Protein AF-0000000077178551 (afdb_homodimer)

Secondary structure (DSSP, 8-state):
-HIIIIIHHHHHHHHHHTT-----B--EEEEEGGGTEEEE--TTTTTEE---TTT-B-HHHHHHHHHHHHHHHHHHHHHHHHTTTGGGG---SSS-SS--TTHHHHHHHHHHHHHHHTTSTT-HHHHHHHHHHGGGHHHHHHHHHSPPTTS--EEE-S--SGGGEEEEE-TTT--EEEEEE---TT-EEE-THHHHHHHHTTSB-HHHHHS-HHHHHHHHHHHHHHHHHHTT--SPPPPHHHHHHHHHTTTHHHHHIIIIIHHHHT----TT--HHHHH--SHHHHHHHHHHTTSHHHHHHHHHHHHHHHHTTTT-TT-/-HIIIIIHHHHHHHHHHTT-----B------BGGGTB-----TTTTTEE---TTT-B-HHHHHHHHHHHHHHHHHHHHHHHHTTTGGGG---SSS-SS--TTHHHHHHHHHHHHHHHTTSTT-HHHHHHHHHHGGGHHHHHHHHHSPPTTS--EEE-S--SGGGEEEEE-TTT--EEEEEE---TT-EEE-THHHHHHHHTTSB-HHHHHS-HHHHHHHHHHHHHHHHHHTT--SPPPPHHHHHHHHHTTTHHHHHIIIIIHHHHT----TT--HHHHH--SHHHHHHHHHHTTSHHHHHHHHHHHHHHHHTTTT-TT-

Solvent-accessible surface area (backbone atoms only — not comparable to full-atom values): 33559 Å² total; per-residue (Å²): 114,66,55,69,69,64,43,52,56,54,37,52,49,53,36,47,74,70,72,42,81,78,66,47,55,66,65,75,37,70,62,43,68,89,68,74,44,75,44,62,53,63,44,56,77,73,50,31,40,70,61,62,56,82,62,29,39,50,69,72,56,47,50,54,52,34,42,44,47,18,44,50,28,26,34,36,34,42,48,22,66,74,49,79,50,60,53,64,72,34,56,69,26,88,40,31,94,85,58,68,81,47,43,44,31,48,52,45,24,42,50,30,46,23,59,54,38,53,70,38,88,91,32,52,67,58,20,51,31,47,56,60,26,59,88,50,44,66,57,56,46,28,57,50,46,45,80,58,87,93,56,69,54,20,52,26,47,56,60,52,35,44,92,30,35,30,34,27,53,38,87,86,78,63,43,75,75,45,58,33,43,52,75,66,83,35,37,20,35,20,39,61,47,58,32,51,28,35,26,46,34,52,21,35,22,68,65,54,47,77,36,66,52,52,51,52,49,35,55,22,46,53,42,20,52,49,46,26,56,72,67,60,49,83,69,83,76,70,35,60,28,50,46,49,55,58,39,57,77,37,43,52,47,31,54,47,22,47,60,41,44,25,22,60,72,55,46,78,73,61,89,67,60,45,74,64,28,45,55,37,84,48,70,68,23,49,51,42,42,43,52,25,58,67,36,66,70,40,40,50,52,49,69,64,42,48,62,54,37,48,30,49,18,59,46,44,76,71,78,114,64,55,68,70,63,43,51,56,52,36,50,49,52,36,46,74,69,72,42,82,78,64,48,54,68,69,79,39,76,63,45,70,88,68,73,48,73,49,64,53,63,41,57,77,72,52,32,41,70,62,63,56,81,63,30,40,51,72,70,54,47,49,54,52,33,42,44,48,17,45,50,29,25,34,37,34,41,47,21,66,75,50,79,48,60,53,63,72,34,55,69,26,88,42,32,95,84,59,68,81,46,45,45,30,50,54,45,23,42,50,30,46,23,59,55,37,53,70,39,90,91,32,51,69,58,18,53,31,46,55,61,26,59,90,49,44,66,57,57,45,28,58,48,46,45,80,58,87,92,55,71,54,20,52,26,47,55,61,50,35,44,92,30,35,30,34,28,54,37,86,86,78,64,42,76,75,47,59,33,44,52,74,67,84,34,36,20,34,20,40,60,47,58,31,52,28,37,25,45,32,53,21,36,22,67,66,53,47,77,36,66,52,51,50,52,48,35,53,22,46,54,42,20,54,49,47,26,55,72,67,60,49,82,70,84,76,71,34,61,29,50,46,49,56,57,39,58,78,38,43,52,46,31,54,46,21,46,60,40,44,25,21,61,70,55,46,77,74,62,89,69,60,43,73,65,29,44,55,37,84,48,70,66,22,48,51,41,42,43,50,26,58,67,36,64,68,40,39,50,52,48,68,65,42,48,63,54,38,48,30,50,18,59,46,45,74,71,80

Structure (mmCIF, N/CA/C/O backbone):
data_AF-0000000077178551-model_v1
#
loop_
_entity.id
_entity.type
_entity.pdbx_description
1 polymer GD21203
#
loop_
_atom_site.group_PDB
_atom_site.id
_atom_site.type_symbol
_atom_site.label_atom_id
_atom_site.label_alt_id
_atom_site.label_comp_id
_atom_site.label_asym_id
_atom_site.label_entity_id
_atom_site.label_seq_id
_atom_site.pdbx_PDB_ins_code
_atom_site.Cartn_x
_atom_site.Cartn_y
_atom_site.Cartn_z
_atom_site.occupancy
_atom_site.B_iso_or_equiv
_atom_site.auth_seq_id
_atom_site.auth_comp_id
_atom_site.auth_asym_id
_atom_site.auth_atom_id
_atom_site.pdbx_PDB_model_num
ATOM 1 N N . MET A 1 1 ? -1.88 -27.641 -23.516 1 59.62 1 MET A N 1
ATOM 2 C CA . MET A 1 1 ? -0.884 -28.562 -24.031 1 59.62 1 MET A CA 1
ATOM 3 C C . MET A 1 1 ? 0.315 -27.812 -24.609 1 59.62 1 MET A C 1
ATOM 5 O O . MET A 1 1 ? 1.463 -28.172 -24.344 1 59.62 1 MET A O 1
ATOM 9 N N . ILE A 1 2 ? 0.08 -26.641 -25.188 1 70.31 2 ILE A N 1
ATOM 10 C CA . ILE A 1 2 ? 1.103 -25.906 -25.922 1 70.31 2 ILE A CA 1
ATOM 11 C C . ILE A 1 2 ? 2.104 -25.297 -24.938 1 70.31 2 ILE A C 1
ATOM 13 O O . ILE A 1 2 ? 3.312 -25.328 -25.172 1 70.31 2 ILE A O 1
ATOM 17 N N . ILE A 1 3 ? 1.682 -25.078 -23.734 1 81.19 3 ILE A N 1
ATOM 18 C CA . ILE A 1 3 ? 2.57 -24.422 -22.781 1 81.19 3 ILE A CA 1
ATOM 19 C C . ILE A 1 3 ? 3.607 -25.422 -22.266 1 81.19 3 ILE A C 1
ATOM 21 O O . ILE A 1 3 ? 4.777 -25.078 -22.094 1 81.19 3 ILE A O 1
ATOM 25 N N . TYR A 1 4 ? 3.322 -26.688 -22.078 1 79.44 4 TYR A N 1
ATOM 26 C CA . TYR A 1 4 ? 4.188 -27.719 -21.516 1 79.44 4 TYR A CA 1
ATOM 27 C C . TYR A 1 4 ? 5.289 -28.094 -22.5 1 79.44 4 TYR A C 1
ATOM 29 O O . TYR A 1 4 ? 6.418 -28.391 -22.094 1 79.44 4 TYR A O 1
ATOM 37 N N . GLU A 1 5 ? 4.91 -27.953 -23.719 1 81.56 5 GLU A N 1
ATOM 38 C CA . GLU A 1 5 ? 5.852 -28.422 -24.734 1 81.56 5 GLU A CA 1
ATOM 39 C C . GLU A 1 5 ? 6.684 -27.266 -25.281 1 81.56 5 GLU A C 1
ATOM 41 O O . GLU A 1 5 ? 7.852 -27.438 -25.625 1 81.56 5 GLU A O 1
ATOM 46 N N . GLN A 1 6 ? 6.121 -26.141 -25.25 1 86.44 6 GLN A N 1
ATOM 47 C CA . GLN A 1 6 ? 6.762 -25.078 -26.031 1 86.44 6 GLN A CA 1
ATOM 48 C C . GLN A 1 6 ? 7.32 -24 -25.109 1 86.44 6 GLN A C 1
ATOM 50 O O . GLN A 1 6 ? 8.227 -23.25 -25.5 1 86.44 6 GLN A O 1
ATOM 55 N N . VAL A 1 7 ? 6.824 -23.891 -23.969 1 92.12 7 VAL A N 1
ATOM 56 C CA . VAL A 1 7 ? 7.207 -22.719 -23.172 1 92.12 7 VAL A CA 1
ATOM 57 C C . VAL A 1 7 ? 8.055 -23.172 -21.984 1 92.12 7 VAL A C 1
ATOM 59 O O . VAL A 1 7 ? 9.172 -22.688 -21.797 1 92.12 7 VAL A O 1
ATOM 62 N N . LEU A 1 8 ? 7.633 -24.172 -21.219 1 91 8 LEU A N 1
ATOM 63 C CA . LEU A 1 8 ? 8.266 -24.578 -19.969 1 91 8 LEU A CA 1
ATOM 64 C C . LEU A 1 8 ? 9.688 -25.078 -20.203 1 91 8 LEU A C 1
ATOM 66 O O . LEU A 1 8 ? 10.617 -24.688 -19.484 1 91 8 LEU A O 1
ATOM 70 N N . PRO A 1 9 ? 9.898 -25.875 -21.328 1 90.69 9 PRO A N 1
ATOM 71 C CA . PRO A 1 9 ? 11.273 -26.312 -21.594 1 90.69 9 PRO A CA 1
ATOM 72 C C . PRO A 1 9 ? 12.203 -25.141 -21.906 1 90.69 9 PRO A C 1
ATOM 74 O O . PRO A 1 9 ? 13.383 -25.172 -21.547 1 90.69 9 PRO A O 1
ATOM 77 N N . LYS A 1 10 ? 11.672 -24.172 -22.562 1 94.88 10 LYS A N 1
ATOM 78 C CA . LYS A 1 10 ? 12.484 -23 -22.906 1 94.88 10 LYS A CA 1
ATOM 79 C C . LYS A 1 10 ? 12.836 -22.203 -21.656 1 94.88 10 LYS A C 1
ATOM 81 O O . LYS A 1 10 ? 13.938 -21.656 -21.547 1 94.88 10 LYS A O 1
ATOM 86 N N . GLN A 1 11 ? 11.93 -22.125 -20.703 1 95.81 11 GLN A N 1
ATOM 87 C CA . GLN A 1 11 ? 12.211 -21.453 -19.453 1 95.81 11 GLN A CA 1
ATOM 88 C C . GLN A 1 11 ? 13.289 -22.188 -18.656 1 95.81 11 GLN A C 1
ATOM 90 O O . GLN A 1 11 ? 14.172 -21.578 -18.062 1 95.81 11 GLN A O 1
ATOM 95 N N . LYS A 1 12 ? 13.188 -23.484 -18.719 1 93.94 12 LYS A N 1
ATOM 96 C CA . LYS A 1 12 ? 14.211 -24.297 -18.062 1 93.94 12 LYS A CA 1
ATOM 97 C C . LYS A 1 12 ? 15.586 -24.047 -18.688 1 93.94 12 LYS A C 1
ATOM 99 O O . LYS A 1 12 ? 16.594 -23.953 -17.984 1 93.94 12 LYS A O 1
ATOM 104 N N . ALA A 1 13 ? 15.594 -23.984 -19.938 1 95.5 13 ALA A N 1
ATOM 105 C CA . ALA A 1 13 ? 16.844 -23.734 -20.656 1 95.5 13 ALA A CA 1
ATOM 106 C C . ALA A 1 13 ? 17.422 -22.375 -20.281 1 95.5 13 ALA A C 1
ATOM 108 O O . ALA A 1 13 ? 18.641 -22.234 -20.172 1 95.5 13 ALA A O 1
ATOM 109 N N . LEU A 1 14 ? 16.578 -21.391 -20.172 1 97.25 14 LEU A N 1
ATOM 110 C CA . LEU A 1 14 ? 17.047 -20.062 -19.781 1 97.25 14 LEU A CA 1
ATOM 111 C C . LEU A 1 14 ? 17.688 -20.094 -18.406 1 97.25 14 LEU A C 1
ATOM 113 O O . LEU A 1 14 ? 18.703 -19.438 -18.172 1 97.25 14 LEU A O 1
ATOM 117 N N . LEU A 1 15 ? 17.094 -20.828 -17.484 1 97.5 15 LEU A N 1
ATOM 118 C CA . LEU A 1 15 ? 17.672 -20.938 -16.141 1 97.5 15 LEU A CA 1
ATOM 119 C C . LEU A 1 15 ? 19.047 -21.609 -16.203 1 97.5 15 LEU A C 1
ATOM 121 O O . LEU A 1 15 ? 19.984 -21.172 -15.531 1 97.5 15 LEU A O 1
ATOM 125 N N . ARG A 1 16 ? 19.172 -22.547 -17.016 1 96.12 16 ARG A N 1
ATOM 126 C CA . ARG A 1 16 ? 20.453 -23.266 -17.156 1 96.12 16 ARG A CA 1
ATOM 127 C C . ARG A 1 16 ? 21.531 -22.344 -17.719 1 96.12 16 ARG A C 1
ATOM 129 O O . ARG A 1 16 ? 22.703 -22.469 -17.359 1 96.12 16 ARG A O 1
ATOM 136 N N . GLU A 1 17 ? 21.094 -21.453 -18.609 1 97.19 17 GLU A N 1
ATOM 137 C CA . GLU A 1 17 ? 22.031 -20.484 -19.172 1 97.19 17 GLU A CA 1
ATOM 138 C C . GLU A 1 17 ? 22.766 -19.719 -18.078 1 97.19 17 GLU A C 1
ATOM 140 O O . GLU A 1 17 ? 23.906 -19.281 -18.281 1 97.19 17 GLU A O 1
ATOM 145 N N . ILE A 1 18 ? 22.141 -19.547 -16.984 1 97.75 18 ILE A N 1
ATOM 146 C CA . ILE A 1 18 ? 22.766 -18.734 -15.945 1 97.75 18 ILE A CA 1
ATOM 147 C C . ILE A 1 18 ? 23.188 -19.641 -14.781 1 97.75 18 ILE A C 1
ATOM 149 O O . ILE A 1 18 ? 23.328 -19.172 -13.648 1 97.75 18 ILE A O 1
ATOM 153 N N . GLY A 1 19 ? 23.203 -20.906 -14.984 1 96.88 19 GLY A N 1
ATOM 154 C CA . GLY A 1 19 ? 23.734 -21.859 -14.023 1 96.88 19 GLY A CA 1
ATOM 155 C C . GLY A 1 19 ? 22.734 -22.234 -12.945 1 96.88 19 GLY A C 1
ATOM 156 O O . GLY A 1 19 ? 23.109 -22.734 -11.883 1 96.88 19 GLY A O 1
ATOM 157 N N . ASP A 1 20 ? 21.5 -21.859 -13.148 1 96.75 20 ASP A N 1
ATOM 158 C CA . ASP A 1 20 ? 20.453 -22.203 -12.203 1 96.75 20 ASP A CA 1
ATOM 159 C C . ASP A 1 20 ? 19.797 -23.531 -12.57 1 96.75 20 ASP A C 1
ATOM 161 O O . ASP A 1 20 ? 19.094 -23.609 -13.578 1 96.75 20 ASP A O 1
ATOM 165 N N . ALA A 1 21 ? 19.906 -24.578 -11.711 1 91.5 21 ALA A N 1
ATOM 166 C CA . ALA A 1 21 ? 19.422 -25.938 -12.008 1 91.5 21 ALA A CA 1
ATOM 167 C C . ALA A 1 21 ? 18.141 -26.25 -11.25 1 91.5 21 ALA A C 1
ATOM 169 O O . ALA A 1 21 ? 17.688 -27.391 -11.227 1 91.5 21 ALA A O 1
ATOM 170 N N . GLU A 1 22 ? 17.594 -25.25 -10.68 1 91.12 22 GLU A N 1
ATOM 171 C CA . GLU A 1 22 ? 16.406 -25.5 -9.883 1 91.12 22 GLU A CA 1
ATOM 172 C C . GLU A 1 22 ? 15.242 -25.953 -10.758 1 91.12 22 GLU A C 1
ATOM 174 O O . GLU A 1 22 ? 15.016 -25.406 -11.836 1 91.12 22 GLU A O 1
ATOM 179 N N . GLN A 1 23 ? 14.547 -27.016 -10.328 1 87.19 23 GLN A N 1
ATOM 180 C CA . GLN A 1 23 ? 13.359 -27.5 -11.023 1 87.19 23 GLN A CA 1
ATOM 181 C C . GLN A 1 23 ? 12.102 -26.766 -10.539 1 87.19 23 GLN A C 1
ATOM 183 O O . GLN A 1 23 ? 11.734 -26.875 -9.375 1 87.19 23 GLN A O 1
ATOM 188 N N . ILE A 1 24 ? 11.453 -26.109 -11.414 1 89.69 24 ILE A N 1
ATOM 189 C CA . ILE A 1 24 ? 10.273 -25.328 -11.055 1 89.69 24 ILE A CA 1
ATOM 190 C C . ILE A 1 24 ? 9.008 -26.094 -11.406 1 89.69 24 ILE A C 1
ATOM 192 O O . ILE A 1 24 ? 8.031 -26.094 -10.656 1 89.69 24 ILE A O 1
ATOM 196 N N . PHE A 1 25 ? 9.062 -26.781 -12.492 1 84.19 25 PHE A N 1
ATOM 197 C CA . PHE A 1 25 ? 7.891 -27.469 -13.023 1 84.19 25 PHE A CA 1
ATOM 198 C C . PHE A 1 25 ? 8.133 -28.969 -13.102 1 84.19 25 PHE A C 1
ATOM 200 O O . PHE A 1 25 ? 9.281 -29.422 -13.148 1 84.19 25 PHE A O 1
ATOM 207 N N . ALA A 1 26 ? 7.023 -29.688 -13.078 1 74.69 26 ALA A N 1
ATOM 208 C CA . ALA A 1 26 ? 7.137 -31.125 -13.297 1 74.69 26 ALA A CA 1
ATOM 209 C C . ALA A 1 26 ? 7.504 -31.438 -14.742 1 74.69 26 ALA A C 1
ATOM 211 O O . ALA A 1 26 ? 7.074 -30.734 -15.664 1 74.69 26 ALA A O 1
ATOM 212 N N . GLU A 1 27 ? 8.5 -32.25 -14.883 1 60.62 27 GLU A N 1
ATOM 213 C CA . GLU A 1 27 ? 8.852 -32.656 -16.234 1 60.62 27 GLU A CA 1
ATOM 214 C C . GLU A 1 27 ? 7.723 -33.469 -16.875 1 60.62 27 GLU A C 1
ATOM 216 O O . GLU A 1 27 ? 7.059 -34.25 -16.203 1 60.62 27 GLU A O 1
ATOM 221 N N . THR A 1 28 ? 6.906 -32.781 -17.688 1 52.81 28 THR A N 1
ATOM 222 C CA . THR A 1 28 ? 5.777 -33.375 -18.391 1 52.81 28 THR A CA 1
ATOM 223 C C . THR A 1 28 ? 6.105 -34.812 -18.781 1 52.81 28 THR A C 1
ATOM 225 O O . THR A 1 28 ? 7.113 -35.094 -19.438 1 52.81 28 THR A O 1
ATOM 228 N N . MET A 1 29 ? 5.801 -35.812 -17.906 1 49.41 29 MET A N 1
ATOM 229 C CA . MET A 1 29 ? 5.781 -37.125 -18.594 1 49.41 29 MET A CA 1
ATOM 230 C C . MET A 1 29 ? 4.902 -37.062 -19.828 1 49.41 29 MET A C 1
ATOM 232 O O . MET A 1 29 ? 4.121 -36.094 -20 1 49.41 29 MET A O 1
ATOM 236 N N . ALA A 1 30 ? 4.676 -38.219 -20.531 1 45.97 30 ALA A N 1
ATOM 237 C CA . ALA A 1 30 ? 3.934 -38.469 -21.766 1 45.97 30 ALA A CA 1
ATOM 238 C C . ALA A 1 30 ? 2.51 -37.938 -21.672 1 45.97 30 ALA A C 1
ATOM 240 O O . ALA A 1 30 ? 1.779 -38.25 -20.734 1 45.97 30 ALA A O 1
ATOM 241 N N . VAL A 1 31 ? 2.309 -36.656 -21.969 1 45.03 31 VAL A N 1
ATOM 242 C CA . VAL A 1 31 ? 0.953 -36.188 -22.219 1 45.03 31 VAL A CA 1
ATOM 243 C C . VAL A 1 31 ? 0.139 -37.25 -22.922 1 45.03 31 VAL A C 1
ATOM 245 O O . VAL A 1 31 ? 0.493 -37.719 -24.016 1 45.03 31 VAL A O 1
ATOM 248 N N . ASP A 1 32 ? -0.435 -38.156 -22.203 1 42 32 ASP A N 1
ATOM 249 C CA . ASP A 1 32 ? -1.428 -38.938 -22.969 1 42 32 ASP A CA 1
ATOM 250 C C . ASP A 1 32 ? -2.533 -38 -23.484 1 42 32 ASP A C 1
ATOM 252 O O . ASP A 1 32 ? -3.465 -37.656 -22.75 1 42 32 ASP A O 1
ATOM 256 N N . ILE A 1 33 ? -2.287 -37.312 -24.562 1 43.41 33 ILE A N 1
ATOM 257 C CA . ILE A 1 33 ? -3.174 -36.406 -25.281 1 43.41 33 ILE A CA 1
ATOM 258 C C . ILE A 1 33 ? -4.574 -37 -25.359 1 43.41 33 ILE A C 1
ATOM 260 O O . ILE A 1 33 ? -5.57 -36.312 -25.188 1 43.41 33 ILE A O 1
ATOM 264 N N . ASP A 1 34 ? -4.547 -38.188 -25.609 1 45.72 34 ASP A N 1
ATOM 265 C CA . ASP A 1 34 ? -5.832 -38.812 -25.938 1 45.72 34 ASP A CA 1
ATOM 266 C C . ASP A 1 34 ? -6.766 -38.812 -24.719 1 45.72 34 ASP A C 1
ATOM 268 O O . ASP A 1 34 ? -7.988 -38.781 -24.875 1 45.72 34 ASP A O 1
ATOM 272 N N . ASN A 1 35 ? -6.176 -38.875 -23.547 1 46.28 35 ASN A N 1
ATOM 273 C CA . ASN A 1 35 ? -7.062 -38.969 -22.391 1 46.28 35 ASN A CA 1
ATOM 274 C C . ASN A 1 35 ? -6.969 -37.719 -21.516 1 46.28 35 ASN A C 1
ATOM 276 O O . ASN A 1 35 ? -7.453 -37.719 -20.391 1 46.28 35 ASN A O 1
ATOM 280 N N . SER A 1 36 ? -6.566 -36.625 -22 1 43.12 36 SER A N 1
ATOM 281 C CA . SER A 1 36 ? -6.508 -35.312 -21.359 1 43.12 36 SER A CA 1
ATOM 282 C C . SER A 1 36 ? -5.883 -35.406 -19.969 1 43.12 36 SER A C 1
ATOM 284 O O . SER A 1 36 ? -6.238 -34.625 -19.078 1 43.12 36 SER A O 1
ATOM 286 N N . ALA A 1 37 ? -5.438 -36.5 -19.531 1 42.56 37 ALA A N 1
ATOM 287 C CA . ALA A 1 37 ? -4.867 -36.625 -18.188 1 42.56 37 ALA A CA 1
ATOM 288 C C . ALA A 1 37 ? -3.363 -36.375 -18.203 1 42.56 37 ALA A C 1
ATOM 290 O O . ALA A 1 37 ? -2.645 -36.938 -19.031 1 42.56 37 ALA A O 1
ATOM 291 N N . LEU A 1 38 ? -2.912 -35.125 -17.906 1 48.28 38 LEU A N 1
ATOM 292 C CA . LEU A 1 38 ? -1.501 -34.844 -17.672 1 48.28 38 LEU A CA 1
ATOM 293 C C . LEU A 1 38 ? -0.923 -35.812 -16.625 1 48.28 38 LEU A C 1
ATOM 295 O O . LEU A 1 38 ? -1.453 -35.938 -15.523 1 48.28 38 LEU A O 1
ATOM 299 N N . ILE A 1 39 ? -0.481 -36.969 -17.078 1 46 39 ILE A N 1
ATOM 300 C CA . ILE A 1 39 ? 0.182 -37.875 -16.172 1 46 39 ILE A CA 1
ATOM 301 C C . ILE A 1 39 ? 1.475 -37.25 -15.648 1 46 39 ILE A C 1
ATOM 303 O O . ILE A 1 39 ? 2.389 -36.969 -16.422 1 46 39 ILE A O 1
ATOM 307 N N . PHE A 1 40 ? 1.385 -36.406 -14.594 1 52.22 40 PHE A N 1
ATOM 308 C CA . PHE A 1 40 ? 2.576 -35.875 -13.953 1 52.22 40 PHE A CA 1
ATOM 309 C C . PHE A 1 40 ? 3.49 -37 -13.477 1 52.22 40 PHE A C 1
ATOM 311 O O . PHE A 1 40 ? 3.025 -38.094 -13.172 1 52.22 40 PHE A O 1
ATOM 318 N N . GLU A 1 41 ? 4.793 -37 -13.773 1 55.5 41 GLU A N 1
ATOM 319 C CA . GLU A 1 41 ? 5.762 -37.875 -13.148 1 55.5 41 GLU A CA 1
ATOM 320 C C . GLU A 1 41 ? 5.324 -38.281 -11.734 1 55.5 41 GLU A C 1
ATOM 322 O O . GLU A 1 41 ? 4.652 -37.5 -11.055 1 55.5 41 GLU A O 1
ATOM 327 N N . ASP A 1 42 ? 5.184 -39.5 -11.508 1 59.19 42 ASP A N 1
ATOM 328 C CA . ASP A 1 42 ? 4.836 -39.969 -10.164 1 59.19 42 ASP A CA 1
ATOM 329 C C . ASP A 1 42 ? 5.598 -39.156 -9.109 1 59.19 42 ASP A C 1
ATOM 331 O O . ASP A 1 42 ? 6.625 -39.594 -8.594 1 59.19 42 ASP A O 1
ATOM 335 N N . LEU A 1 43 ? 5.301 -37.812 -9.133 1 66.19 43 LEU A N 1
ATOM 336 C CA . LEU A 1 43 ? 5.902 -36.938 -8.125 1 66.19 43 LEU A CA 1
ATOM 337 C C . LEU A 1 43 ? 5.762 -37.562 -6.73 1 66.19 43 LEU A C 1
ATOM 339 O O . LEU A 1 43 ? 6.609 -37.344 -5.863 1 66.19 43 LEU A O 1
ATOM 343 N N . ASN A 1 44 ? 4.812 -38.406 -6.691 1 63.47 44 ASN A N 1
ATOM 344 C CA . ASN A 1 44 ? 4.66 -39.094 -5.418 1 63.47 44 ASN A CA 1
ATOM 345 C C . ASN A 1 44 ? 5.809 -40.062 -5.168 1 63.47 44 ASN A C 1
ATOM 347 O O . ASN A 1 44 ? 6.281 -40.188 -4.039 1 63.47 44 ASN A O 1
ATOM 351 N N . ALA A 1 45 ? 6.125 -40.562 -6.289 1 65.62 45 ALA A N 1
ATOM 352 C CA . ALA A 1 45 ? 7.234 -41.5 -6.18 1 65.62 45 ALA A CA 1
ATOM 353 C C . ALA A 1 45 ? 8.523 -40.812 -5.797 1 65.62 45 ALA A C 1
ATOM 355 O O . ALA A 1 45 ? 9.414 -41.406 -5.18 1 65.62 45 ALA A O 1
ATOM 356 N N . ARG A 1 46 ? 8.516 -39.625 -6.094 1 70.5 46 ARG A N 1
ATOM 357 C CA . ARG A 1 46 ? 9.703 -38.844 -5.785 1 70.5 46 ARG A CA 1
ATOM 358 C C . ARG A 1 46 ? 9.555 -38.125 -4.441 1 70.5 46 ARG A C 1
ATOM 360 O O . ARG A 1 46 ? 10.391 -37.312 -4.066 1 70.5 46 ARG A O 1
ATOM 367 N N . GLY A 1 47 ? 8.453 -38.375 -3.732 1 74.06 47 GLY A N 1
ATOM 368 C CA . GLY A 1 47 ? 8.289 -37.906 -2.365 1 74.06 47 GLY A CA 1
ATOM 369 C C . GLY A 1 47 ? 7.566 -36.594 -2.275 1 74.06 47 GLY A C 1
ATOM 370 O O . GLY A 1 47 ? 7.551 -35.969 -1.218 1 74.06 47 GLY A O 1
ATOM 371 N N . PHE A 1 48 ? 7.102 -36.156 -3.346 1 79.88 48 PHE A N 1
ATOM 372 C CA . PHE A 1 48 ? 6.328 -34.906 -3.297 1 79.88 48 PHE A CA 1
ATOM 373 C C . PHE A 1 48 ? 4.883 -35.188 -2.91 1 79.88 48 PHE A C 1
ATOM 375 O O . PHE A 1 48 ? 4.285 -36.156 -3.379 1 79.88 48 PHE A O 1
ATOM 382 N N . VAL A 1 49 ? 4.426 -34.406 -2.006 1 79.12 49 VAL A N 1
ATOM 383 C CA . VAL A 1 49 ? 3.051 -34.562 -1.547 1 79.12 49 VAL A CA 1
ATOM 384 C C . VAL A 1 49 ? 2.348 -33.219 -1.526 1 79.12 49 VAL A C 1
ATOM 386 O O . VAL A 1 49 ? 2.998 -32.188 -1.439 1 79.12 49 VAL A O 1
ATOM 389 N N . MET A 1 50 ? 1.06 -33.312 -1.658 1 80.94 50 MET A N 1
ATOM 390 C CA . MET A 1 50 ? 0.252 -32.094 -1.555 1 80.94 50 MET A CA 1
ATOM 391 C C . MET A 1 50 ? 0.103 -31.672 -0.1 1 80.94 50 MET A C 1
ATOM 393 O O . MET A 1 50 ? -0.254 -32.469 0.759 1 80.94 50 MET A O 1
ATOM 397 N N . PRO A 1 51 ? 0.402 -30.438 0.155 1 79.19 51 PRO A N 1
ATOM 398 C CA . PRO A 1 51 ? 0.193 -29.969 1.527 1 79.19 51 PRO A CA 1
ATOM 399 C C . PRO A 1 51 ? -1.284 -29.797 1.873 1 79.19 51 PRO A C 1
ATOM 401 O O . PRO A 1 51 ? -2.139 -29.828 0.984 1 79.19 51 PRO A O 1
ATOM 404 N N . ASP A 1 52 ? -1.504 -29.688 3.158 1 79.94 52 ASP A N 1
ATOM 405 C CA . ASP A 1 52 ? -2.871 -29.531 3.643 1 79.94 52 ASP A CA 1
ATOM 406 C C . ASP A 1 52 ? -3.406 -28.141 3.307 1 79.94 52 ASP A C 1
ATOM 408 O O . ASP A 1 52 ? -3.045 -27.156 3.953 1 79.94 52 ASP A O 1
ATOM 412 N N . ARG A 1 53 ? -4.309 -28.094 2.426 1 78.56 53 ARG A N 1
ATOM 413 C CA . ARG A 1 53 ? -4.848 -26.812 1.957 1 78.56 53 ARG A CA 1
ATOM 414 C C . ARG A 1 53 ? -5.684 -26.141 3.039 1 78.56 53 ARG A C 1
ATOM 416 O O . ARG A 1 53 ? -5.914 -24.938 2.988 1 78.56 53 ARG A O 1
ATOM 423 N N . LEU A 1 54 ? -6.168 -26.859 4 1 78.88 54 LEU A N 1
ATOM 424 C CA . LEU A 1 54 ? -7.023 -26.297 5.039 1 78.88 54 LEU A CA 1
ATOM 425 C C . LEU A 1 54 ? -6.207 -25.469 6.031 1 78.88 54 LEU A C 1
ATOM 427 O O . LEU A 1 54 ? -6.727 -24.531 6.645 1 78.88 54 LEU A O 1
ATOM 431 N N . VAL A 1 55 ? -4.988 -25.781 6.113 1 83.12 55 VAL A N 1
ATOM 432 C CA . VAL A 1 55 ? -4.121 -25.078 7.055 1 83.12 55 VAL A CA 1
ATOM 433 C C . VAL A 1 55 ? -3.428 -23.922 6.348 1 83.12 55 VAL A C 1
ATOM 435 O O . VAL A 1 55 ? -3.25 -22.844 6.93 1 83.12 55 VAL A O 1
ATOM 438 N N . GLY A 1 56 ? -3.088 -24.047 5.133 1 89.31 56 GLY A N 1
ATOM 439 C CA . GLY A 1 56 ? -2.334 -23.047 4.391 1 89.31 56 GLY A CA 1
ATOM 440 C C . GLY A 1 56 ? -0.832 -23.219 4.523 1 89.31 56 GLY A C 1
ATOM 441 O O . GLY A 1 56 ? -0.354 -23.891 5.438 1 89.31 56 GLY A O 1
ATOM 442 N N . LEU A 1 57 ? -0.113 -22.609 3.66 1 94.12 57 LEU A N 1
ATOM 443 C CA . LEU A 1 57 ? 1.343 -22.688 3.639 1 94.12 57 LEU A CA 1
ATOM 444 C C . LEU A 1 57 ? 1.962 -21.734 4.648 1 94.12 57 LEU A C 1
ATOM 446 O O . LEU A 1 57 ? 1.5 -20.594 4.797 1 94.12 57 LEU A O 1
ATOM 450 N N . ASP A 1 58 ? 2.957 -22.219 5.32 1 94.19 58 ASP A N 1
ATOM 451 C CA . ASP A 1 58 ? 3.684 -21.359 6.246 1 94.19 58 ASP A CA 1
ATOM 452 C C . ASP A 1 58 ? 4.723 -20.516 5.508 1 94.19 58 ASP A C 1
ATOM 454 O O . ASP A 1 58 ? 4.809 -20.562 4.281 1 94.19 58 ASP A O 1
ATOM 458 N N . GLN A 1 59 ? 5.461 -19.75 6.266 1 95.75 59 GLN A N 1
ATOM 459 C CA . GLN A 1 59 ? 6.391 -18.797 5.691 1 95.75 59 GLN A CA 1
ATOM 460 C C . GLN A 1 59 ? 7.484 -19.484 4.891 1 95.75 59 GLN A C 1
ATOM 462 O O . GLN A 1 59 ? 7.859 -19.031 3.811 1 95.75 59 GLN A O 1
ATOM 467 N N . LYS A 1 60 ? 8.055 -20.531 5.41 1 95.69 60 LYS A N 1
ATOM 468 C CA . LYS A 1 60 ? 9.133 -21.25 4.734 1 95.69 60 LYS A CA 1
ATOM 469 C C . LYS A 1 60 ? 8.688 -21.766 3.369 1 95.69 60 LYS A C 1
ATOM 471 O O . LYS A 1 60 ? 9.367 -21.547 2.365 1 95.69 60 LYS A O 1
ATOM 476 N N . LEU A 1 61 ? 7.559 -22.438 3.355 1 95.38 61 LEU A N 1
ATOM 477 C CA . LEU A 1 61 ? 7.012 -22.969 2.111 1 95.38 61 LEU A CA 1
ATOM 478 C C . LEU A 1 61 ? 6.648 -21.844 1.148 1 95.38 61 LEU A C 1
ATOM 480 O O . LEU A 1 61 ? 6.926 -21.938 -0.05 1 95.38 61 LEU A O 1
ATOM 484 N N . ALA A 1 62 ? 6.004 -20.797 1.682 1 97.06 62 ALA A N 1
ATOM 485 C CA . ALA A 1 62 ? 5.641 -19.656 0.854 1 97.06 62 ALA A CA 1
ATOM 486 C C . ALA A 1 62 ? 6.871 -19.078 0.154 1 97.06 62 ALA A C 1
ATOM 488 O O . ALA A 1 62 ? 6.812 -18.734 -1.029 1 97.06 62 ALA A O 1
ATOM 489 N N . ARG A 1 63 ? 7.996 -19 0.852 1 97.62 63 ARG A N 1
ATOM 490 C CA . ARG A 1 63 ? 9.219 -18.422 0.298 1 97.62 63 ARG A CA 1
ATOM 491 C C . ARG A 1 63 ? 9.773 -19.297 -0.82 1 97.62 63 ARG A C 1
ATOM 493 O O . ARG A 1 63 ? 10.258 -18.781 -1.833 1 97.62 63 ARG A O 1
ATOM 500 N N . ILE A 1 64 ? 9.695 -20.609 -0.681 1 97.69 64 ILE A N 1
ATOM 501 C CA . ILE A 1 64 ? 10.164 -21.5 -1.731 1 97.69 64 ILE A CA 1
ATOM 502 C C . ILE A 1 64 ? 9.305 -21.328 -2.98 1 97.69 64 ILE A C 1
ATOM 504 O O . ILE A 1 64 ? 9.828 -21.203 -4.09 1 97.69 64 ILE A O 1
ATOM 508 N N . VAL A 1 65 ? 8 -21.266 -2.771 1 97.69 65 VAL A N 1
ATOM 509 C CA . VAL A 1 65 ? 7.078 -21.125 -3.891 1 97.69 65 VAL A CA 1
ATOM 510 C C . VAL A 1 65 ? 7.328 -19.781 -4.586 1 97.69 65 VAL A C 1
ATOM 512 O O . VAL A 1 65 ? 7.422 -19.734 -5.816 1 97.69 65 VAL A O 1
ATOM 515 N N . LEU A 1 66 ? 7.512 -18.734 -3.805 1 98.62 66 LEU A N 1
ATOM 516 C CA . LEU A 1 66 ? 7.672 -17.406 -4.367 1 98.62 66 LEU A CA 1
ATOM 517 C C . LEU A 1 66 ? 9 -17.281 -5.098 1 98.62 66 LEU A C 1
ATOM 519 O O . LEU A 1 66 ? 9.094 -16.578 -6.109 1 98.62 66 LEU A O 1
ATOM 523 N N . ARG A 1 67 ? 10.016 -17.891 -4.578 1 98.56 67 ARG A N 1
ATOM 524 C CA . ARG A 1 67 ? 11.297 -17.906 -5.277 1 98.56 67 ARG A CA 1
ATOM 525 C C . ARG A 1 67 ? 11.164 -18.578 -6.645 1 98.56 67 ARG A C 1
ATOM 527 O O . ARG A 1 67 ? 11.633 -18.047 -7.648 1 98.56 67 ARG A O 1
ATOM 534 N N . LYS A 1 68 ? 10.531 -19.672 -6.68 1 98.06 68 LYS A N 1
ATOM 535 C CA . LYS A 1 68 ? 10.352 -20.406 -7.93 1 98.06 68 LYS A CA 1
ATOM 536 C C . LYS A 1 68 ? 9.43 -19.656 -8.883 1 98.06 68 LYS A C 1
ATOM 538 O O . LYS A 1 68 ? 9.68 -19.609 -10.086 1 98.06 68 LYS A O 1
ATOM 543 N N . LEU A 1 69 ? 8.414 -19.094 -8.305 1 98.62 69 LEU A N 1
ATOM 544 C CA . LEU A 1 69 ? 7.52 -18.266 -9.109 1 98.62 69 LEU A CA 1
ATOM 545 C C . LEU A 1 69 ? 8.273 -17.094 -9.734 1 98.62 69 LEU A C 1
ATOM 547 O O . LEU A 1 69 ? 8.062 -16.781 -10.906 1 98.62 69 LEU A O 1
ATOM 551 N N . ALA A 1 70 ? 9.133 -16.422 -8.938 1 98.88 70 ALA A N 1
ATOM 552 C CA . ALA A 1 70 ? 9.945 -15.305 -9.422 1 98.88 70 ALA A CA 1
ATOM 553 C C . ALA A 1 70 ? 10.789 -15.719 -10.625 1 98.88 70 ALA A C 1
ATOM 555 O O . ALA A 1 70 ? 10.852 -14.992 -11.617 1 98.88 70 ALA A O 1
ATOM 556 N N . LYS A 1 71 ? 11.391 -16.859 -10.531 1 98.62 71 LYS A N 1
ATOM 557 C CA . LYS A 1 71 ? 12.234 -17.359 -11.617 1 98.62 71 LYS A CA 1
ATOM 558 C C . LYS A 1 71 ? 11.398 -17.688 -12.852 1 98.62 71 LYS A C 1
ATOM 560 O O . LYS A 1 71 ? 11.797 -17.391 -13.977 1 98.62 71 LYS A O 1
ATOM 565 N N . MET A 1 72 ? 10.266 -18.297 -12.586 1 97.94 72 MET A N 1
ATOM 566 C CA . MET A 1 72 ? 9.359 -18.594 -13.688 1 97.94 72 MET A CA 1
ATOM 567 C C . MET A 1 72 ? 8.93 -17.328 -14.406 1 97.94 72 MET A C 1
ATOM 569 O O . MET A 1 72 ? 8.984 -17.25 -15.633 1 97.94 72 MET A O 1
ATOM 573 N N . HIS A 1 73 ? 8.555 -16.344 -13.656 1 98.81 73 HIS A N 1
ATOM 574 C CA . HIS A 1 73 ? 8.125 -15.055 -14.203 1 98.81 73 HIS A CA 1
ATOM 575 C C . HIS A 1 73 ? 9.258 -14.375 -14.961 1 98.81 73 HIS A C 1
ATOM 577 O O . HIS A 1 73 ? 9.07 -13.914 -16.094 1 98.81 73 HIS A O 1
ATOM 583 N N . ALA A 1 74 ? 10.43 -14.344 -14.352 1 98.88 74 ALA A N 1
ATOM 584 C CA . ALA A 1 74 ? 11.57 -13.672 -14.969 1 98.88 74 ALA A CA 1
ATOM 585 C C . ALA A 1 74 ? 11.945 -14.32 -16.297 1 98.88 74 ALA A C 1
ATOM 587 O O . ALA A 1 74 ? 12.133 -13.633 -17.297 1 98.88 74 ALA A O 1
ATOM 588 N N . THR A 1 75 ? 11.992 -15.656 -16.344 1 98.5 75 THR A N 1
ATOM 589 C CA . THR A 1 75 ? 12.352 -16.359 -17.578 1 98.5 75 THR A CA 1
ATOM 590 C C . THR A 1 75 ? 11.281 -16.141 -18.641 1 98.5 75 THR A C 1
ATOM 592 O O . THR A 1 75 ? 11.594 -16.062 -19.828 1 98.5 75 THR A O 1
ATOM 595 N N . SER A 1 76 ? 10.031 -16.031 -18.219 1 98.5 76 SER A N 1
ATOM 596 C CA . SER A 1 76 ? 8.984 -15.789 -19.188 1 98.5 76 SER A CA 1
ATOM 597 C C . SER A 1 76 ? 9.109 -14.398 -19.797 1 98.5 76 SER A C 1
ATOM 599 O O . SER A 1 76 ? 8.883 -14.211 -21 1 98.5 76 SER A O 1
ATOM 601 N N . ALA A 1 77 ? 9.453 -13.406 -19.016 1 98.69 77 ALA A N 1
ATOM 602 C CA . ALA A 1 77 ? 9.664 -12.055 -19.531 1 98.69 77 ALA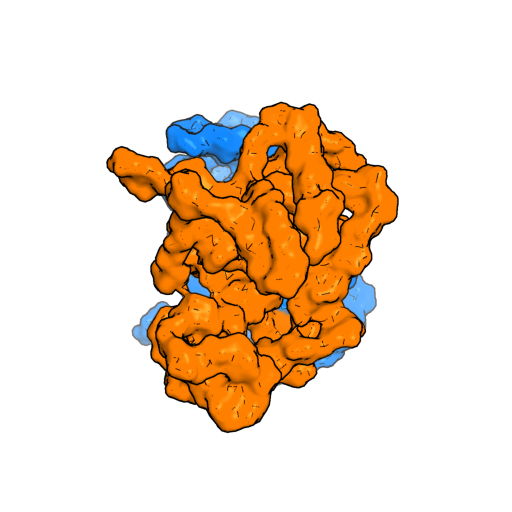 A CA 1
ATOM 603 C C . ALA A 1 77 ? 10.805 -12.023 -20.531 1 98.69 77 ALA A C 1
ATOM 605 O O . ALA A 1 77 ? 10.68 -11.43 -21.609 1 98.69 77 ALA A O 1
ATOM 606 N N . VAL A 1 78 ? 11.875 -12.672 -20.203 1 98.69 78 VAL A N 1
ATOM 607 C CA . VAL A 1 78 ? 13.047 -12.711 -21.078 1 98.69 78 VAL A CA 1
ATOM 608 C C . VAL A 1 78 ? 12.703 -13.461 -22.359 1 98.69 78 VAL A C 1
ATOM 610 O O . VAL A 1 78 ? 13.039 -13.008 -23.453 1 98.69 78 VAL A O 1
ATOM 613 N N . LEU A 1 79 ? 12.039 -14.617 -22.188 1 98.19 79 LEU A N 1
ATOM 614 C CA . LEU A 1 79 ? 11.633 -15.406 -23.359 1 98.19 79 LEU A CA 1
ATOM 615 C C . LEU A 1 79 ? 10.766 -14.578 -24.297 1 98.19 79 LEU A C 1
ATOM 617 O O . LEU A 1 79 ? 10.945 -14.625 -25.516 1 98.19 79 LEU A O 1
ATOM 621 N N . ASN A 1 80 ? 9.828 -13.82 -23.719 1 98.12 80 ASN A N 1
ATOM 622 C CA . ASN A 1 80 ? 8.945 -12.992 -24.531 1 98.12 80 ASN A CA 1
ATOM 623 C C . ASN A 1 80 ? 9.727 -11.938 -25.312 1 98.12 80 ASN A C 1
ATOM 625 O O . ASN A 1 80 ? 9.43 -11.672 -26.469 1 98.12 80 ASN A O 1
ATOM 629 N N . GLU A 1 81 ? 10.656 -11.383 -24.625 1 97.19 81 GLU A N 1
ATOM 630 C CA . GLU A 1 81 ? 11.508 -10.398 -25.281 1 97.19 81 GLU A CA 1
ATOM 631 C C . GLU A 1 81 ? 12.328 -11.023 -26.406 1 97.19 81 GLU A C 1
ATOM 633 O O . GLU A 1 81 ? 12.445 -10.445 -27.484 1 97.19 81 GLU A O 1
ATOM 638 N N . ARG A 1 82 ? 12.844 -12.195 -26.219 1 97.12 82 ARG A N 1
ATOM 639 C CA . ARG A 1 82 ? 13.766 -12.828 -27.156 1 97.12 82 ARG A CA 1
ATOM 640 C C . ARG A 1 82 ? 13.008 -13.492 -28.297 1 97.12 82 ARG A C 1
ATOM 642 O O . ARG A 1 82 ? 13.578 -13.75 -29.359 1 97.12 82 ARG A O 1
ATOM 649 N N . GLU A 1 83 ? 11.773 -13.828 -28.094 1 96.62 83 GLU A N 1
ATOM 650 C CA . GLU A 1 83 ? 11.016 -14.555 -29.094 1 96.62 83 GLU A CA 1
ATOM 651 C C . GLU A 1 83 ? 9.844 -13.734 -29.625 1 96.62 83 GLU A C 1
ATOM 653 O O . GLU A 1 83 ? 8.711 -14.219 -29.688 1 96.62 83 GLU A O 1
ATOM 658 N N . ASN A 1 84 ? 10.055 -12.523 -29.922 1 95.94 84 ASN A N 1
ATOM 659 C CA . ASN A 1 84 ? 9.164 -11.617 -30.641 1 95.94 84 ASN A CA 1
ATOM 660 C C . ASN A 1 84 ? 7.793 -11.531 -29.969 1 95.94 84 ASN A C 1
ATOM 662 O O . ASN A 1 84 ? 6.766 -11.609 -30.656 1 95.94 84 ASN A O 1
ATOM 666 N N . HIS A 1 85 ? 7.754 -11.562 -28.625 1 96.69 85 HIS A N 1
ATOM 667 C CA . HIS A 1 85 ? 6.562 -11.305 -27.828 1 96.69 85 HIS A CA 1
ATOM 668 C C . HIS A 1 85 ? 5.512 -12.391 -28.031 1 96.69 85 HIS A C 1
ATOM 670 O O . HIS A 1 85 ? 4.312 -12.109 -28.047 1 96.69 85 HIS A O 1
ATOM 676 N N . ILE A 1 86 ? 5.941 -13.656 -28.219 1 94.88 86 ILE A N 1
ATOM 677 C CA . ILE A 1 86 ? 5.098 -14.789 -28.562 1 94.88 86 ILE A CA 1
ATOM 678 C C . ILE A 1 86 ? 4.172 -15.133 -27.406 1 94.88 86 ILE A C 1
ATOM 680 O O . ILE A 1 86 ? 3.068 -15.641 -27.609 1 94.88 86 ILE A O 1
ATOM 684 N N . LEU A 1 87 ? 4.57 -14.797 -26.203 1 96.88 87 LEU A N 1
ATOM 685 C CA . LEU A 1 87 ? 3.803 -15.211 -25.031 1 96.88 87 LEU A CA 1
ATOM 686 C C . LEU A 1 87 ? 2.588 -14.305 -24.828 1 96.88 87 LEU A C 1
ATOM 688 O O . LEU A 1 87 ? 1.683 -14.641 -24.062 1 96.88 87 LEU A O 1
ATOM 692 N N . GLU A 1 88 ? 2.504 -13.18 -25.562 1 96.69 88 GLU A N 1
ATOM 693 C CA . GLU A 1 88 ? 1.421 -12.219 -25.406 1 96.69 88 GLU A CA 1
ATOM 694 C C . GLU A 1 88 ? 0.115 -12.75 -25.984 1 96.69 88 GLU A C 1
ATOM 696 O O . GLU A 1 88 ? -0.956 -12.195 -25.734 1 96.69 88 GLU A O 1
ATOM 701 N N . SER A 1 89 ? 0.241 -13.922 -26.672 1 94.88 89 SER A N 1
ATOM 702 C CA . SER A 1 89 ? -0.959 -14.547 -27.203 1 94.88 89 SER A CA 1
ATOM 703 C C . SER A 1 89 ? -1.735 -15.281 -26.125 1 94.88 89 SER A C 1
ATOM 705 O O . SER A 1 89 ? -2.896 -15.648 -26.312 1 94.88 89 SER A O 1
ATOM 707 N N . TYR A 1 90 ? -1.066 -15.586 -24.984 1 94.5 90 TYR A N 1
ATOM 708 C CA . TYR A 1 90 ? -1.765 -16.156 -23.844 1 94.5 90 TYR A CA 1
ATOM 709 C C . TYR A 1 90 ? -2.604 -15.094 -23.141 1 94.5 90 TYR A C 1
ATOM 711 O O . TYR A 1 90 ? -2.211 -14.586 -22.078 1 94.5 90 TYR A O 1
ATOM 719 N N . ASP A 1 91 ? -3.787 -14.789 -23.641 1 93.06 91 ASP A N 1
ATOM 720 C CA . ASP A 1 91 ? -4.562 -13.641 -23.172 1 93.06 91 ASP A CA 1
ATOM 721 C C . ASP A 1 91 ? -5.961 -14.07 -22.734 1 93.06 91 ASP A C 1
ATOM 723 O O . ASP A 1 91 ? -6.883 -13.25 -22.703 1 93.06 91 ASP A O 1
ATOM 727 N N . ARG A 1 92 ? -6.109 -15.367 -22.375 1 91.44 92 ARG A N 1
ATOM 728 C CA . ARG A 1 92 ? -7.422 -15.875 -22 1 91.44 92 ARG A CA 1
ATOM 729 C C . ARG A 1 92 ? -7.418 -16.438 -20.594 1 91.44 92 ARG A C 1
ATOM 731 O O . ARG A 1 92 ? -7.91 -17.531 -20.344 1 91.44 92 ARG A O 1
ATOM 738 N N . GLY A 1 93 ? -6.906 -15.695 -19.656 1 92.31 93 GLY A N 1
ATOM 739 C CA . GLY A 1 93 ? -6.938 -16.078 -18.25 1 92.31 93 GLY A CA 1
ATOM 740 C C . GLY A 1 93 ? -8.336 -16.094 -17.672 1 92.31 93 GLY A C 1
ATOM 741 O O . GLY A 1 93 ? -9.32 -16.047 -18.406 1 92.31 93 GLY A O 1
ATOM 742 N N . PHE A 1 94 ? -8.453 -16.219 -16.406 1 93.19 94 PHE A N 1
ATOM 743 C CA . PHE A 1 94 ? -9.742 -16.297 -15.734 1 93.19 94 PHE A CA 1
ATOM 744 C C . PHE A 1 94 ? -10.648 -15.148 -16.172 1 93.19 94 PHE A C 1
ATOM 746 O O . PHE A 1 94 ? -11.852 -15.344 -16.375 1 93.19 94 PHE A O 1
ATOM 753 N N . PHE A 1 95 ? -10.07 -13.961 -16.188 1 96.25 95 PHE A N 1
ATOM 754 C CA . PHE A 1 95 ? -10.742 -12.797 -16.766 1 96.25 95 PHE A CA 1
ATOM 755 C C . PHE A 1 95 ? -10.125 -12.422 -18.094 1 96.25 95 PHE A C 1
ATOM 757 O O . PHE A 1 95 ? -8.898 -12.43 -18.25 1 96.25 95 PHE A O 1
ATOM 764 N N . ASN A 1 96 ? -10.953 -12.203 -19.094 1 95.31 96 ASN A N 1
ATOM 765 C CA . ASN A 1 96 ? -10.477 -11.781 -20.406 1 95.31 96 ASN A CA 1
ATOM 766 C C . ASN A 1 96 ? -11.562 -11.055 -21.188 1 95.31 96 ASN A C 1
ATOM 768 O O . ASN A 1 96 ? -12.719 -11.023 -20.781 1 95.31 96 ASN A O 1
ATOM 772 N N . ARG A 1 97 ? -11.172 -10.508 -22.234 1 95.56 97 ARG A N 1
ATOM 773 C CA . ARG A 1 97 ? -12.078 -9.656 -23 1 95.56 97 ARG A CA 1
ATOM 774 C C . ARG A 1 97 ? -12.82 -10.461 -24.062 1 95.56 97 ARG A C 1
ATOM 776 O O . ARG A 1 97 ? -13.57 -9.898 -24.859 1 95.56 97 ARG A O 1
ATOM 783 N N . TYR A 1 98 ? -12.695 -11.797 -24.047 1 94.69 98 TYR A N 1
ATOM 784 C CA . TYR A 1 98 ? -13.242 -12.602 -25.125 1 94.69 98 TYR A CA 1
ATOM 785 C C . TYR A 1 98 ? -14.445 -13.414 -24.656 1 94.69 98 TYR A C 1
ATOM 787 O O . TYR A 1 98 ? -15.352 -13.711 -25.438 1 94.69 98 TYR A O 1
ATOM 795 N N . THR A 1 99 ? -14.367 -13.836 -23.328 1 91.12 99 THR A N 1
ATOM 796 C CA . THR A 1 99 ? -15.438 -14.68 -22.812 1 91.12 99 THR A CA 1
ATOM 797 C C . THR A 1 99 ? -15.797 -14.273 -21.375 1 91.12 99 THR A C 1
ATOM 799 O O . THR A 1 99 ? -15.031 -13.562 -20.719 1 91.12 99 THR A O 1
ATOM 802 N N . ASP A 1 100 ? -16.969 -14.711 -20.969 1 91 100 ASP A N 1
ATOM 803 C CA . ASP A 1 100 ? -17.422 -14.539 -19.594 1 91 100 ASP A CA 1
ATOM 804 C C . ASP A 1 100 ? -17.719 -15.883 -18.938 1 91 100 ASP A C 1
ATOM 806 O O . ASP A 1 100 ? -18.656 -16 -18.156 1 91 100 ASP A O 1
ATOM 810 N N . ASN A 1 101 ? -16.922 -16.859 -19.25 1 88.25 101 ASN A N 1
ATOM 811 C CA . ASN A 1 101 ? -17.188 -18.25 -18.891 1 88.25 101 ASN A CA 1
ATOM 812 C C . ASN A 1 101 ? -17.203 -18.422 -17.375 1 88.25 101 ASN A C 1
ATOM 814 O O . ASN A 1 101 ? -17.906 -19.297 -16.859 1 88.25 101 ASN A O 1
ATOM 818 N N . TYR A 1 102 ? -16.5 -17.578 -16.672 1 92 102 TYR A N 1
ATOM 819 C CA . TYR A 1 102 ? -16.359 -17.781 -15.234 1 92 102 TYR A CA 1
ATOM 820 C C . TYR A 1 102 ? -17.266 -16.812 -14.469 1 92 102 TYR A C 1
ATOM 822 O O . TYR A 1 102 ? -17.25 -16.781 -13.234 1 92 102 TYR A O 1
ATOM 830 N N . GLU A 1 103 ? -18.047 -16.062 -15.141 1 94.06 103 GLU A N 1
ATOM 831 C CA . GLU A 1 103 ? -18.922 -15.07 -14.523 1 94.06 103 GLU A CA 1
ATOM 832 C C . GLU A 1 103 ? -19.875 -15.719 -13.539 1 94.06 103 GLU A C 1
ATOM 834 O O . GLU A 1 103 ? -20.016 -15.258 -12.406 1 94.06 103 GLU A O 1
ATOM 839 N N . PRO A 1 104 ? -20.562 -16.844 -13.93 1 93.75 104 PRO A N 1
ATOM 840 C CA . PRO A 1 104 ? -21.484 -17.438 -12.969 1 93.75 104 PRO A CA 1
ATOM 841 C C . PRO A 1 104 ? -20.812 -17.844 -11.656 1 93.75 104 PRO A C 1
ATOM 843 O O . PRO A 1 104 ? -21.422 -17.734 -10.586 1 93.75 104 PRO A O 1
ATOM 846 N N . ALA A 1 105 ? -19.594 -18.25 -11.781 1 94.31 105 ALA A N 1
ATOM 847 C CA . ALA A 1 105 ? -18.875 -18.672 -10.586 1 94.31 105 ALA A CA 1
ATOM 848 C C . ALA A 1 105 ? -18.469 -17.453 -9.742 1 94.31 105 ALA A C 1
ATOM 850 O O . ALA A 1 105 ? -18.797 -17.375 -8.555 1 94.31 105 ALA A O 1
ATOM 851 N N . PHE A 1 106 ? -17.781 -16.5 -10.367 1 96.44 106 PHE A N 1
ATOM 852 C CA . PHE A 1 106 ? -17.203 -15.383 -9.625 1 96.44 106 PHE A CA 1
ATOM 853 C C . PHE A 1 106 ? -18.312 -14.461 -9.094 1 96.44 106 PHE A C 1
ATOM 855 O O . PHE A 1 106 ? -18.312 -14.109 -7.918 1 96.44 106 PHE A O 1
ATOM 862 N N . VAL A 1 107 ? -19.234 -14.094 -9.898 1 97.25 107 VAL A N 1
ATOM 863 C CA . VAL A 1 107 ? -20.344 -13.234 -9.484 1 97.25 107 VAL A CA 1
ATOM 864 C C . VAL A 1 107 ? -21.234 -13.984 -8.492 1 97.25 107 VAL A C 1
ATOM 866 O O . VAL A 1 107 ? -21.688 -13.414 -7.496 1 97.25 107 VAL A O 1
ATOM 869 N N . GLY A 1 108 ? -21.469 -15.273 -8.828 1 96.5 108 GLY A N 1
ATOM 870 C CA . GLY A 1 108 ? -22.234 -16.094 -7.906 1 96.5 108 GLY A CA 1
ATOM 871 C C . GLY A 1 108 ? -21.625 -16.156 -6.52 1 96.5 108 GLY A C 1
ATOM 872 O O . GLY A 1 108 ? -22.328 -16.062 -5.516 1 96.5 108 GLY A O 1
ATOM 873 N N . MET A 1 109 ? -20.359 -16.344 -6.473 1 97.44 109 MET A N 1
ATOM 874 C CA . MET A 1 109 ? -19.672 -16.391 -5.188 1 97.44 109 MET A CA 1
ATOM 875 C C . MET A 1 109 ? -19.734 -15.055 -4.469 1 97.44 109 MET A C 1
ATOM 877 O O . MET A 1 109 ? -19.938 -15.008 -3.254 1 97.44 109 MET A O 1
ATOM 881 N N . LEU A 1 110 ? -19.578 -13.945 -5.203 1 98.44 110 LEU A N 1
ATOM 882 C CA . LEU A 1 110 ? -19.719 -12.625 -4.605 1 98.44 110 LEU A CA 1
ATOM 883 C C . LEU A 1 110 ? -21.109 -12.438 -4.008 1 98.44 110 LEU A C 1
ATOM 885 O O . LEU A 1 110 ? -21.25 -11.898 -2.908 1 98.44 110 LEU A O 1
ATOM 889 N N . GLN A 1 111 ? -22.078 -12.883 -4.695 1 98.12 111 GLN A N 1
ATOM 890 C CA . GLN A 1 111 ? -23.453 -12.773 -4.211 1 98.12 111 GLN A CA 1
ATOM 891 C C . GLN A 1 111 ? -23.656 -13.617 -2.949 1 98.12 111 GLN A C 1
ATOM 893 O O . GLN A 1 111 ? -24.312 -13.18 -2.008 1 98.12 111 GLN A O 1
ATOM 898 N N . ALA A 1 112 ? -23.109 -14.781 -2.986 1 97.31 112 ALA A N 1
ATOM 899 C CA . ALA A 1 112 ? -23.188 -15.625 -1.799 1 97.31 112 ALA A CA 1
ATOM 900 C C . ALA A 1 112 ? -22.5 -14.969 -0.61 1 97.31 112 ALA A C 1
ATOM 902 O O . ALA A 1 112 ? -23.016 -14.984 0.508 1 97.31 112 ALA A O 1
ATOM 903 N N . ALA A 1 113 ? -21.344 -14.422 -0.865 1 98.56 113 ALA A N 1
ATOM 904 C CA . ALA A 1 113 ? -20.641 -13.68 0.178 1 98.56 113 ALA A CA 1
ATOM 905 C C . ALA A 1 113 ? -21.5 -12.547 0.715 1 98.56 113 ALA A C 1
ATOM 907 O O . ALA A 1 113 ? -21.562 -12.328 1.928 1 98.56 113 ALA A O 1
ATOM 908 N N . THR A 1 114 ? -22.141 -11.82 -0.17 1 98.5 114 THR A N 1
ATOM 909 C CA . THR A 1 114 ? -23 -10.703 0.188 1 98.5 114 THR A CA 1
ATOM 910 C C . THR A 1 114 ? -24.125 -11.164 1.118 1 98.5 114 THR A C 1
ATOM 912 O O . THR A 1 114 ? -24.375 -10.531 2.148 1 98.5 114 THR A O 1
ATOM 915 N N . ARG A 1 115 ? -24.75 -12.25 0.767 1 97.88 115 ARG A N 1
ATOM 916 C CA . ARG A 1 115 ? -25.828 -12.789 1.582 1 97.88 115 ARG A CA 1
ATOM 917 C C . ARG A 1 115 ? -25.328 -13.164 2.973 1 97.88 115 ARG A C 1
ATOM 919 O O . ARG A 1 115 ? -26 -12.883 3.973 1 97.88 115 ARG A O 1
ATOM 926 N N . ARG A 1 116 ? -24.188 -13.758 3.021 1 98.06 116 ARG A N 1
ATOM 927 C CA . ARG A 1 116 ? -23.641 -14.18 4.305 1 98.06 116 ARG A CA 1
ATOM 928 C C . ARG A 1 116 ? -23.297 -12.977 5.176 1 98.06 116 ARG A C 1
ATOM 930 O O . ARG A 1 116 ? -23.688 -12.914 6.344 1 98.06 116 ARG A O 1
ATOM 937 N N . VAL A 1 117 ? -22.594 -12.023 4.617 1 98.56 117 VAL A N 1
ATOM 938 C CA . VAL A 1 117 ? -22.125 -10.844 5.34 1 98.56 117 VAL A CA 1
ATOM 939 C C . VAL A 1 117 ? -23.312 -10.031 5.832 1 98.56 117 VAL A C 1
ATOM 941 O O . VAL A 1 117 ? -23.281 -9.445 6.918 1 98.56 117 VAL A O 1
ATOM 944 N N . ALA A 1 118 ? -24.375 -10.023 5.07 1 98.12 118 ALA A N 1
ATOM 945 C CA . ALA A 1 118 ? -25.578 -9.281 5.438 1 98.12 118 ALA A CA 1
ATOM 946 C C . ALA A 1 118 ? -26.188 -9.82 6.73 1 98.12 118 ALA A C 1
ATOM 948 O O . ALA A 1 118 ? -26.953 -9.125 7.395 1 98.12 118 ALA A O 1
ATOM 949 N N . GLN A 1 119 ? -25.812 -11.008 7.121 1 97.5 119 GLN A N 1
ATOM 950 C CA . GLN A 1 119 ? -26.359 -11.641 8.312 1 97.5 119 GLN A CA 1
ATOM 951 C C . GLN A 1 119 ? -25.547 -11.289 9.555 1 97.5 119 GLN A C 1
ATOM 953 O O . GLN A 1 119 ? -25.922 -11.633 10.672 1 97.5 119 GLN A O 1
ATOM 958 N N . TRP A 1 120 ? -24.391 -10.68 9.391 1 97.75 120 TRP A N 1
ATOM 959 C CA . TRP A 1 120 ? -23.5 -10.367 10.5 1 97.75 120 TRP A CA 1
ATOM 960 C C . TRP A 1 120 ? -23.812 -8.984 11.078 1 97.75 120 TRP A C 1
ATOM 962 O O . TRP A 1 120 ? -23.625 -7.969 10.398 1 97.75 120 TRP A O 1
ATOM 972 N N . PRO A 1 121 ? -24.203 -8.945 12.336 1 97.38 121 PRO A N 1
ATOM 973 C CA . PRO A 1 121 ? -24.422 -7.633 12.938 1 97.38 121 PRO A CA 1
ATOM 974 C C . PRO A 1 121 ? -23.203 -6.719 12.836 1 97.38 121 PRO A C 1
ATOM 976 O O . PRO A 1 121 ? -22.094 -7.145 13.133 1 97.38 121 PRO A O 1
ATOM 979 N N . GLY A 1 122 ? -23.422 -5.527 12.359 1 96.94 122 GLY A N 1
ATOM 980 C CA . GLY A 1 122 ? -22.328 -4.555 12.273 1 96.94 122 GLY A CA 1
ATOM 981 C C . GLY A 1 122 ? -21.625 -4.566 10.938 1 96.94 122 GLY A C 1
ATOM 982 O O . GLY A 1 122 ? -20.734 -3.746 10.695 1 96.94 122 GLY A O 1
ATOM 983 N N . TYR A 1 123 ? -22 -5.453 10.039 1 97.88 123 TYR A N 1
ATOM 984 C CA . TYR A 1 123 ? -21.312 -5.578 8.758 1 97.88 123 TYR A CA 1
ATOM 985 C C . TYR A 1 123 ? -22.219 -5.156 7.609 1 97.88 123 TYR A C 1
ATOM 987 O O . TYR A 1 123 ? -21.969 -5.484 6.453 1 97.88 123 TYR A O 1
ATOM 995 N N . GLU A 1 124 ? -23.266 -4.422 7.93 1 97.44 124 GLU A N 1
ATOM 996 C CA . GLU A 1 124 ? -24.266 -4.023 6.945 1 97.44 124 GLU A CA 1
ATOM 997 C C . GLU A 1 124 ? -23.641 -3.195 5.828 1 97.44 124 GLU A C 1
ATOM 999 O O . GLU A 1 124 ? -23.953 -3.393 4.652 1 97.44 124 GLU A O 1
ATOM 1004 N N . LYS A 1 125 ? -22.734 -2.352 6.242 1 97.19 125 LYS A N 1
ATOM 1005 C CA . LYS A 1 125 ? -22.109 -1.487 5.25 1 97.19 125 LYS A CA 1
ATOM 1006 C C . LYS A 1 125 ? -21.297 -2.303 4.25 1 97.19 125 LYS A C 1
ATOM 1008 O O . LYS A 1 125 ? -21.266 -1.989 3.057 1 97.19 125 LYS A O 1
ATOM 1013 N N . TYR A 1 126 ? -20.641 -3.307 4.723 1 98.12 126 TYR A N 1
ATOM 1014 C CA . TYR A 1 126 ? -19.844 -4.152 3.842 1 98.12 126 TYR A CA 1
ATOM 1015 C C . TYR A 1 126 ? -20.734 -4.941 2.889 1 98.12 126 TYR A C 1
ATOM 1017 O O . TYR A 1 126 ? -20.422 -5.07 1.703 1 98.12 126 TYR A O 1
ATOM 1025 N N . ALA A 1 127 ? -21.859 -5.441 3.375 1 98.38 127 ALA A N 1
ATOM 1026 C CA . ALA A 1 127 ? -22.812 -6.16 2.529 1 98.38 127 ALA A CA 1
ATOM 1027 C C . ALA A 1 127 ? -23.344 -5.266 1.419 1 98.38 127 ALA A C 1
ATOM 1029 O O . ALA A 1 127 ? -23.469 -5.695 0.271 1 98.38 127 ALA A O 1
ATOM 1030 N N . GLU A 1 128 ? -23.609 -4.062 1.81 1 98.31 128 GLU A N 1
ATOM 1031 C CA . GLU A 1 128 ? -24.109 -3.107 0.827 1 98.31 128 GLU A CA 1
ATOM 1032 C C . GLU A 1 128 ? -23.078 -2.828 -0.255 1 98.31 128 GLU A C 1
ATOM 1034 O O . GLU A 1 128 ? -23.406 -2.746 -1.438 1 98.31 128 GLU A O 1
ATOM 1039 N N . LYS A 1 129 ? -21.875 -2.682 0.152 1 98.38 129 LYS A N 1
ATOM 1040 C CA . LYS A 1 129 ? -20.797 -2.424 -0.803 1 98.38 129 LYS A CA 1
ATOM 1041 C C . LYS A 1 129 ? -20.562 -3.627 -1.713 1 98.38 129 LYS A C 1
ATOM 1043 O O . LYS A 1 129 ? -20.344 -3.469 -2.914 1 98.38 129 LYS A O 1
ATOM 1048 N N . LEU A 1 130 ? -20.609 -4.84 -1.149 1 98.69 130 LEU A N 1
ATOM 1049 C CA . LEU A 1 130 ? -20.469 -6.047 -1.96 1 98.69 130 LEU A CA 1
ATOM 1050 C C . LEU A 1 130 ? -21.594 -6.133 -2.994 1 98.69 130 LEU A C 1
ATOM 1052 O O . LEU A 1 130 ? -21.344 -6.473 -4.152 1 98.69 130 LEU A O 1
ATOM 1056 N N . LYS A 1 131 ? -22.766 -5.82 -2.574 1 98.5 131 LYS A N 1
ATOM 1057 C CA . LYS A 1 131 ? -23.906 -5.828 -3.479 1 98.5 131 LYS A CA 1
ATOM 1058 C C . LYS A 1 131 ? -23.719 -4.844 -4.629 1 98.5 131 LYS A C 1
ATOM 1060 O O . LYS A 1 131 ? -24.016 -5.16 -5.781 1 98.5 131 LYS A O 1
ATOM 1065 N N . ALA A 1 132 ? -23.156 -3.723 -4.316 1 98.25 132 ALA A N 1
ATOM 1066 C CA . ALA A 1 132 ? -22.969 -2.662 -5.301 1 98.25 132 ALA A CA 1
ATOM 1067 C C . ALA A 1 132 ? -21.891 -3.037 -6.305 1 98.25 132 ALA A C 1
ATOM 1069 O O . ALA A 1 132 ? -21.812 -2.459 -7.391 1 98.25 132 ALA A O 1
ATOM 1070 N N . LEU A 1 133 ? -21.047 -3.986 -5.984 1 98.25 133 LEU A N 1
ATOM 1071 C CA . LEU A 1 133 ? -19.953 -4.41 -6.855 1 98.25 133 LEU A CA 1
ATOM 1072 C C . LEU A 1 133 ? -20.469 -5.348 -7.949 1 98.25 133 LEU A C 1
ATOM 1074 O O . LEU A 1 133 ? -19.797 -5.531 -8.969 1 98.25 133 LEU A O 1
ATOM 1078 N N . VAL A 1 134 ? -21.594 -5.984 -7.762 1 97.88 134 VAL A N 1
ATOM 1079 C CA . VAL A 1 134 ? -22.062 -7.102 -8.57 1 97.88 134 VAL A CA 1
ATOM 1080 C C . VAL A 1 134 ? -22.125 -6.688 -10.039 1 97.88 134 VAL A C 1
ATOM 1082 O O . VAL A 1 134 ? -21.547 -7.355 -10.906 1 97.88 134 VAL A O 1
ATOM 1085 N N . PRO A 1 135 ? -22.656 -5.492 -10.391 1 97.69 135 PRO A N 1
ATOM 1086 C CA . PRO A 1 135 ? -22.812 -5.164 -11.805 1 97.69 135 PRO A CA 1
ATOM 1087 C C . PRO A 1 135 ? -21.484 -4.898 -12.508 1 97.69 135 PRO A C 1
ATOM 1089 O O . PRO A 1 135 ? -21.391 -5.035 -13.727 1 97.69 135 PRO A O 1
ATOM 1092 N N . ILE A 1 136 ? -20.453 -4.52 -11.75 1 98.19 136 ILE A N 1
ATOM 1093 C CA . ILE A 1 136 ? -19.203 -4.098 -12.383 1 98.19 136 ILE A CA 1
ATOM 1094 C C . ILE A 1 136 ? -18.109 -5.121 -12.102 1 98.19 136 ILE A C 1
ATOM 1096 O O . ILE A 1 136 ? -16.969 -4.957 -12.531 1 98.19 136 ILE A O 1
ATOM 1100 N N . TYR A 1 137 ? -18.406 -6.207 -11.445 1 98.12 137 TYR A N 1
ATOM 1101 C CA . TYR A 1 137 ? -17.453 -7.176 -10.906 1 98.12 137 TYR A CA 1
ATOM 1102 C C . TYR A 1 137 ? -16.578 -7.754 -12.016 1 98.12 137 TYR A C 1
ATOM 1104 O O . TYR A 1 137 ? -15.352 -7.773 -11.898 1 98.12 137 TYR A O 1
ATOM 1112 N N . MET A 1 138 ? -17.156 -8.18 -13.109 1 97.75 138 MET A N 1
ATOM 1113 C CA . MET A 1 138 ? -16.406 -8.797 -14.203 1 97.75 138 MET A CA 1
ATOM 1114 C C . MET A 1 138 ? -15.508 -7.785 -14.891 1 97.75 138 MET A C 1
ATOM 1116 O O . MET A 1 138 ? -14.375 -8.102 -15.266 1 97.75 138 MET A O 1
ATOM 1120 N N . GLU A 1 139 ? -15.992 -6.598 -14.977 1 98 139 GLU A N 1
ATOM 1121 C CA . GLU A 1 139 ? -15.172 -5.555 -15.578 1 98 139 GLU A CA 1
ATOM 1122 C C . GLU A 1 139 ? -13.945 -5.25 -14.727 1 98 139 GLU A C 1
ATOM 1124 O O . GLU A 1 139 ? -12.844 -5.066 -15.25 1 98 139 GLU A O 1
ATOM 1129 N N . LEU A 1 140 ? -14.148 -5.188 -13.445 1 98.06 140 LEU A N 1
ATOM 1130 C CA . LEU A 1 140 ? -13.023 -4.977 -12.547 1 98.06 140 LEU A CA 1
ATOM 1131 C C . LEU A 1 140 ? -11.992 -6.094 -12.695 1 98.06 140 LEU A C 1
ATOM 1133 O O . LEU A 1 140 ? -10.789 -5.84 -12.719 1 98.06 140 LEU A O 1
ATOM 1137 N N . GLY A 1 141 ? -12.469 -7.328 -12.797 1 97.88 141 GLY A N 1
ATOM 1138 C CA . GLY A 1 141 ? -11.57 -8.453 -13.039 1 97.88 141 GLY A CA 1
ATOM 1139 C C . GLY A 1 141 ? -10.812 -8.336 -14.344 1 97.88 141 GLY A C 1
ATOM 1140 O O . GLY A 1 141 ? -9.609 -8.594 -14.391 1 97.88 141 GLY A O 1
ATOM 1141 N N . LYS A 1 142 ? -11.508 -7.945 -15.391 1 98 142 LYS A N 1
ATOM 1142 C CA . LYS A 1 142 ? -10.898 -7.82 -16.703 1 98 142 LYS A CA 1
ATOM 1143 C C . LYS A 1 142 ? -9.812 -6.742 -16.703 1 98 142 LYS A C 1
ATOM 1145 O O . LYS A 1 142 ? -8.766 -6.906 -17.344 1 98 142 LYS A O 1
ATOM 1150 N N . ARG A 1 143 ? -10.016 -5.676 -15.953 1 97.5 143 ARG A N 1
ATOM 1151 C CA . ARG A 1 143 ? -9.039 -4.594 -15.875 1 97.5 143 ARG A CA 1
ATOM 1152 C C . ARG A 1 143 ? -7.73 -5.086 -15.258 1 97.5 143 ARG A C 1
ATOM 1154 O O . ARG A 1 143 ? -6.652 -4.621 -15.625 1 97.5 143 ARG A O 1
ATOM 1161 N N . ILE A 1 144 ? -7.863 -6.023 -14.367 1 97.56 144 ILE A N 1
ATOM 1162 C CA . ILE A 1 144 ? -6.68 -6.582 -13.719 1 97.56 144 ILE A CA 1
ATOM 1163 C C . ILE A 1 144 ? -5.84 -7.344 -14.734 1 97.56 144 ILE A C 1
ATOM 1165 O O . ILE A 1 144 ? -4.609 -7.316 -14.68 1 97.56 144 ILE A O 1
ATOM 1169 N N . PHE A 1 145 ? -6.469 -7.969 -15.672 1 97.75 145 PHE A N 1
ATOM 1170 C CA . PHE A 1 145 ? -5.781 -8.805 -16.641 1 97.75 145 PHE A CA 1
ATOM 1171 C C . PHE A 1 145 ? -5.332 -7.98 -17.844 1 97.75 145 PHE A C 1
ATOM 1173 O O . PHE A 1 145 ? -4.504 -8.438 -18.641 1 97.75 145 PHE A O 1
ATOM 1180 N N . ASP A 1 146 ? -5.863 -6.73 -18 1 97.69 146 ASP A N 1
ATOM 1181 C CA . ASP A 1 146 ? -5.406 -5.832 -19.047 1 97.69 146 ASP A CA 1
ATOM 1182 C C . ASP A 1 146 ? -3.938 -5.457 -18.859 1 97.69 146 ASP A C 1
ATOM 1184 O O . ASP A 1 146 ? -3.477 -5.305 -17.719 1 97.69 146 ASP A O 1
ATOM 1188 N N . ILE A 1 147 ? -3.309 -5.297 -19.969 1 97.44 147 ILE A N 1
ATOM 1189 C CA . ILE A 1 147 ? -1.914 -4.867 -19.938 1 97.44 147 ILE A CA 1
ATOM 1190 C C . ILE A 1 147 ? -1.843 -3.367 -19.672 1 97.44 147 ILE A C 1
ATOM 1192 O O . ILE A 1 147 ? -2.502 -2.574 -20.344 1 97.44 147 ILE A O 1
ATOM 1196 N N . SER A 1 148 ? -1.104 -3.016 -18.625 1 96.06 148 SER A N 1
ATOM 1197 C CA . SER A 1 148 ? -0.842 -1.606 -18.344 1 96.06 148 SER A CA 1
ATOM 1198 C C . SER A 1 148 ? 0.437 -1.138 -19.031 1 96.06 148 SER A C 1
ATOM 1200 O O . SER A 1 148 ? 1.508 -1.712 -18.812 1 96.06 148 SER A O 1
ATOM 1202 N N . PRO A 1 149 ? 0.34 -0.111 -19.781 1 93.62 149 PRO A N 1
ATOM 1203 C CA . PRO A 1 149 ? 1.533 0.37 -20.484 1 93.62 149 PRO A CA 1
ATOM 1204 C C . PRO A 1 149 ? 2.674 0.726 -19.531 1 93.62 149 PRO A C 1
ATOM 1206 O O . PRO A 1 149 ? 2.445 1.361 -18.5 1 93.62 149 PRO A O 1
ATOM 1209 N N . GLY A 1 150 ? 3.814 0.251 -19.938 1 94.06 150 GLY A N 1
ATOM 1210 C CA . GLY A 1 150 ? 5.008 0.604 -19.172 1 94.06 150 GLY A CA 1
ATOM 1211 C C . GLY A 1 150 ? 5.238 -0.295 -17.984 1 94.06 150 GLY A C 1
ATOM 1212 O O . GLY A 1 150 ? 6.273 -0.196 -17.312 1 94.06 150 GLY A O 1
ATOM 1213 N N . HIS A 1 151 ? 4.305 -1.171 -17.703 1 97.44 151 HIS A N 1
ATOM 1214 C CA . HIS A 1 151 ? 4.461 -2.076 -16.578 1 97.44 151 HIS A CA 1
ATOM 1215 C C . HIS A 1 151 ? 5.184 -3.354 -16.984 1 97.44 151 HIS A C 1
ATOM 1217 O O . HIS A 1 151 ? 5.184 -3.721 -18.172 1 97.44 151 HIS A O 1
ATOM 1223 N N . ILE A 1 152 ? 5.801 -3.945 -16.047 1 97.75 152 ILE A N 1
ATOM 1224 C CA . ILE A 1 152 ? 6.426 -5.238 -16.312 1 97.75 152 ILE A CA 1
ATOM 1225 C C . ILE A 1 152 ? 5.355 -6.324 -16.391 1 97.75 152 ILE A C 1
ATOM 1227 O O . ILE A 1 152 ? 4.402 -6.316 -15.609 1 97.75 152 ILE A O 1
ATOM 1231 N N . ASN A 1 153 ? 5.477 -7.168 -17.391 1 98.44 153 ASN A N 1
ATOM 1232 C CA . ASN A 1 153 ? 4.559 -8.289 -17.578 1 98.44 153 ASN A CA 1
ATOM 1233 C C . ASN A 1 153 ? 5.301 -9.617 -17.656 1 98.44 153 ASN A C 1
ATOM 1235 O O . ASN A 1 153 ? 6.5 -9.648 -17.953 1 98.44 153 ASN A O 1
ATOM 1239 N N . VAL A 1 154 ? 4.605 -10.648 -17.344 1 98.75 154 VAL A N 1
ATOM 1240 C CA . VAL A 1 154 ? 5.133 -12.008 -17.328 1 98.75 154 VAL A CA 1
ATOM 1241 C C . VAL A 1 154 ? 4.062 -12.984 -17.797 1 98.75 154 VAL A C 1
ATOM 1243 O O . VAL A 1 154 ? 2.908 -12.609 -18 1 98.75 154 VAL A O 1
ATOM 1246 N N . LEU A 1 155 ? 4.508 -14.211 -18.016 1 98.12 155 LEU A N 1
ATOM 1247 C CA . LEU A 1 155 ? 3.535 -15.289 -18.141 1 98.12 155 LEU A CA 1
ATOM 1248 C C . LEU A 1 155 ? 3.139 -15.82 -16.766 1 98.12 155 LEU A C 1
ATOM 1250 O O . LEU A 1 155 ? 3.887 -16.578 -16.141 1 98.12 155 LEU A O 1
ATOM 1254 N N . ALA A 1 156 ? 1.978 -15.422 -16.312 1 98.44 156 ALA A N 1
ATOM 1255 C CA . ALA A 1 156 ? 1.479 -15.844 -15 1 98.44 156 ALA A CA 1
ATOM 1256 C C . ALA A 1 156 ? 0.984 -17.281 -15.047 1 98.44 156 ALA A C 1
ATOM 1258 O O . ALA A 1 156 ? 0.487 -17.75 -16.078 1 98.44 156 ALA A O 1
ATOM 1259 N N . HIS A 1 157 ? 1.108 -17.984 -13.922 1 97 157 HIS A N 1
ATOM 1260 C CA . HIS A 1 157 ? 0.543 -19.328 -13.773 1 97 157 HIS A CA 1
ATOM 1261 C C . HIS A 1 157 ? -0.976 -19.297 -13.898 1 97 157 HIS A C 1
ATOM 1263 O O . HIS A 1 157 ? -1.564 -20.172 -14.539 1 97 157 HIS A O 1
ATOM 1269 N N . GLY A 1 158 ? -1.537 -18.297 -13.234 1 96.62 158 GLY A N 1
ATOM 1270 C CA . GLY A 1 158 ? -2.957 -18.031 -13.398 1 96.62 158 GLY A CA 1
ATOM 1271 C C . GLY A 1 158 ? -3.818 -18.75 -12.375 1 96.62 158 GLY A C 1
ATOM 1272 O O . GLY A 1 158 ? -4.949 -18.328 -12.109 1 96.62 158 GLY A O 1
ATOM 1273 N N . ASP A 1 159 ? -3.324 -19.812 -11.805 1 95.31 159 ASP A N 1
ATOM 1274 C CA . ASP A 1 159 ? -4.086 -20.547 -10.812 1 95.31 159 ASP A CA 1
ATOM 1275 C C . ASP A 1 159 ? -3.162 -21.172 -9.758 1 95.31 159 ASP A C 1
ATOM 1277 O O . ASP A 1 159 ? -3.299 -22.344 -9.414 1 95.31 159 ASP A O 1
ATOM 1281 N N . LEU A 1 160 ? -2.217 -20.359 -9.281 1 96.12 160 LEU A N 1
ATOM 1282 C CA . LEU A 1 160 ? -1.241 -20.844 -8.312 1 96.12 160 LEU A CA 1
ATOM 1283 C C . LEU A 1 160 ? -1.824 -20.828 -6.902 1 96.12 160 LEU A C 1
ATOM 1285 O O . LEU A 1 160 ? -1.926 -19.766 -6.281 1 96.12 160 LEU A O 1
ATOM 1289 N N . TRP A 1 161 ? -2.207 -22 -6.414 1 94.81 161 TRP A N 1
ATOM 1290 C CA . TRP A 1 161 ? -2.662 -22.172 -5.039 1 94.81 161 TRP A CA 1
ATOM 1291 C C . TRP A 1 161 ? -2.207 -23.516 -4.48 1 94.81 161 TRP A C 1
ATOM 1293 O O . TRP A 1 161 ? -1.535 -24.281 -5.172 1 94.81 161 TRP A O 1
ATOM 1303 N N . THR A 1 162 ? -2.455 -23.812 -3.311 1 92.56 162 THR A N 1
ATOM 1304 C CA . THR A 1 162 ? -1.902 -24.922 -2.535 1 92.56 162 THR A CA 1
ATOM 1305 C C . THR A 1 162 ? -2.014 -26.234 -3.307 1 92.56 162 THR A C 1
ATOM 1307 O O . THR A 1 162 ? -1.073 -27.031 -3.324 1 92.56 162 THR A O 1
ATOM 1310 N N . ASN A 1 163 ? -3.125 -26.484 -4.035 1 88.12 163 ASN A N 1
ATOM 1311 C CA . ASN A 1 163 ? -3.361 -27.75 -4.719 1 88.12 163 ASN A CA 1
ATOM 1312 C C . ASN A 1 163 ? -2.488 -27.891 -5.961 1 88.12 163 ASN A C 1
ATOM 1314 O O . ASN A 1 163 ? -2.381 -28.969 -6.531 1 88.12 163 ASN A O 1
ATOM 1318 N N . ASN A 1 164 ? -1.854 -26.828 -6.355 1 90.44 164 ASN A N 1
ATOM 1319 C CA . ASN A 1 164 ? -0.986 -26.875 -7.527 1 90.44 164 ASN A CA 1
ATOM 1320 C C . ASN A 1 164 ? 0.485 -26.75 -7.141 1 90.44 164 ASN A C 1
ATOM 1322 O O . ASN A 1 164 ? 1.318 -26.375 -7.965 1 90.44 164 ASN A O 1
ATOM 1326 N N . VAL A 1 165 ? 0.75 -26.984 -5.844 1 91.44 165 VAL A N 1
ATOM 1327 C CA . VAL A 1 165 ? 2.102 -26.984 -5.293 1 91.44 165 VAL A CA 1
ATOM 1328 C C . VAL A 1 165 ? 2.395 -28.328 -4.637 1 91.44 165 VAL A C 1
ATOM 1330 O O . VAL A 1 165 ? 1.744 -28.703 -3.658 1 91.44 165 VAL A O 1
ATOM 1333 N N . LEU A 1 166 ? 3.316 -29.062 -5.129 1 90.31 166 LEU A N 1
ATOM 1334 C CA . LEU A 1 166 ? 3.781 -30.297 -4.504 1 90.31 166 LEU A CA 1
ATOM 1335 C C . LEU A 1 166 ? 5.055 -30.047 -3.705 1 90.31 166 LEU A C 1
ATOM 1337 O O . LEU A 1 166 ? 5.953 -29.344 -4.164 1 90.31 166 LEU A O 1
ATOM 1341 N N . VAL A 1 167 ? 5.109 -30.656 -2.537 1 91.12 167 VAL A N 1
ATOM 1342 C CA . VAL A 1 167 ? 6.188 -30.328 -1.613 1 91.12 167 VAL A CA 1
ATOM 1343 C C . VAL A 1 167 ? 6.996 -31.578 -1.283 1 91.12 167 VAL A C 1
ATOM 1345 O O . VAL A 1 167 ? 6.426 -32.656 -1.07 1 91.12 167 VAL A O 1
ATOM 1348 N N . LYS A 1 168 ? 8.211 -31.453 -1.333 1 90.88 168 LYS A N 1
ATOM 1349 C CA . LYS A 1 168 ? 9.117 -32.469 -0.796 1 90.88 168 LYS A CA 1
ATOM 1350 C C . LYS A 1 168 ? 9.617 -32.062 0.592 1 90.88 168 LYS A C 1
ATOM 1352 O O . LYS A 1 168 ? 10.133 -30.969 0.785 1 90.88 168 LYS A O 1
ATOM 1357 N N . TYR A 1 169 ? 9.461 -33 1.485 1 90.5 169 TYR A N 1
ATOM 1358 C CA . TYR A 1 169 ? 9.875 -32.75 2.861 1 90.5 169 TYR A CA 1
ATOM 1359 C C . TYR A 1 169 ? 11.117 -33.531 3.215 1 90.5 169 TYR A C 1
ATOM 1361 O O . TYR A 1 169 ? 11.305 -34.656 2.721 1 90.5 169 TYR A O 1
ATOM 1369 N N . ASP A 1 170 ? 11.906 -32.906 4.012 1 91.75 170 ASP A N 1
ATOM 1370 C CA . ASP A 1 170 ? 13.016 -33.656 4.586 1 91.75 170 ASP A CA 1
ATOM 1371 C C . ASP A 1 170 ? 12.508 -34.781 5.488 1 91.75 170 ASP A C 1
ATOM 1373 O O . ASP A 1 170 ? 11.672 -34.562 6.363 1 91.75 170 ASP A O 1
ATOM 1377 N N . LYS A 1 171 ? 13.07 -35.906 5.316 1 89 171 LYS A N 1
ATOM 1378 C CA . LYS A 1 171 ? 12.586 -37.094 6.039 1 89 171 LYS A CA 1
ATOM 1379 C C . LYS A 1 171 ? 12.93 -37 7.523 1 89 171 LYS A C 1
ATOM 1381 O O . LYS A 1 171 ? 12.188 -37.5 8.367 1 89 171 LYS A O 1
ATOM 1386 N N . GLN A 1 172 ? 13.977 -36.344 7.812 1 91.75 172 GLN A N 1
ATOM 1387 C CA . GLN A 1 172 ? 14.445 -36.312 9.195 1 91.75 172 GLN A CA 1
ATOM 1388 C C . GLN A 1 172 ? 13.828 -35.125 9.938 1 91.75 172 GLN A C 1
ATOM 1390 O O . GLN A 1 172 ? 13.312 -35.281 11.047 1 91.75 172 GLN A O 1
ATOM 1395 N N . THR A 1 173 ? 13.734 -33.938 9.352 1 91.38 173 THR A N 1
ATOM 1396 C CA . THR A 1 173 ? 13.336 -32.719 10.047 1 91.38 173 THR A CA 1
ATOM 1397 C C . THR A 1 173 ? 11.859 -32.406 9.789 1 91.38 173 THR A C 1
ATOM 1399 O O . THR A 1 173 ? 11.25 -31.641 10.523 1 91.38 173 THR A O 1
ATOM 1402 N N . GLY A 1 174 ? 11.336 -33 8.719 1 89.56 174 GLY A N 1
ATOM 1403 C CA . GLY A 1 174 ? 9.969 -32.688 8.352 1 89.56 174 GLY A CA 1
ATOM 1404 C C . GLY A 1 174 ? 9.82 -31.328 7.699 1 89.56 174 GLY A C 1
ATOM 1405 O O . GLY A 1 174 ? 8.703 -30.875 7.453 1 89.56 174 GLY A O 1
ATOM 1406 N N . GLU A 1 175 ? 10.906 -30.688 7.453 1 91.62 175 GLU A N 1
ATOM 1407 C CA . GLU A 1 175 ? 10.898 -29.359 6.852 1 91.62 175 GLU A CA 1
ATOM 1408 C C . GLU A 1 175 ? 10.789 -29.438 5.332 1 91.62 175 GLU A C 1
ATOM 1410 O O . GLU A 1 175 ? 11.336 -30.359 4.715 1 91.62 175 GLU A O 1
ATOM 1415 N N . PRO A 1 176 ? 10 -28.531 4.789 1 92.88 176 PRO A N 1
ATOM 1416 C CA . PRO A 1 176 ? 9.961 -28.516 3.324 1 92.88 176 PRO A CA 1
ATOM 1417 C C . PRO A 1 176 ? 11.312 -28.188 2.701 1 92.88 176 PRO A C 1
ATOM 1419 O O . PRO A 1 176 ? 11.984 -27.25 3.145 1 92.88 176 PRO A O 1
ATOM 1422 N N . ILE A 1 177 ? 11.711 -28.891 1.677 1 91.94 177 ILE A N 1
ATOM 1423 C CA . ILE A 1 177 ? 13.031 -28.672 1.104 1 91.94 177 ILE A CA 1
ATOM 1424 C C . ILE A 1 177 ? 12.898 -28.328 -0.377 1 91.94 177 ILE A C 1
ATOM 1426 O O . ILE A 1 177 ? 13.82 -27.766 -0.975 1 91.94 177 ILE A O 1
ATOM 1430 N N . ASP A 1 178 ? 11.734 -28.688 -0.951 1 92.12 178 ASP A N 1
ATOM 1431 C CA . ASP A 1 178 ? 11.547 -28.375 -2.363 1 92.12 178 ASP A CA 1
ATOM 1432 C C . ASP A 1 178 ? 10.062 -28.375 -2.729 1 92.12 178 ASP A C 1
ATOM 1434 O O . ASP A 1 178 ? 9.234 -28.922 -1.998 1 92.12 178 ASP A O 1
ATOM 1438 N N . VAL A 1 179 ? 9.82 -27.656 -3.811 1 93.5 179 VAL A N 1
ATOM 1439 C CA . VAL A 1 179 ? 8.453 -27.562 -4.312 1 93.5 179 VAL A CA 1
ATOM 1440 C C . VAL A 1 179 ? 8.453 -27.688 -5.836 1 93.5 179 VAL A C 1
ATOM 1442 O O . VAL A 1 179 ? 9.422 -27.328 -6.496 1 93.5 179 VAL A O 1
ATOM 1445 N N . VAL A 1 180 ? 7.379 -28.312 -6.328 1 91.19 180 VAL A N 1
ATOM 1446 C CA . VAL A 1 180 ? 7.129 -28.328 -7.766 1 91.19 180 VAL A CA 1
ATOM 1447 C C . VAL A 1 180 ? 5.746 -27.766 -8.055 1 91.19 180 VAL A C 1
ATOM 1449 O O . VAL A 1 180 ? 4.77 -28.109 -7.387 1 91.19 180 VAL A O 1
ATOM 1452 N N . ILE A 1 181 ? 5.695 -26.812 -8.938 1 92.12 181 ILE A N 1
ATOM 1453 C CA . ILE A 1 181 ? 4.438 -26.188 -9.344 1 92.12 181 ILE A CA 1
ATOM 1454 C C . ILE A 1 181 ? 3.846 -26.938 -10.531 1 92.12 181 ILE A C 1
ATOM 1456 O O . ILE A 1 181 ? 4.562 -27.266 -11.484 1 92.12 181 ILE A O 1
ATOM 1460 N N . ILE A 1 182 ? 2.545 -27.234 -10.461 1 88.12 182 ILE A N 1
ATOM 1461 C CA . ILE A 1 182 ? 1.913 -28.016 -11.508 1 88.12 182 ILE A CA 1
ATOM 1462 C C . ILE A 1 182 ? 0.676 -27.297 -12.031 1 88.12 182 ILE A C 1
ATOM 1464 O O . ILE A 1 182 ? 0.304 -26.234 -11.508 1 88.12 182 ILE A O 1
ATOM 1468 N N . ASP A 1 183 ? 0.101 -27.75 -13.141 1 86.44 183 ASP A N 1
ATOM 1469 C CA . ASP A 1 183 ? -1.183 -27.359 -13.711 1 86.44 183 ASP A CA 1
ATOM 1470 C C . ASP A 1 183 ? -1.126 -25.938 -14.266 1 86.44 183 ASP A C 1
ATOM 1472 O O . ASP A 1 183 ? -1.678 -25.016 -13.664 1 86.44 183 ASP A O 1
ATOM 1476 N N . PHE A 1 184 ? -0.6 -25.75 -15.422 1 90.56 184 PHE A N 1
ATOM 1477 C CA . PHE A 1 184 ? -0.419 -24.469 -16.078 1 90.56 184 PHE A CA 1
ATOM 1478 C C . PHE A 1 184 ? -1.561 -24.188 -17.047 1 90.56 184 PHE A C 1
ATOM 1480 O O . PHE A 1 184 ? -1.378 -23.484 -18.047 1 90.56 184 PHE A O 1
ATOM 1487 N N . GLN A 1 185 ? -2.674 -24.641 -16.719 1 85.25 185 GLN A N 1
ATOM 1488 C CA . GLN A 1 185 ? -3.824 -24.594 -17.625 1 85.25 185 GLN A CA 1
ATOM 1489 C C . GLN A 1 185 ? -4.375 -23.172 -17.734 1 85.25 185 GLN A C 1
ATOM 1491 O O . GLN A 1 185 ? -5 -22.828 -18.734 1 85.25 185 GLN A O 1
ATOM 1496 N N . TYR A 1 186 ? -4.141 -22.328 -16.781 1 91.44 186 TYR A N 1
ATOM 1497 C CA . TYR A 1 186 ? -4.758 -21 -16.75 1 91.44 186 TYR A CA 1
ATOM 1498 C C . TYR A 1 186 ? -3.709 -19.906 -16.922 1 91.44 186 TYR A C 1
ATOM 1500 O O . TYR A 1 186 ? -3.902 -18.781 -16.453 1 91.44 186 TYR A O 1
ATOM 1508 N N . THR A 1 187 ? -2.652 -20.266 -17.562 1 95.19 187 THR A N 1
ATOM 1509 C CA . THR A 1 187 ? -1.569 -19.312 -17.797 1 95.19 187 THR A CA 1
ATOM 1510 C C . THR A 1 187 ? -2.061 -18.125 -18.609 1 95.19 187 THR A C 1
ATOM 1512 O O . THR A 1 187 ? -2.863 -18.281 -19.531 1 95.19 187 THR A O 1
ATOM 1515 N N . ALA A 1 188 ? -1.587 -16.953 -18.281 1 96.94 188 ALA A N 1
ATOM 1516 C CA . ALA A 1 188 ? -1.961 -15.727 -18.969 1 96.94 188 ALA A CA 1
ATOM 1517 C C . ALA A 1 188 ? -0.838 -14.695 -18.906 1 96.94 188 ALA A C 1
ATOM 1519 O O . ALA A 1 188 ? -0.2 -14.523 -17.875 1 96.94 188 ALA A O 1
ATOM 1520 N N . TRP A 1 189 ? -0.603 -14.07 -20.078 1 98.06 189 TRP A N 1
ATOM 1521 C CA . TRP A 1 189 ? 0.347 -12.961 -20.125 1 98.06 189 TRP A CA 1
ATOM 1522 C C . TRP A 1 189 ? -0.226 -11.727 -19.438 1 98.06 189 TRP A C 1
ATOM 1524 O O . TRP A 1 189 ? -1.348 -11.312 -19.719 1 98.06 189 TRP A O 1
ATOM 1534 N N . GLY A 1 190 ? 0.44 -11.211 -18.438 1 98.38 190 GLY A N 1
ATOM 1535 C CA . GLY A 1 190 ? -0.027 -10.039 -17.719 1 98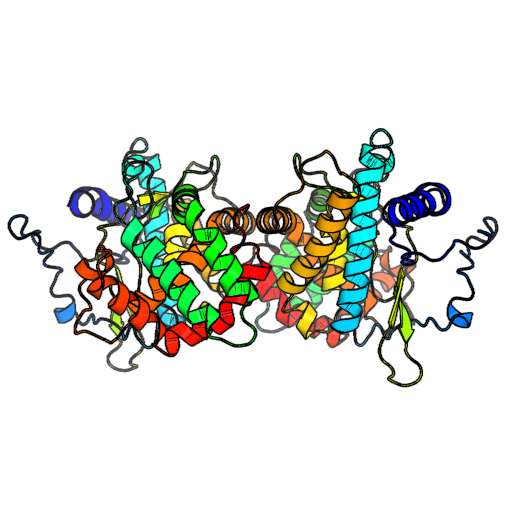.38 190 GLY A CA 1
ATOM 1536 C C . GLY A 1 190 ? 0.848 -9.695 -16.516 1 98.38 190 GLY A C 1
ATOM 1537 O O . GLY A 1 190 ? 2.016 -10.086 -16.469 1 98.38 190 GLY A O 1
ATOM 1538 N N . SER A 1 191 ? 0.335 -8.969 -15.641 1 98.56 191 SER A N 1
ATOM 1539 C CA . SER A 1 191 ? 1.062 -8.484 -14.477 1 98.56 191 SER A CA 1
ATOM 1540 C C . SER A 1 191 ? 1.438 -9.625 -13.539 1 98.56 191 SER A C 1
ATOM 1542 O O . SER A 1 191 ? 0.648 -10.555 -13.336 1 98.56 191 SER A O 1
ATOM 1544 N N . PRO A 1 192 ? 2.631 -9.562 -12.852 1 98.75 192 PRO A N 1
ATOM 1545 C CA . PRO A 1 192 ? 2.945 -10.523 -11.789 1 98.75 192 PRO A CA 1
ATOM 1546 C C . PRO A 1 192 ? 1.903 -10.531 -10.68 1 98.75 192 PRO A C 1
ATOM 1548 O O . PRO A 1 192 ? 1.806 -11.508 -9.93 1 98.75 192 PRO A O 1
ATOM 1551 N N . ALA A 1 193 ? 1.115 -9.469 -10.578 1 98.56 193 ALA A N 1
ATOM 1552 C CA . ALA A 1 193 ? 0.076 -9.336 -9.562 1 98.56 193 ALA A CA 1
ATOM 1553 C C . ALA A 1 193 ? -0.911 -10.5 -9.633 1 98.56 193 ALA A C 1
ATOM 1555 O O . ALA A 1 193 ? -1.49 -10.891 -8.617 1 98.56 193 ALA A O 1
ATOM 1556 N N . LEU A 1 194 ? -1.072 -11.047 -10.812 1 98.69 194 LEU A N 1
ATOM 1557 C CA . LEU A 1 194 ? -2.039 -12.117 -11.016 1 98.69 194 LEU A CA 1
ATOM 1558 C C . LEU A 1 194 ? -1.715 -13.312 -10.133 1 98.69 194 LEU A C 1
ATOM 1560 O O . LEU A 1 194 ? -2.584 -13.82 -9.422 1 98.69 194 LEU A O 1
ATOM 1564 N N . ASP A 1 195 ? -0.439 -13.672 -10.109 1 98.81 195 ASP A N 1
ATOM 1565 C CA . ASP A 1 195 ? -0.047 -14.836 -9.32 1 98.81 195 ASP A CA 1
ATOM 1566 C C . ASP A 1 195 ? 0.215 -14.445 -7.863 1 98.81 195 ASP A C 1
ATOM 1568 O O . ASP A 1 195 ? -0.109 -15.195 -6.945 1 98.81 195 ASP A O 1
ATOM 1572 N N . LEU A 1 196 ? 0.8 -13.281 -7.652 1 98.81 196 LEU A N 1
ATOM 1573 C CA . LEU A 1 196 ? 1.146 -12.867 -6.297 1 98.81 196 LEU A CA 1
ATOM 1574 C C . LEU A 1 196 ? -0.107 -12.711 -5.441 1 98.81 196 LEU A C 1
ATOM 1576 O O . LEU A 1 196 ? -0.194 -13.273 -4.348 1 98.81 196 LEU A O 1
ATOM 1580 N N . PHE A 1 197 ? -1.092 -12 -5.922 1 98.75 197 PHE A N 1
ATOM 1581 C CA . PHE A 1 197 ? -2.299 -11.773 -5.137 1 98.75 197 PHE A CA 1
ATOM 1582 C C . PHE A 1 197 ? -3.141 -13.047 -5.066 1 98.75 197 PHE A C 1
ATOM 1584 O O . PHE A 1 197 ? -3.797 -13.305 -4.055 1 98.75 197 PHE A O 1
ATOM 1591 N N . TYR A 1 198 ? -3.1 -13.859 -6.121 1 98.56 198 TYR A N 1
ATOM 1592 C CA . TYR A 1 198 ? -3.832 -15.125 -6.09 1 98.56 198 TYR A CA 1
ATOM 1593 C C . TYR A 1 198 ? -3.254 -16.062 -5.039 1 98.56 198 TYR A C 1
ATOM 1595 O O . TYR A 1 198 ? -3.975 -16.547 -4.168 1 98.56 198 TYR A O 1
ATOM 1603 N N . PHE A 1 199 ? -1.979 -16.219 -5.059 1 98.5 199 PHE A N 1
ATOM 1604 C CA . PHE A 1 199 ? -1.288 -17.156 -4.18 1 98.5 199 PHE A CA 1
ATOM 1605 C C . PHE A 1 199 ? -1.349 -16.672 -2.732 1 98.5 199 PHE A C 1
ATOM 1607 O O . PHE A 1 199 ? -1.744 -17.438 -1.844 1 98.5 199 PHE A O 1
ATOM 1614 N N . MET A 1 200 ? -1.063 -15.43 -2.486 1 98.25 200 MET A N 1
ATOM 1615 C CA . MET A 1 200 ? -0.922 -14.93 -1.122 1 98.25 200 MET A CA 1
ATOM 1616 C C . MET A 1 200 ? -2.281 -14.812 -0.442 1 98.25 200 MET A C 1
ATOM 1618 O O . MET A 1 200 ? -2.367 -14.82 0.788 1 98.25 200 MET A O 1
ATOM 1622 N N . ASN A 1 201 ? -3.342 -14.742 -1.24 1 98.06 201 ASN A N 1
ATOM 1623 C CA . ASN A 1 201 ? -4.652 -14.531 -0.634 1 98.06 201 ASN A CA 1
ATOM 1624 C C . ASN A 1 201 ? -5.52 -15.781 -0.722 1 98.06 201 ASN A C 1
ATOM 1626 O O . ASN A 1 201 ? -6.707 -15.75 -0.396 1 98.06 201 ASN A O 1
ATOM 1630 N N . SER A 1 202 ? -4.945 -16.891 -1.161 1 96.94 202 SER A N 1
ATOM 1631 C CA . SER A 1 202 ? -5.695 -18.141 -1.196 1 96.94 202 SER A CA 1
ATOM 1632 C C . SER A 1 202 ? -4.98 -19.234 -0.41 1 96.94 202 SER A C 1
ATOM 1634 O O . SER A 1 202 ? -5.621 -20.156 0.091 1 96.94 202 SER A O 1
ATOM 1636 N N . SER A 1 203 ? -3.674 -19.125 -0.215 1 96.62 203 SER A N 1
ATOM 1637 C CA . SER A 1 203 ? -2.955 -20.359 0.03 1 96.62 203 SER A CA 1
ATOM 1638 C C . SER A 1 203 ? -2.111 -20.281 1.298 1 96.62 203 SER A C 1
ATOM 1640 O O . SER A 1 203 ? -1.529 -21.266 1.732 1 96.62 203 SER A O 1
ATOM 1642 N N . LEU A 1 204 ? -2.086 -19.109 1.94 1 96.19 204 LEU A N 1
ATOM 1643 C CA . LEU A 1 204 ? -1.177 -18.938 3.066 1 96.19 204 LEU A CA 1
ATOM 1644 C C . LEU A 1 204 ? -1.912 -19.109 4.391 1 96.19 204 LEU A C 1
ATOM 1646 O O . LEU A 1 204 ? -3.143 -19.047 4.434 1 96.19 204 LEU A O 1
ATOM 1650 N N . GLU A 1 205 ? -1.12 -19.375 5.391 1 94.88 205 GLU A N 1
ATOM 1651 C CA . GLU A 1 205 ? -1.668 -19.312 6.742 1 94.88 205 GLU A CA 1
ATOM 1652 C C . GLU A 1 205 ? -2.248 -17.922 7.031 1 94.88 205 GLU A C 1
ATOM 1654 O O . GLU A 1 205 ? -1.824 -16.938 6.438 1 94.88 205 GLU A O 1
ATOM 1659 N N . PHE A 1 206 ? -3.129 -17.875 7.957 1 92.12 206 PHE A N 1
ATOM 1660 C CA . PHE A 1 206 ? -3.953 -16.703 8.195 1 92.12 206 PHE A CA 1
ATOM 1661 C C . PHE A 1 206 ? -3.084 -15.477 8.453 1 92.12 206 PHE A C 1
ATOM 1663 O O . PHE A 1 206 ? -3.324 -14.414 7.887 1 92.12 206 PHE A O 1
ATOM 1670 N N . ASP A 1 207 ? -2.105 -15.578 9.289 1 92.06 207 ASP A N 1
ATOM 1671 C CA . ASP A 1 207 ? -1.281 -14.43 9.633 1 92.06 207 ASP A CA 1
ATOM 1672 C C . ASP A 1 207 ? -0.576 -13.859 8.406 1 92.06 207 ASP A C 1
ATOM 1674 O O . ASP A 1 207 ? -0.49 -12.648 8.234 1 92.06 207 ASP A O 1
ATOM 1678 N N . LEU A 1 208 ? -0.117 -14.727 7.516 1 93.31 208 LEU A N 1
ATOM 1679 C CA . LEU A 1 208 ? 0.562 -14.297 6.301 1 93.31 208 LEU A CA 1
ATOM 1680 C C . LEU A 1 208 ? -0.431 -13.719 5.301 1 93.31 208 LEU A C 1
ATOM 1682 O O . LEU A 1 208 ? -0.083 -12.828 4.516 1 93.31 208 LEU A O 1
ATOM 1686 N N . HIS A 1 209 ? -1.633 -14.242 5.355 1 91.31 209 HIS A N 1
ATOM 1687 C CA . HIS A 1 209 ? -2.709 -13.719 4.523 1 91.31 209 HIS A CA 1
ATOM 1688 C C . HIS A 1 209 ? -3.037 -12.273 4.887 1 91.31 209 HIS A C 1
ATOM 1690 O O . HIS A 1 209 ? -3.291 -11.453 4.008 1 91.31 209 HIS A O 1
ATOM 1696 N N . GLN A 1 210 ? -2.936 -12.008 6.109 1 90.06 210 GLN A N 1
ATOM 1697 C CA . GLN A 1 210 ? -3.365 -10.703 6.609 1 90.06 210 GLN A CA 1
ATOM 1698 C C . GLN A 1 210 ? -2.184 -9.75 6.738 1 90.06 210 GLN A C 1
ATOM 1700 O O . GLN A 1 210 ? -2.326 -8.547 6.52 1 90.06 210 GLN A O 1
ATOM 1705 N N . ASN A 1 211 ? -1.097 -10.414 7.074 1 89.5 211 ASN A N 1
ATOM 1706 C CA . ASN A 1 211 ? 0.059 -9.594 7.426 1 89.5 211 ASN A CA 1
ATOM 1707 C C . ASN A 1 211 ? 1.295 -10 6.629 1 89.5 211 ASN A C 1
ATOM 1709 O O . ASN A 1 211 ? 1.323 -11.07 6.02 1 89.5 211 ASN A O 1
ATOM 1713 N N . HIS A 1 212 ? 2.254 -9.164 6.461 1 90.31 212 HIS A N 1
ATOM 1714 C CA . HIS A 1 212 ? 3.613 -9.43 6.012 1 90.31 212 HIS A CA 1
ATOM 1715 C C . HIS A 1 212 ? 3.662 -9.664 4.508 1 90.31 212 HIS A C 1
ATOM 1717 O O . HIS A 1 212 ? 4.59 -10.297 3.998 1 90.31 212 HIS A O 1
ATOM 1723 N N . GLN A 1 213 ? 2.643 -9.297 3.779 1 95.06 213 GLN A N 1
ATOM 1724 C CA . GLN A 1 213 ? 2.621 -9.547 2.342 1 95.06 213 GLN A CA 1
ATOM 1725 C C . GLN A 1 213 ? 3.672 -8.711 1.621 1 95.06 213 GLN A C 1
ATOM 1727 O O . GLN A 1 213 ? 4.25 -9.148 0.626 1 95.06 213 GLN A O 1
ATOM 1732 N N . GLU A 1 214 ? 3.965 -7.504 2.191 1 96.31 214 GLU A N 1
ATOM 1733 C CA . GLU A 1 214 ? 5 -6.672 1.584 1 96.31 214 GLU A CA 1
ATOM 1734 C C . GLU A 1 214 ? 6.367 -7.34 1.674 1 96.31 214 GLU A C 1
ATOM 1736 O O . GLU A 1 214 ? 7.184 -7.223 0.756 1 96.31 214 GLU A O 1
ATOM 1741 N N . GLN A 1 215 ? 6.621 -8.016 2.762 1 97.31 215 GLN A N 1
ATOM 1742 C CA . GLN A 1 215 ? 7.887 -8.719 2.928 1 97.31 215 GLN A CA 1
ATOM 1743 C C . GLN A 1 215 ? 8 -9.891 1.954 1 97.31 215 GLN A C 1
ATOM 1745 O O . GLN A 1 215 ? 9.07 -10.141 1.394 1 97.31 215 GLN A O 1
ATOM 1750 N N . LEU A 1 216 ? 6.879 -10.586 1.733 1 98.38 216 LEU A N 1
ATOM 1751 C CA . LEU A 1 216 ? 6.859 -11.695 0.786 1 98.38 216 LEU A CA 1
ATOM 1752 C C . LEU A 1 216 ? 7.039 -11.195 -0.643 1 98.38 216 LEU A C 1
ATOM 1754 O O . LEU A 1 216 ? 7.762 -11.805 -1.434 1 98.38 216 LEU A O 1
ATOM 1758 N N . ILE A 1 217 ? 6.43 -10.07 -0.924 1 98.75 217 ILE A N 1
ATOM 1759 C CA . ILE A 1 217 ? 6.559 -9.477 -2.25 1 98.75 217 ILE A CA 1
ATOM 1760 C C . ILE A 1 217 ? 8 -9.039 -2.48 1 98.75 217 ILE A C 1
ATOM 1762 O O . ILE A 1 217 ? 8.555 -9.25 -3.561 1 98.75 217 ILE A O 1
ATOM 1766 N N . ALA A 1 218 ? 8.617 -8.445 -1.469 1 98.69 218 ALA A N 1
ATOM 1767 C CA . ALA A 1 218 ? 10.016 -8.031 -1.578 1 98.69 218 ALA A CA 1
ATOM 1768 C C . ALA A 1 218 ? 10.922 -9.234 -1.824 1 98.69 218 ALA A C 1
ATOM 1770 O O . ALA A 1 218 ? 11.859 -9.156 -2.621 1 98.69 218 ALA A O 1
ATOM 1771 N N . TYR A 1 219 ? 10.625 -10.281 -1.121 1 98.62 219 TYR A N 1
ATOM 1772 C CA . TYR A 1 219 ? 11.391 -11.508 -1.301 1 98.62 219 TYR A CA 1
ATOM 1773 C C . TYR A 1 219 ? 11.266 -12.031 -2.727 1 98.62 219 TYR A C 1
ATOM 1775 O O . TYR A 1 219 ? 12.266 -12.32 -3.383 1 98.62 219 TYR A O 1
ATOM 1783 N N . TYR A 1 220 ? 10.062 -12.156 -3.201 1 98.88 220 TYR A N 1
ATOM 1784 C CA . TYR A 1 220 ? 9.805 -12.523 -4.59 1 98.88 220 TYR A CA 1
ATOM 1785 C C . TYR A 1 220 ? 10.562 -11.617 -5.547 1 98.88 220 TYR A C 1
ATOM 1787 O O . TYR A 1 220 ? 11.25 -12.094 -6.453 1 98.88 220 TYR A O 1
ATOM 1795 N N . PHE A 1 221 ? 10.469 -10.32 -5.359 1 98.94 221 PHE A N 1
ATOM 1796 C CA . PHE A 1 221 ? 11 -9.32 -6.273 1 98.94 221 PHE A CA 1
ATOM 1797 C C . PHE A 1 221 ? 12.516 -9.43 -6.367 1 98.94 221 PHE A C 1
ATOM 1799 O O . PHE A 1 221 ? 13.094 -9.234 -7.438 1 98.94 221 PHE A O 1
ATOM 1806 N N . SER A 1 222 ? 13.125 -9.68 -5.242 1 98.75 222 SER A N 1
ATOM 1807 C CA . SER A 1 222 ? 14.586 -9.789 -5.246 1 98.75 222 SER A CA 1
ATOM 1808 C C . SER A 1 222 ? 15.047 -10.898 -6.188 1 98.75 222 SER A C 1
ATOM 1810 O O . SER A 1 222 ? 15.984 -10.703 -6.965 1 98.75 222 SER A O 1
ATOM 1812 N N . HIS A 1 223 ? 14.375 -12.047 -6.18 1 98.75 223 HIS A N 1
ATOM 1813 C CA . HIS A 1 223 ? 14.719 -13.148 -7.066 1 98.75 223 HIS A CA 1
ATOM 1814 C C . HIS A 1 223 ? 14.336 -12.844 -8.508 1 98.75 223 HIS A C 1
ATOM 1816 O O . HIS A 1 223 ? 15.062 -13.195 -9.438 1 98.75 223 HIS A O 1
ATOM 1822 N N . PHE A 1 224 ? 13.203 -12.219 -8.68 1 98.88 224 PHE A N 1
ATOM 1823 C CA . PHE A 1 224 ? 12.703 -11.836 -9.992 1 98.88 224 PHE A CA 1
ATOM 1824 C C . PHE A 1 224 ? 13.68 -10.898 -10.695 1 98.88 224 PHE A C 1
ATOM 1826 O O . PHE A 1 224 ? 14.133 -11.188 -11.805 1 98.88 224 PHE A O 1
ATOM 1833 N N . ALA A 1 225 ? 14.062 -9.82 -9.992 1 98.81 225 ALA A N 1
ATOM 1834 C CA . ALA A 1 225 ? 14.969 -8.812 -10.547 1 98.81 225 ALA A CA 1
ATOM 1835 C C . ALA A 1 225 ? 16.359 -9.398 -10.805 1 98.81 225 ALA A C 1
ATOM 1837 O O . ALA A 1 225 ? 16.953 -9.133 -11.844 1 98.81 225 ALA A O 1
ATOM 1838 N N . ASP A 1 226 ? 16.812 -10.172 -9.859 1 98.62 226 ASP A N 1
ATOM 1839 C CA . ASP A 1 226 ? 18.125 -10.797 -10.008 1 98.62 226 ASP A CA 1
ATOM 1840 C C . ASP A 1 226 ? 18.172 -11.703 -11.234 1 98.62 226 ASP A C 1
ATOM 1842 O O . ASP A 1 226 ? 19.141 -11.672 -12 1 98.62 226 ASP A O 1
ATOM 1846 N N . THR A 1 227 ? 17.125 -12.523 -11.398 1 98.81 227 THR A N 1
ATOM 1847 C CA . THR A 1 227 ? 17.062 -13.438 -12.539 1 98.81 227 THR A CA 1
ATOM 1848 C C . THR A 1 227 ? 16.984 -12.664 -13.852 1 98.81 227 THR A C 1
ATOM 1850 O O . THR A 1 227 ? 17.656 -13.016 -14.82 1 98.81 227 THR A O 1
ATOM 1853 N N . LEU A 1 228 ? 16.219 -11.609 -13.906 1 98.81 228 LEU A N 1
ATOM 1854 C CA . LEU A 1 228 ? 16.141 -10.758 -15.094 1 98.81 228 LEU A CA 1
ATOM 1855 C C . LEU A 1 228 ? 17.516 -10.203 -15.453 1 98.81 228 LEU A C 1
ATOM 1857 O O . LEU A 1 228 ? 17.922 -10.227 -16.609 1 98.81 228 LEU A O 1
ATOM 1861 N N . LYS A 1 229 ? 18.203 -9.727 -14.438 1 98.69 229 LYS A N 1
ATOM 1862 C CA . LYS A 1 229 ? 19.516 -9.125 -14.656 1 98.69 229 LYS A CA 1
ATOM 1863 C C . LYS A 1 229 ? 20.516 -10.164 -15.164 1 98.69 229 LYS A C 1
ATOM 1865 O O . LYS A 1 229 ? 21.266 -9.906 -16.109 1 98.69 229 LYS A O 1
ATOM 1870 N N . LYS A 1 230 ? 20.547 -11.297 -14.562 1 98.62 230 LYS A N 1
ATOM 1871 C CA . LYS A 1 230 ? 21.469 -12.359 -14.953 1 98.62 230 LYS A CA 1
ATOM 1872 C C . LYS A 1 230 ? 21.219 -12.805 -16.391 1 98.62 230 LYS A C 1
ATOM 1874 O O . LYS A 1 230 ? 22.141 -13.164 -17.109 1 98.62 230 LYS A O 1
ATOM 1879 N N . LEU A 1 231 ? 19.953 -12.742 -16.766 1 98.62 231 LEU A N 1
ATOM 1880 C CA . LEU A 1 231 ? 19.578 -13.164 -18.109 1 98.62 231 LEU A CA 1
ATOM 1881 C C . LEU A 1 231 ? 19.656 -12 -19.094 1 98.62 231 LEU A C 1
ATOM 1883 O O . LEU A 1 231 ? 19.234 -12.125 -20.234 1 98.62 231 LEU A O 1
ATOM 1887 N N . GLN A 1 232 ? 20.078 -10.844 -18.625 1 97.94 232 GLN A N 1
ATOM 1888 C CA . GLN A 1 232 ? 20.312 -9.656 -19.438 1 97.94 232 GLN A CA 1
ATOM 1889 C C . GLN A 1 232 ? 19.031 -9.172 -20.094 1 97.94 232 GLN A C 1
ATOM 1891 O O . GLN A 1 232 ? 19 -8.914 -21.297 1 97.94 232 GLN A O 1
ATOM 1896 N N . TYR A 1 233 ? 17.969 -9.18 -19.266 1 98.19 233 TYR A N 1
ATOM 1897 C CA . TYR A 1 233 ? 16.719 -8.578 -19.703 1 98.19 233 TYR A CA 1
ATOM 1898 C C . TYR A 1 233 ? 16.953 -7.148 -20.188 1 98.19 233 TYR A C 1
ATOM 1900 O O . TYR A 1 233 ? 17.625 -6.363 -19.516 1 98.19 233 TYR A O 1
ATOM 1908 N N . ARG A 1 234 ? 16.422 -6.742 -21.391 1 96.81 234 ARG A N 1
ATOM 1909 C CA . ARG A 1 234 ? 16.781 -5.488 -22.047 1 96.81 234 ARG A CA 1
ATOM 1910 C C . ARG A 1 234 ? 15.828 -4.367 -21.656 1 96.81 234 ARG A C 1
ATOM 1912 O O . ARG A 1 234 ? 16.219 -3.203 -21.578 1 96.81 234 ARG A O 1
ATOM 1919 N N . SER A 1 235 ? 14.625 -4.75 -21.406 1 96.19 235 SER A N 1
ATOM 1920 C CA . SER A 1 235 ? 13.641 -3.73 -21.062 1 96.19 235 SER A CA 1
ATOM 1921 C C . SER A 1 235 ? 13.82 -3.246 -19.625 1 96.19 235 SER A C 1
ATOM 1923 O O . SER A 1 235 ? 14.719 -3.709 -18.906 1 96.19 235 SER A O 1
ATOM 1925 N N . THR A 1 236 ? 13.047 -2.326 -19.188 1 96.25 236 THR A N 1
ATOM 1926 C CA . THR A 1 236 ? 13.203 -1.675 -17.891 1 96.25 236 THR A CA 1
ATOM 1927 C C . THR A 1 236 ? 12.719 -2.588 -16.766 1 96.25 236 THR A C 1
ATOM 1929 O O . THR A 1 236 ? 11.609 -3.115 -16.828 1 96.25 236 THR A O 1
ATOM 1932 N N . ILE A 1 237 ? 13.57 -2.824 -15.852 1 98 237 ILE A N 1
ATOM 1933 C CA . ILE A 1 237 ? 13.195 -3.467 -14.602 1 98 237 ILE A CA 1
ATOM 1934 C C . ILE A 1 237 ? 12.781 -2.406 -13.578 1 98 237 ILE A C 1
ATOM 1936 O O . ILE A 1 237 ? 13.57 -1.523 -13.242 1 98 237 ILE A O 1
ATOM 1940 N N . PRO A 1 238 ? 11.531 -2.447 -13.164 1 98.31 238 PRO A N 1
ATOM 1941 C CA . PRO A 1 238 ? 11.141 -1.442 -12.172 1 98.31 238 PRO A CA 1
ATOM 1942 C C . PRO A 1 238 ? 11.906 -1.574 -10.859 1 98.31 238 PRO A C 1
ATOM 1944 O O . PRO A 1 238 ? 12.414 -2.654 -10.547 1 98.31 238 PRO A O 1
ATOM 1947 N N . SER A 1 239 ? 12.023 -0.432 -10.117 1 98.31 239 SER A N 1
ATOM 1948 C CA . SER A 1 239 ? 12.445 -0.55 -8.727 1 98.31 239 SER A CA 1
ATOM 1949 C C . SER A 1 239 ? 11.406 -1.289 -7.895 1 98.31 239 SER A C 1
ATOM 1951 O O . SER A 1 239 ? 10.266 -1.453 -8.32 1 98.31 239 SER A O 1
ATOM 1953 N N . LEU A 1 240 ? 11.797 -1.74 -6.727 1 98.69 240 LEU A N 1
ATOM 1954 C CA . LEU A 1 240 ? 10.859 -2.412 -5.84 1 98.69 240 LEU A CA 1
ATOM 1955 C C . LEU A 1 240 ? 9.672 -1.504 -5.52 1 98.69 240 LEU A C 1
ATOM 1957 O O . LEU A 1 240 ? 8.523 -1.956 -5.5 1 98.69 240 LEU A O 1
ATOM 1961 N N . HIS A 1 241 ? 9.906 -0.236 -5.242 1 98.62 241 HIS A N 1
ATOM 1962 C CA . HIS A 1 241 ? 8.836 0.7 -4.934 1 98.62 241 HIS A CA 1
ATOM 1963 C C . HIS A 1 241 ? 7.902 0.884 -6.125 1 98.62 241 HIS A C 1
ATOM 1965 O O . HIS A 1 241 ? 6.68 0.904 -5.965 1 98.62 241 HIS A O 1
ATOM 1971 N N . GLN A 1 242 ? 8.484 1.013 -7.328 1 98.19 242 GLN A N 1
ATOM 1972 C CA . GLN A 1 242 ? 7.68 1.091 -8.539 1 98.19 242 GLN A CA 1
ATOM 1973 C C . GLN A 1 242 ? 6.871 -0.188 -8.75 1 98.19 242 GLN A C 1
ATOM 1975 O O . GLN A 1 242 ? 5.727 -0.139 -9.203 1 98.19 242 GLN A O 1
ATOM 1980 N N . PHE A 1 243 ? 7.551 -1.325 -8.477 1 98.81 243 PHE A N 1
ATOM 1981 C CA . PHE A 1 243 ? 6.867 -2.609 -8.578 1 98.81 243 PHE A CA 1
ATOM 1982 C C . PHE A 1 243 ? 5.641 -2.645 -7.672 1 98.81 243 PHE A C 1
ATOM 1984 O O . PHE A 1 243 ? 4.57 -3.084 -8.086 1 98.81 243 PHE A O 1
ATOM 1991 N N . HIS A 1 244 ? 5.754 -2.109 -6.449 1 98.69 244 HIS A N 1
ATOM 1992 C CA . HIS A 1 244 ? 4.625 -2.016 -5.531 1 98.69 244 HIS A CA 1
ATOM 1993 C C . HIS A 1 244 ? 3.529 -1.118 -6.098 1 98.69 244 HIS A C 1
ATOM 1995 O O . HIS A 1 244 ? 2.34 -1.396 -5.926 1 98.69 244 HIS A O 1
ATOM 2001 N N . GLN A 1 245 ? 3.9 -0.057 -6.734 1 98.12 245 GLN A N 1
ATOM 2002 C CA . GLN A 1 245 ? 2.918 0.825 -7.359 1 98.12 245 GLN A CA 1
ATOM 2003 C C . GLN A 1 245 ? 2.139 0.097 -8.453 1 98.12 245 GLN A C 1
ATOM 2005 O O . GLN A 1 245 ? 0.92 0.245 -8.555 1 98.12 245 GLN A O 1
ATOM 2010 N N . GLN A 1 246 ? 2.875 -0.677 -9.211 1 98.44 246 GLN A N 1
ATOM 2011 C CA . GLN A 1 246 ? 2.219 -1.461 -10.258 1 98.44 246 GLN A CA 1
ATOM 2012 C C . GLN A 1 246 ? 1.254 -2.479 -9.656 1 98.44 246 GLN A C 1
ATOM 2014 O O . GLN A 1 246 ? 0.131 -2.637 -10.141 1 98.44 246 GLN A O 1
ATOM 2019 N N . LEU A 1 247 ? 1.673 -3.135 -8.586 1 98.56 247 LEU A N 1
ATOM 2020 C CA . LEU A 1 247 ? 0.833 -4.137 -7.938 1 98.56 247 LEU A CA 1
ATOM 2021 C C . LEU A 1 247 ? -0.433 -3.502 -7.371 1 98.56 247 LEU A C 1
ATOM 2023 O O . LEU A 1 247 ? -1.517 -4.086 -7.457 1 98.56 247 LEU A O 1
ATOM 2027 N N . LEU A 1 248 ? -0.282 -2.322 -6.812 1 98.25 248 LEU A N 1
ATOM 2028 C CA . LEU A 1 248 ? -1.417 -1.669 -6.168 1 98.25 248 LEU A CA 1
ATOM 2029 C C . LEU A 1 248 ? -2.533 -1.405 -7.172 1 98.25 248 LEU A C 1
ATOM 2031 O O . LEU A 1 248 ? -3.715 -1.481 -6.828 1 98.25 248 LEU A O 1
ATOM 2035 N N . GLN A 1 249 ? -2.199 -1.147 -8.383 1 97.56 249 GLN A N 1
ATOM 2036 C CA . GLN A 1 249 ? -3.191 -0.892 -9.422 1 97.56 249 GLN A CA 1
ATOM 2037 C C . GLN A 1 249 ? -4.07 -2.117 -9.656 1 97.56 249 GLN A C 1
ATOM 2039 O O . GLN A 1 249 ? -5.176 -2.002 -10.188 1 97.56 249 GLN A O 1
ATOM 2044 N N . LYS A 1 250 ? -3.537 -3.275 -9.258 1 98.19 250 LYS A N 1
ATOM 2045 C CA . LYS A 1 250 ? -4.234 -4.531 -9.523 1 98.19 250 LYS A CA 1
ATOM 2046 C C . LYS A 1 250 ? -4.664 -5.207 -8.227 1 98.19 250 LYS A C 1
ATOM 2048 O O . LYS A 1 250 ? -4.98 -6.398 -8.211 1 98.19 250 LYS A O 1
ATOM 2053 N N . LYS A 1 251 ? -4.754 -4.445 -7.172 1 98.25 251 LYS A N 1
ATOM 2054 C CA . LYS A 1 251 ? -4.93 -5.012 -5.84 1 98.25 251 LYS A CA 1
ATOM 2055 C C . LYS A 1 251 ? -6.352 -5.527 -5.645 1 98.25 251 LYS A C 1
ATOM 2057 O O . LYS A 1 251 ? -6.629 -6.258 -4.691 1 98.25 251 LYS A O 1
ATOM 2062 N N . PHE A 1 252 ? -7.301 -5.148 -6.504 1 98.62 252 PHE A N 1
ATOM 2063 C CA . PHE A 1 252 ? -8.641 -5.719 -6.422 1 98.62 252 PHE A CA 1
ATOM 2064 C C . PHE A 1 252 ? -8.586 -7.242 -6.5 1 98.62 252 PHE A C 1
ATOM 2066 O O . PHE A 1 252 ? -9.43 -7.93 -5.918 1 98.62 252 PHE A O 1
ATOM 2073 N N . TYR A 1 253 ? -7.562 -7.754 -7.129 1 98.69 253 TYR A N 1
ATOM 2074 C CA . TYR A 1 253 ? -7.449 -9.203 -7.301 1 98.69 253 TYR A CA 1
ATOM 2075 C C . TYR A 1 253 ? -7.227 -9.891 -5.961 1 98.69 253 TYR A C 1
ATOM 2077 O O . TYR A 1 253 ? -7.621 -11.047 -5.781 1 98.69 253 TYR A O 1
ATOM 2085 N N . ALA A 1 254 ? -6.57 -9.219 -5.027 1 98.56 254 ALA A N 1
ATOM 2086 C CA . ALA A 1 254 ? -6.453 -9.75 -3.674 1 98.56 254 ALA A CA 1
ATOM 2087 C C . ALA A 1 254 ? -7.82 -9.875 -3.012 1 98.56 254 ALA A C 1
ATOM 2089 O O . ALA A 1 254 ? -8.125 -10.898 -2.395 1 98.56 254 ALA A O 1
ATOM 2090 N N . ALA A 1 255 ? -8.656 -8.836 -3.162 1 98.69 255 ALA A N 1
ATOM 2091 C CA . ALA A 1 255 ? -10.008 -8.867 -2.605 1 98.69 255 ALA A CA 1
ATOM 2092 C C . ALA A 1 255 ? -10.852 -9.953 -3.264 1 98.69 255 ALA A C 1
ATOM 2094 O O . ALA A 1 255 ? -11.5 -10.742 -2.576 1 98.69 255 ALA A O 1
ATOM 2095 N N . HIS A 1 256 ? -10.766 -10 -4.578 1 98.75 256 HIS A N 1
ATOM 2096 C CA . HIS A 1 256 ? -11.469 -11.031 -5.332 1 98.75 256 HIS A CA 1
ATOM 2097 C C . HIS A 1 256 ? -11.094 -12.43 -4.84 1 98.75 256 HIS A C 1
ATOM 2099 O O . HIS A 1 256 ? -11.977 -13.25 -4.582 1 98.75 256 HIS A O 1
ATOM 2105 N N . THR A 1 257 ? -9.805 -12.648 -4.695 1 98.5 257 THR A N 1
ATOM 2106 C CA . THR A 1 257 ? -9.312 -13.969 -4.312 1 98.5 257 THR A CA 1
ATOM 2107 C C . THR A 1 257 ? -9.781 -14.328 -2.906 1 98.5 257 THR A C 1
ATOM 2109 O O . THR A 1 257 ? -10.25 -15.445 -2.67 1 98.5 257 THR A O 1
ATOM 2112 N N . SER A 1 258 ? -9.734 -13.391 -2.012 1 98.31 258 SER A N 1
ATOM 2113 C CA . SER A 1 258 ? -10.133 -13.641 -0.628 1 98.31 258 SER A CA 1
ATOM 2114 C C . SER A 1 258 ? -11.641 -13.844 -0.515 1 98.31 258 SER A C 1
ATOM 2116 O O . SER A 1 258 ? -12.102 -14.672 0.275 1 98.31 258 SER A O 1
ATOM 2118 N N . ILE A 1 259 ? -12.391 -13.133 -1.316 1 98.5 259 ILE A N 1
ATOM 2119 C CA . ILE A 1 259 ? -13.844 -13.109 -1.166 1 98.5 259 ILE A CA 1
ATOM 2120 C C . ILE A 1 259 ? -14.461 -14.258 -1.955 1 98.5 259 ILE A C 1
ATOM 2122 O O . ILE A 1 259 ? -15.352 -14.953 -1.459 1 98.5 259 ILE A O 1
ATOM 2126 N N . SER A 1 260 ? -13.953 -14.531 -3.143 1 97.81 260 SER A N 1
ATOM 2127 C CA . SER A 1 260 ? -14.711 -15.367 -4.059 1 97.81 260 SER A CA 1
ATOM 2128 C C . SER A 1 260 ? -13.984 -16.672 -4.352 1 97.81 260 SER A C 1
ATOM 2130 O O . SER A 1 260 ? -14.602 -17.672 -4.73 1 97.81 260 SER A O 1
ATOM 2132 N N . VAL A 1 261 ? -12.648 -16.672 -4.184 1 96.81 261 VAL A N 1
ATOM 2133 C CA . VAL A 1 261 ? -11.875 -17.844 -4.574 1 96.81 261 VAL A CA 1
ATOM 2134 C C . VAL A 1 261 ? -11.539 -18.688 -3.34 1 96.81 261 VAL A C 1
ATOM 2136 O O . VAL A 1 261 ? -11.812 -19.891 -3.309 1 96.81 261 VAL A O 1
ATOM 2139 N N . PHE A 1 262 ? -11.102 -18.047 -2.303 1 96.44 262 PHE A N 1
ATOM 2140 C CA . PHE A 1 262 ? -10.609 -18.672 -1.081 1 96.44 262 PHE A CA 1
ATOM 2141 C C . PHE A 1 262 ? -11.672 -19.578 -0.474 1 96.44 262 PHE A C 1
ATOM 2143 O O . PHE A 1 262 ? -11.391 -20.719 -0.121 1 96.44 262 PHE A O 1
ATOM 2150 N N . PRO A 1 263 ? -12.961 -19.172 -0.402 1 95.12 263 PRO A N 1
ATOM 2151 C CA . PRO A 1 263 ? -13.969 -20.031 0.228 1 95.12 263 PRO A CA 1
ATOM 2152 C C . PRO A 1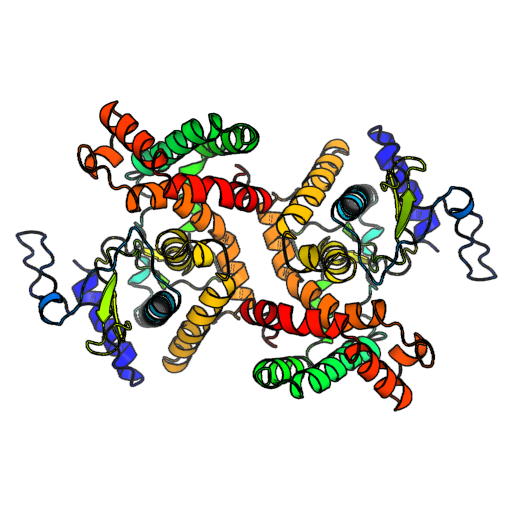 263 ? -14.195 -21.328 -0.539 1 95.12 263 PRO A C 1
ATOM 2154 O O . PRO A 1 263 ? -14.508 -22.359 0.064 1 95.12 263 PRO A O 1
ATOM 2157 N N . VAL A 1 264 ? -13.992 -21.25 -1.851 1 92.69 264 VAL A N 1
ATOM 2158 C CA . VAL A 1 264 ? -14.141 -22.453 -2.67 1 92.69 264 VAL A CA 1
ATOM 2159 C C . VAL A 1 264 ? -12.992 -23.406 -2.389 1 92.69 264 VAL A C 1
ATOM 2161 O O . VAL A 1 264 ? -13.211 -24.609 -2.166 1 92.69 264 VAL A O 1
ATOM 2164 N N . GLN A 1 265 ? -11.82 -22.875 -2.316 1 90.5 265 GLN A N 1
ATOM 2165 C CA . GLN A 1 265 ? -10.609 -23.672 -2.18 1 90.5 265 GLN A CA 1
ATOM 2166 C C . GLN A 1 265 ? -10.508 -24.281 -0.784 1 90.5 265 GLN A C 1
ATOM 2168 O O . GLN A 1 265 ? -9.852 -25.312 -0.597 1 90.5 265 GLN A O 1
ATOM 2173 N N . ARG A 1 266 ? -11.219 -23.672 0.185 1 89.5 266 ARG A N 1
ATOM 2174 C CA . ARG A 1 266 ? -11.125 -24.141 1.564 1 89.5 266 ARG A CA 1
ATOM 2175 C C . ARG A 1 266 ? -12.359 -24.938 1.964 1 89.5 266 ARG A C 1
ATOM 2177 O O . ARG A 1 266 ? -12.469 -25.391 3.104 1 89.5 266 ARG A O 1
ATOM 2184 N N . ASN A 1 267 ? -13.195 -25.047 1.026 1 86.06 267 ASN A N 1
ATOM 2185 C CA . ASN A 1 267 ? -14.438 -25.766 1.312 1 86.06 267 ASN A CA 1
ATOM 2186 C C . ASN A 1 267 ? -14.195 -27.266 1.488 1 86.06 267 ASN A C 1
ATOM 2188 O O . ASN A 1 267 ? -13.414 -27.859 0.742 1 86.06 267 ASN A O 1
ATOM 2192 N N . VAL A 1 268 ? -14.812 -27.891 2.504 1 76.88 268 VAL A N 1
ATOM 2193 C CA . VAL A 1 268 ? -14.664 -29.328 2.785 1 76.88 268 VAL A CA 1
ATOM 2194 C C . VAL A 1 268 ? -15.914 -30.078 2.324 1 76.88 268 VAL A C 1
ATOM 2196 O O . VAL A 1 268 ? -15.891 -31.297 2.178 1 76.88 268 VAL A O 1
ATOM 2199 N N . GLU A 1 269 ? -17 -29.375 2.174 1 65.38 269 GLU A N 1
ATOM 2200 C CA . GLU A 1 269 ? -18.266 -30.031 1.864 1 65.38 269 GLU A CA 1
ATOM 2201 C C . GLU A 1 269 ? -18.266 -30.594 0.447 1 65.38 269 GLU A C 1
ATOM 2203 O O . GLU A 1 269 ? -17.984 -29.875 -0.514 1 65.38 269 GLU A O 1
ATOM 2208 N N . THR A 1 270 ? -18.031 -31.875 0.23 1 58.38 270 THR A N 1
ATOM 2209 C CA . THR A 1 270 ? -17.812 -32.625 -1 1 58.38 270 THR A CA 1
ATOM 2210 C C . THR A 1 270 ? -19.125 -32.906 -1.714 1 58.38 270 THR A C 1
ATOM 2212 O O . THR A 1 270 ? -19.141 -33.219 -2.898 1 58.38 270 THR A O 1
ATOM 2215 N N . ALA A 1 271 ? -20.219 -33 -1.103 1 51.88 271 ALA A N 1
ATOM 2216 C CA . ALA A 1 271 ? -21.359 -33.625 -1.777 1 51.88 271 ALA A CA 1
ATOM 2217 C C . ALA A 1 271 ? -21.719 -32.875 -3.057 1 51.88 271 ALA A C 1
ATOM 2219 O O . ALA A 1 271 ? -22 -33.5 -4.086 1 51.88 271 ALA A O 1
ATOM 2220 N N . ASP A 1 272 ? -21.891 -31.625 -3.043 1 52.75 272 ASP A N 1
ATOM 2221 C CA . ASP A 1 272 ? -22.328 -30.875 -4.215 1 52.75 272 ASP A CA 1
ATOM 2222 C C . ASP A 1 272 ? -21.141 -30.125 -4.84 1 52.75 272 ASP A C 1
ATOM 2224 O O . ASP A 1 272 ? -21.344 -29.219 -5.656 1 52.75 272 ASP A O 1
ATOM 2228 N N . ALA A 1 273 ? -19.891 -30.469 -4.418 1 57.22 273 ALA A N 1
ATOM 2229 C CA . ALA A 1 273 ? -18.656 -29.719 -4.66 1 57.22 273 ALA A CA 1
ATOM 2230 C C . ALA A 1 273 ? -18.188 -29.906 -6.102 1 57.22 273 ALA A C 1
ATOM 2232 O O . ALA A 1 273 ? -16.984 -30.031 -6.355 1 57.22 273 ALA A O 1
ATOM 2233 N N . ASP A 1 274 ? -19.156 -29.984 -6.992 1 59.84 274 ASP A N 1
ATOM 2234 C CA . ASP A 1 274 ? -18.609 -30.172 -8.336 1 59.84 274 ASP A CA 1
ATOM 2235 C C . ASP A 1 274 ? -18.344 -28.844 -9.023 1 59.84 274 ASP A C 1
ATOM 2237 O O . ASP A 1 274 ? -19.094 -27.875 -8.82 1 59.84 274 ASP A O 1
ATOM 2241 N N . PHE A 1 275 ? -17.062 -28.641 -9.477 1 62.72 275 PHE A N 1
ATOM 2242 C CA . PHE A 1 275 ? -16.703 -27.531 -10.344 1 62.72 275 PHE A CA 1
ATOM 2243 C C . PHE A 1 275 ? -17.859 -27.188 -11.281 1 62.72 275 PHE A C 1
ATOM 2245 O O . PHE A 1 275 ? -18.109 -26 -11.531 1 62.72 275 PHE A O 1
ATOM 2252 N N . ASN A 1 276 ? -18.578 -28.141 -11.562 1 67.44 276 ASN A N 1
ATOM 2253 C CA . ASN A 1 276 ? -19.719 -27.891 -12.438 1 67.44 276 ASN A CA 1
ATOM 2254 C C . ASN A 1 276 ? -20.812 -27.094 -11.734 1 67.44 276 ASN A C 1
ATOM 2256 O O . ASN A 1 276 ? -21.453 -26.234 -12.344 1 67.44 276 ASN A O 1
ATOM 2260 N N . ALA A 1 277 ? -20.844 -27.328 -10.547 1 72.62 277 ALA A N 1
ATOM 2261 C CA . ALA A 1 277 ? -21.844 -26.594 -9.773 1 72.62 277 ALA A CA 1
ATOM 2262 C C . ALA A 1 277 ? -21.469 -25.125 -9.656 1 72.62 277 ALA A C 1
ATOM 2264 O O . ALA A 1 277 ? -22.344 -24.25 -9.695 1 72.62 277 ALA A O 1
ATOM 2265 N N . LEU A 1 278 ? -20.203 -24.906 -9.609 1 81.25 278 LEU A N 1
ATOM 2266 C CA . LEU A 1 278 ? -19.703 -23.547 -9.445 1 81.25 278 LEU A CA 1
ATOM 2267 C C . LEU A 1 278 ? -20.047 -22.688 -10.664 1 81.25 278 LEU A C 1
ATOM 2269 O O . LEU A 1 278 ? -20.312 -21.5 -10.539 1 81.25 278 LEU A O 1
ATOM 2273 N N . MET A 1 279 ? -20.203 -23.375 -11.773 1 83.94 279 MET A N 1
ATOM 2274 C CA . MET A 1 279 ? -20.391 -22.656 -13.031 1 83.94 279 MET A CA 1
ATOM 2275 C C . MET A 1 279 ? -21.859 -22.516 -13.367 1 83.94 279 MET A C 1
ATOM 2277 O O . MET A 1 279 ? -22.234 -21.797 -14.305 1 83.94 279 MET A O 1
ATOM 2281 N N . GLU A 1 280 ? -22.672 -23.125 -12.555 1 84.88 280 GLU A N 1
ATOM 2282 C CA . GLU A 1 280 ? -24.109 -23.109 -12.82 1 84.88 280 GLU A CA 1
ATOM 2283 C C . GLU A 1 280 ? -24.828 -22.078 -11.961 1 84.88 280 GLU A C 1
ATOM 2285 O O . GLU A 1 280 ? -24.203 -21.438 -11.102 1 84.88 280 GLU A O 1
ATOM 2290 N N . THR A 1 281 ? -26.156 -21.859 -12.273 1 85.88 281 THR A N 1
ATOM 2291 C CA . THR A 1 281 ? -26.922 -20.844 -11.547 1 85.88 281 THR A CA 1
ATOM 2292 C C . THR A 1 281 ? -28.203 -21.469 -10.969 1 85.88 281 THR A C 1
ATOM 2294 O O . THR A 1 281 ? -29.094 -20.734 -10.508 1 85.88 281 THR A O 1
ATOM 2297 N N . ASN A 1 282 ? -28.266 -22.734 -11.078 1 87.56 282 ASN A N 1
ATOM 2298 C CA . ASN A 1 282 ? -29.438 -23.375 -10.523 1 87.56 282 ASN A CA 1
ATOM 2299 C C . ASN A 1 282 ? -29.391 -23.438 -9 1 87.56 282 ASN A C 1
ATOM 2301 O O . ASN A 1 282 ? -28.422 -22.984 -8.391 1 87.56 282 ASN A O 1
ATOM 2305 N N . GLN A 1 283 ? -30.422 -23.953 -8.391 1 88.88 283 GLN A N 1
ATOM 2306 C CA . GLN A 1 283 ? -30.562 -23.922 -6.941 1 88.88 283 GLN A CA 1
ATOM 2307 C C . GLN A 1 283 ? -29.453 -24.719 -6.262 1 88.88 283 GLN A C 1
ATOM 2309 O O . GLN A 1 283 ? -28.938 -24.312 -5.215 1 88.88 283 GLN A O 1
ATOM 2314 N N . ARG A 1 284 ? -29.156 -25.766 -6.824 1 85.94 284 ARG A N 1
ATOM 2315 C CA . ARG A 1 284 ? -28.078 -26.594 -6.281 1 85.94 284 ARG A CA 1
ATOM 2316 C C . ARG A 1 284 ? -26.766 -25.828 -6.238 1 85.94 284 ARG A C 1
ATOM 2318 O O . ARG A 1 284 ? -26.047 -25.875 -5.242 1 85.94 284 ARG A O 1
ATOM 2325 N N . ALA A 1 285 ? -26.484 -25.203 -7.344 1 87.94 285 ALA A N 1
ATOM 2326 C CA . ALA A 1 285 ? -25.266 -24.391 -7.434 1 87.94 285 ALA A CA 1
ATOM 2327 C C . ALA A 1 285 ? -25.281 -23.266 -6.402 1 87.94 285 ALA A C 1
ATOM 2329 O O . ALA A 1 285 ? -24.266 -22.984 -5.754 1 87.94 285 ALA A O 1
ATOM 2330 N N . MET A 1 286 ? -26.422 -22.672 -6.223 1 90.12 286 MET A N 1
ATOM 2331 C CA . MET A 1 286 ? -26.562 -21.594 -5.258 1 90.12 286 MET A CA 1
ATOM 2332 C C . MET A 1 286 ? -26.344 -22.094 -3.834 1 90.12 286 MET A C 1
ATOM 2334 O O . MET A 1 286 ? -25.688 -21.438 -3.027 1 90.12 286 MET A O 1
ATOM 2338 N N . ASN A 1 287 ? -26.891 -23.234 -3.576 1 89.5 287 ASN A N 1
ATOM 2339 C CA . ASN A 1 287 ? -26.703 -23.844 -2.258 1 89.5 287 ASN A CA 1
ATOM 2340 C C . ASN A 1 287 ? -25.25 -24.141 -1.97 1 89.5 287 ASN A C 1
ATOM 2342 O O . ASN A 1 287 ? -24.781 -23.953 -0.846 1 89.5 287 ASN A O 1
ATOM 2346 N N . PHE A 1 288 ? -24.641 -24.594 -2.973 1 89.56 288 PHE A N 1
ATOM 2347 C CA . PHE A 1 288 ? -23.219 -24.891 -2.826 1 89.56 288 PHE A CA 1
ATOM 2348 C C . PHE A 1 288 ? -22.438 -23.625 -2.521 1 89.56 288 PHE A C 1
ATOM 2350 O O . PHE A 1 288 ? -21.594 -23.609 -1.614 1 89.56 288 PHE A O 1
ATOM 2357 N N . LYS A 1 289 ? -22.672 -22.625 -3.271 1 93.5 289 LYS A N 1
ATOM 2358 C CA . LYS A 1 289 ? -21.969 -21.359 -3.084 1 93.5 289 LYS A CA 1
ATOM 2359 C C . LYS A 1 289 ? -22.219 -20.781 -1.689 1 93.5 289 LYS A C 1
ATOM 2361 O O . LYS A 1 289 ? -21.297 -20.328 -1.023 1 93.5 289 LYS A O 1
ATOM 2366 N N . ASP A 1 290 ? -23.406 -20.906 -1.254 1 93.44 290 ASP A N 1
ATOM 2367 C CA . ASP A 1 290 ? -23.734 -20.453 0.093 1 93.44 290 ASP A CA 1
ATOM 2368 C C . ASP A 1 290 ? -23 -21.281 1.147 1 93.44 290 ASP A C 1
ATOM 2370 O O . ASP A 1 290 ? -22.562 -20.75 2.174 1 93.44 290 ASP A O 1
ATOM 2374 N N . ALA A 1 291 ? -22.906 -22.562 0.867 1 91.94 291 ALA A N 1
ATOM 2375 C CA . ALA A 1 291 ? -22.266 -23.469 1.81 1 91.94 291 ALA A CA 1
ATOM 2376 C C . ALA A 1 291 ? -20.797 -23.125 1.998 1 91.94 291 ALA A C 1
ATOM 2378 O O . ALA A 1 291 ? -20.25 -23.297 3.092 1 91.94 291 ALA A O 1
ATOM 2379 N N . CYS A 1 292 ? -20.125 -22.625 0.991 1 93.44 292 CYS A N 1
ATOM 2380 C CA . CYS A 1 292 ? -18.719 -22.25 1.062 1 93.44 292 CYS A CA 1
ATOM 2381 C C . CYS A 1 292 ? -18.5 -21.203 2.139 1 93.44 292 CYS A C 1
ATOM 2383 O O . CYS A 1 292 ? -17.422 -21.156 2.756 1 93.44 292 CYS A O 1
ATOM 2385 N N . TYR A 1 293 ? -19.5 -20.422 2.479 1 96.06 293 TYR A N 1
ATOM 2386 C CA . TYR A 1 293 ? -19.328 -19.297 3.408 1 96.06 293 TYR A CA 1
ATOM 2387 C C . TYR A 1 293 ? -19.844 -19.672 4.793 1 96.06 293 TYR A C 1
ATOM 2389 O O . TYR A 1 293 ? -19.844 -18.828 5.703 1 96.06 293 TYR A O 1
ATOM 2397 N N . ARG A 1 294 ? -20.297 -20.891 4.906 1 92.94 294 ARG A N 1
ATOM 2398 C CA . ARG A 1 294 ? -20.594 -21.406 6.238 1 92.94 294 ARG A CA 1
ATOM 2399 C C . ARG A 1 294 ? -19.328 -21.922 6.918 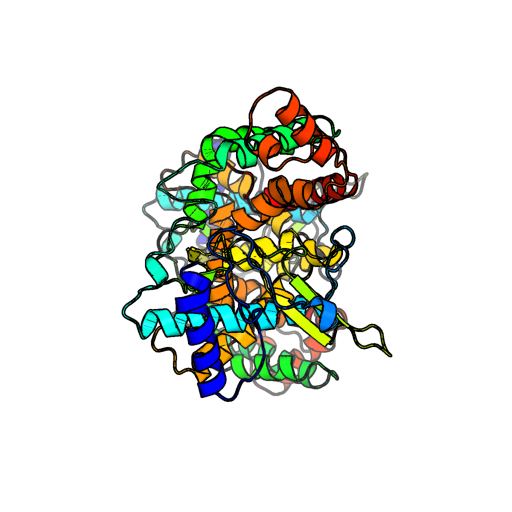1 92.94 294 ARG A C 1
ATOM 2401 O O . ARG A 1 294 ? -19.312 -22.125 8.133 1 92.94 294 ARG A O 1
ATOM 2408 N N . ASN A 1 295 ? -18.328 -22.156 6.09 1 92 295 ASN A N 1
ATOM 2409 C CA . ASN A 1 295 ? -17.016 -22.547 6.609 1 92 295 ASN A CA 1
ATOM 2410 C C . ASN A 1 295 ? -16.438 -21.469 7.523 1 92 295 ASN A C 1
ATOM 2412 O O . ASN A 1 295 ? -16.281 -20.328 7.121 1 92 295 ASN A O 1
ATOM 2416 N N . PRO A 1 296 ? -16.062 -21.828 8.758 1 93.19 296 PRO A N 1
ATOM 2417 C CA . PRO A 1 296 ? -15.555 -20.828 9.719 1 93.19 296 PRO A CA 1
ATOM 2418 C C . PRO A 1 296 ? -14.281 -20.141 9.242 1 93.19 296 PRO A C 1
ATOM 2420 O O . PRO A 1 296 ? -14.047 -18.984 9.57 1 93.19 296 PRO A O 1
ATOM 2423 N N . ILE A 1 297 ? -13.484 -20.828 8.523 1 93.19 297 ILE A N 1
ATOM 2424 C CA . ILE A 1 297 ? -12.234 -20.25 8.031 1 93.19 297 ILE A CA 1
ATOM 2425 C C . ILE A 1 297 ? -12.539 -19.156 7.012 1 93.19 297 ILE A C 1
ATOM 2427 O O . ILE A 1 297 ? -11.953 -18.078 7.062 1 93.19 297 ILE A O 1
ATOM 2431 N N . ALA A 1 298 ? -13.438 -19.453 6.156 1 94.5 298 ALA A N 1
ATOM 2432 C CA . ALA A 1 298 ? -13.852 -18.453 5.172 1 94.5 298 ALA A CA 1
ATOM 2433 C C . ALA A 1 298 ? -14.484 -17.234 5.852 1 94.5 298 ALA A C 1
ATOM 2435 O O . ALA A 1 298 ? -14.227 -16.094 5.465 1 94.5 298 ALA A O 1
ATOM 2436 N N . GLN A 1 299 ? -15.242 -17.484 6.875 1 96.5 299 GLN A N 1
ATOM 2437 C CA . GLN A 1 299 ? -15.898 -16.391 7.59 1 96.5 299 GLN A CA 1
ATOM 2438 C C . GLN A 1 299 ? -14.875 -15.5 8.289 1 96.5 299 GLN A C 1
ATOM 2440 O O . GLN A 1 299 ? -14.992 -14.273 8.281 1 96.5 299 GLN A O 1
ATOM 2445 N N . ARG A 1 300 ? -13.938 -16.156 8.867 1 95.81 300 ARG A N 1
ATOM 2446 C CA . ARG A 1 300 ? -12.898 -15.383 9.555 1 95.81 300 ARG A CA 1
ATOM 2447 C C . ARG A 1 300 ? -12.172 -14.453 8.594 1 95.81 300 ARG A C 1
ATOM 2449 O O . ARG A 1 300 ? -11.945 -13.281 8.906 1 95.81 300 ARG A O 1
ATOM 2456 N N . ILE A 1 301 ? -11.828 -14.977 7.457 1 95.44 301 ILE A N 1
ATOM 2457 C CA . ILE A 1 301 ? -11.109 -14.195 6.453 1 95.44 301 ILE A CA 1
ATOM 2458 C C . ILE A 1 301 ? -11.953 -12.992 6.039 1 95.44 301 ILE A C 1
ATOM 2460 O O . ILE A 1 301 ? -11.453 -11.867 6 1 95.44 301 ILE A O 1
ATOM 2464 N N . LEU A 1 302 ? -13.211 -13.211 5.801 1 96.88 302 LEU A N 1
ATOM 2465 C CA . LEU A 1 302 ? -14.078 -12.117 5.387 1 96.88 302 LEU A CA 1
ATOM 2466 C C . LEU A 1 302 ? -14.234 -11.094 6.504 1 96.88 302 LEU A C 1
ATOM 2468 O O . LEU A 1 302 ? -14.102 -9.883 6.27 1 96.88 302 LEU A O 1
ATOM 2472 N N . ARG A 1 303 ? -14.422 -11.578 7.688 1 97.25 303 ARG A N 1
ATOM 2473 C CA . ARG A 1 303 ? -14.633 -10.688 8.828 1 97.25 303 ARG A CA 1
ATOM 2474 C C . ARG A 1 303 ? -13.406 -9.812 9.07 1 97.25 303 ARG A C 1
ATOM 2476 O O . ARG A 1 303 ? -13.539 -8.625 9.391 1 97.25 303 ARG A O 1
ATOM 2483 N N . GLU A 1 304 ? -12.32 -10.375 8.859 1 96.38 304 GLU A N 1
ATOM 2484 C CA . GLU A 1 304 ? -11.094 -9.664 9.219 1 96.38 304 GLU A CA 1
ATOM 2485 C C . GLU A 1 304 ? -10.602 -8.797 8.07 1 96.38 304 GLU A C 1
ATOM 2487 O O . GLU A 1 304 ? -9.977 -7.754 8.297 1 96.38 304 GLU A O 1
ATOM 2492 N N . LEU A 1 305 ? -10.883 -9.18 6.848 1 96.88 305 LEU A N 1
ATOM 2493 C CA . LEU A 1 305 ? -10.219 -8.508 5.742 1 96.88 305 LEU A CA 1
ATOM 2494 C C . LEU A 1 305 ? -11.156 -7.496 5.078 1 96.88 305 LEU A C 1
ATOM 2496 O O . LEU A 1 305 ? -10.695 -6.562 4.418 1 96.88 305 LEU A O 1
ATOM 2500 N N . LEU A 1 306 ? -12.469 -7.621 5.25 1 98.06 306 LEU A N 1
ATOM 2501 C CA . LEU A 1 306 ? -13.398 -6.715 4.586 1 98.06 306 LEU A CA 1
ATOM 2502 C C . LEU A 1 306 ? -13.156 -5.273 5.023 1 98.06 306 LEU A C 1
ATOM 2504 O O . LEU A 1 306 ? -13.156 -4.359 4.195 1 98.06 306 LEU A O 1
ATOM 2508 N N . PRO A 1 307 ? -12.867 -5.008 6.312 1 97.19 307 PRO A N 1
ATOM 2509 C CA . PRO A 1 307 ? -12.586 -3.629 6.711 1 97.19 307 PRO A CA 1
ATOM 2510 C C . PRO A 1 307 ? -11.352 -3.057 6.016 1 97.19 307 PRO A C 1
ATOM 2512 O O . PRO A 1 307 ? -11.336 -1.881 5.645 1 97.19 307 PRO A O 1
ATOM 2515 N N . ASP A 1 308 ? -10.375 -3.881 5.809 1 96.81 308 ASP A N 1
ATOM 2516 C CA . ASP A 1 308 ? -9.164 -3.432 5.133 1 96.81 308 ASP A CA 1
ATOM 2517 C C . ASP A 1 308 ? -9.43 -3.162 3.652 1 96.81 308 ASP A C 1
ATOM 2519 O O . ASP A 1 308 ? -8.977 -2.152 3.109 1 96.81 308 ASP A O 1
ATOM 2523 N N . PHE A 1 309 ? -10.156 -4.082 3.045 1 98.25 309 PHE A N 1
ATOM 2524 C CA . PHE A 1 309 ? -10.5 -3.885 1.643 1 98.25 309 PHE A CA 1
ATOM 2525 C C . PHE A 1 309 ? -11.32 -2.611 1.461 1 98.25 309 PHE A C 1
ATOM 2527 O O . PHE A 1 309 ? -11.125 -1.874 0.493 1 98.25 309 PHE A O 1
ATOM 2534 N N . GLU A 1 310 ? -12.195 -2.387 2.396 1 98.25 310 GLU A N 1
ATOM 2535 C CA . GLU A 1 310 ? -13 -1.172 2.359 1 98.25 310 GLU A CA 1
ATOM 2536 C C . GLU A 1 310 ? -12.133 0.072 2.525 1 98.25 310 GLU A C 1
ATOM 2538 O O . GLU A 1 310 ? -12.289 1.045 1.783 1 98.25 310 GLU A O 1
ATOM 2543 N N . ALA A 1 311 ? -11.211 0.041 3.449 1 97.88 311 ALA A N 1
ATOM 2544 C CA . ALA A 1 311 ? -10.336 1.175 3.742 1 97.88 311 ALA A CA 1
ATOM 2545 C C . ALA A 1 311 ? -9.43 1.486 2.559 1 97.88 311 ALA A C 1
ATOM 2547 O O . ALA A 1 311 ? -9 2.631 2.379 1 97.88 311 ALA A O 1
ATOM 2548 N N . GLU A 1 312 ? -9.203 0.499 1.717 1 97.88 312 GLU A N 1
ATOM 2549 C CA . GLU A 1 312 ? -8.312 0.667 0.568 1 97.88 312 GLU A CA 1
ATOM 2550 C C . GLU A 1 312 ? -9.102 1.019 -0.69 1 97.88 312 GLU A C 1
ATOM 2552 O O . GLU A 1 312 ? -8.523 1.17 -1.769 1 97.88 312 GLU A O 1
ATOM 2557 N N . GLY A 1 313 ? -10.406 1.113 -0.549 1 98.5 313 GLY A N 1
ATOM 2558 C CA . GLY A 1 313 ? -11.273 1.485 -1.661 1 98.5 313 GLY A CA 1
ATOM 2559 C C . GLY A 1 313 ? -11.531 0.34 -2.621 1 98.5 313 GLY A C 1
ATOM 2560 O O . GLY A 1 313 ? -12 0.557 -3.74 1 98.5 313 GLY A O 1
ATOM 2561 N N . LEU A 1 314 ? -11.289 -0.911 -2.18 1 98.62 314 LEU A N 1
ATOM 2562 C CA . LEU A 1 314 ? -11.359 -2.057 -3.082 1 98.62 314 LEU A CA 1
ATOM 2563 C C . LEU A 1 314 ? -12.789 -2.592 -3.17 1 98.62 314 LEU A C 1
ATOM 2565 O O . LEU A 1 314 ? -13.094 -3.412 -4.039 1 98.62 314 LEU A O 1
ATOM 2569 N N . LEU A 1 315 ? -13.672 -2.105 -2.273 1 98.56 315 LEU A N 1
ATOM 2570 C CA . LEU A 1 315 ? -15.07 -2.531 -2.316 1 98.56 315 LEU A CA 1
ATOM 2571 C C . LEU A 1 315 ? -15.938 -1.473 -2.984 1 98.56 315 LEU A C 1
ATOM 2573 O O . LEU A 1 315 ? -17.172 -1.591 -2.996 1 98.56 315 LEU A O 1
ATOM 2577 N N . ASP A 1 316 ? -15.289 -0.423 -3.547 1 98.06 316 ASP A N 1
ATOM 2578 C CA . ASP A 1 316 ? -16.031 0.649 -4.199 1 98.06 316 ASP A CA 1
ATOM 2579 C C . ASP A 1 316 ? -16.219 0.371 -5.688 1 98.06 316 ASP A C 1
ATOM 2581 O O . ASP A 1 316 ? -15.258 -0.021 -6.367 1 98.06 316 ASP A O 1
ATOM 2585 N N . ALA A 1 317 ? -17.359 0.635 -6.238 1 95.5 317 ALA A N 1
ATOM 2586 C CA . ALA A 1 317 ? -17.672 0.373 -7.641 1 95.5 317 ALA A CA 1
ATOM 2587 C C . ALA A 1 317 ? -16.891 1.302 -8.562 1 95.5 317 ALA A C 1
ATOM 2589 O O . ALA A 1 317 ? -16.609 0.957 -9.711 1 95.5 317 ALA A O 1
ATOM 2590 N N . ASP A 1 318 ? -16.516 2.436 -8.039 1 94.31 318 ASP A N 1
ATOM 2591 C CA . ASP A 1 318 ? -15.844 3.432 -8.867 1 94.31 318 ASP A CA 1
ATOM 2592 C C . ASP A 1 318 ? -14.328 3.332 -8.727 1 94.31 318 ASP A C 1
ATOM 2594 O O . ASP A 1 318 ? -13.594 4.219 -9.172 1 94.31 318 ASP A O 1
ATOM 2598 N N . GLN A 1 319 ? -13.906 2.275 -8.18 1 95.94 319 GLN A N 1
ATOM 2599 C CA . GLN A 1 319 ? -12.477 2.164 -7.902 1 95.94 319 GLN A CA 1
ATOM 2600 C C . GLN A 1 319 ? -11.664 2.277 -9.188 1 95.94 319 GLN A C 1
ATOM 2602 O O . GLN A 1 319 ? -12.172 2.016 -10.281 1 95.94 319 GLN A O 1
ATOM 2607 N N . MET B 1 1 ? 2.58 35.312 6.668 1 59.81 1 MET B N 1
ATOM 2608 C CA . MET B 1 1 ? 1.598 36.344 6.98 1 59.81 1 MET B CA 1
ATOM 2609 C C . MET B 1 1 ? 0.469 36.375 5.953 1 59.81 1 MET B C 1
ATOM 2611 O O . MET B 1 1 ? -0.707 36.438 6.32 1 59.81 1 MET B O 1
ATOM 2615 N N . ILE B 1 2 ? 0.788 36.062 4.699 1 70.38 2 ILE B N 1
ATOM 2616 C CA . ILE B 1 2 ? -0.154 36.219 3.594 1 70.38 2 ILE B CA 1
ATOM 2617 C C . ILE B 1 2 ? -1.196 35.094 3.67 1 70.38 2 ILE B C 1
ATOM 2619 O O . ILE B 1 2 ? -2.389 35.344 3.463 1 70.38 2 ILE B O 1
ATOM 2623 N N . ILE B 1 3 ? -0.849 34 4.293 1 81.12 3 ILE B N 1
ATOM 2624 C CA . ILE B 1 3 ? -1.775 32.875 4.32 1 81.12 3 ILE B CA 1
ATOM 2625 C C . ILE B 1 3 ? -2.877 33.125 5.344 1 81.12 3 ILE B C 1
ATOM 2627 O O . ILE B 1 3 ? -4.043 32.812 5.105 1 81.12 3 ILE B O 1
ATOM 2631 N N . TYR B 1 4 ? -2.656 33.812 6.445 1 79.06 4 TYR B N 1
ATOM 2632 C CA . TYR B 1 4 ? -3.594 34.031 7.539 1 79.06 4 TYR B CA 1
ATOM 2633 C C . TYR B 1 4 ? -4.637 35.094 7.141 1 79.06 4 TYR B C 1
ATOM 2635 O O . TYR B 1 4 ? -5.797 35 7.543 1 79.06 4 TYR B O 1
ATOM 2643 N N . GLU B 1 5 ? -4.172 35.906 6.285 1 81.62 5 GLU B N 1
ATOM 2644 C CA . GLU B 1 5 ? -5.055 37.031 5.941 1 81.62 5 GLU B CA 1
ATOM 2645 C C . GLU B 1 5 ? -5.812 36.75 4.645 1 81.62 5 GLU B C 1
ATOM 2647 O O . GLU B 1 5 ? -6.957 37.188 4.484 1 81.62 5 GLU B O 1
ATOM 2652 N N . GLN B 1 6 ? -5.219 36 3.838 1 86.31 6 GLN B N 1
ATOM 2653 C CA . GLN B 1 6 ? -5.77 35.938 2.488 1 86.31 6 GLN B CA 1
ATOM 2654 C C . GLN B 1 6 ? -6.352 34.562 2.184 1 86.31 6 GLN B C 1
ATOM 2656 O O . GLN B 1 6 ? -7.215 34.438 1.312 1 86.31 6 GLN B O 1
ATOM 2661 N N . VAL B 1 7 ? -5.93 33.594 2.852 1 92 7 VAL B N 1
ATOM 2662 C CA . VAL B 1 7 ? -6.324 32.25 2.432 1 92 7 VAL B CA 1
ATOM 2663 C C . VAL B 1 7 ? -7.27 31.656 3.467 1 92 7 VAL B C 1
ATOM 2665 O O . VAL B 1 7 ? -8.383 31.234 3.133 1 92 7 VAL B O 1
ATOM 2668 N N . LEU B 1 8 ? -6.93 31.672 4.75 1 90.88 8 LEU B N 1
ATOM 2669 C CA . LEU B 1 8 ? -7.664 30.984 5.801 1 90.88 8 LEU B CA 1
ATOM 2670 C C . LEU B 1 8 ? -9.078 31.531 5.93 1 90.88 8 LEU B C 1
ATOM 2672 O O . LEU B 1 8 ? -10.047 30.766 6.016 1 90.88 8 LEU B O 1
ATOM 2676 N N . PRO B 1 9 ? -9.242 32.906 5.84 1 90.56 9 PRO B N 1
ATOM 2677 C CA . PRO B 1 9 ? -10.609 33.438 5.906 1 90.56 9 PRO B CA 1
ATOM 2678 C C . PRO B 1 9 ? -11.469 32.969 4.738 1 90.56 9 PRO B C 1
ATOM 2680 O O . PRO B 1 9 ? -12.672 32.75 4.902 1 90.56 9 PRO B O 1
ATOM 2683 N N . LYS B 1 10 ? -10.867 32.844 3.611 1 94.81 10 LYS B N 1
ATOM 2684 C CA . LYS B 1 10 ? -11.617 32.406 2.438 1 94.81 10 LYS B CA 1
ATOM 2685 C C . LYS B 1 10 ? -12.031 30.938 2.578 1 94.81 10 LYS B C 1
ATOM 2687 O O . LYS B 1 10 ? -13.109 30.547 2.133 1 94.81 10 LYS B O 1
ATOM 2692 N N . GLN B 1 11 ? -11.18 30.125 3.178 1 95.69 11 GLN B N 1
ATOM 2693 C CA . GLN B 1 11 ? -11.539 28.734 3.42 1 95.69 11 GLN B CA 1
ATOM 2694 C C . GLN B 1 11 ? -12.688 28.625 4.418 1 95.69 11 GLN B C 1
ATOM 2696 O O . GLN B 1 11 ? -13.594 27.812 4.238 1 95.69 11 GLN B O 1
ATOM 2701 N N . LYS B 1 12 ? -12.633 29.484 5.391 1 93.81 12 LYS B N 1
ATOM 2702 C CA . LYS B 1 12 ? -13.727 29.531 6.355 1 93.81 12 LYS B CA 1
ATOM 2703 C C . LYS B 1 12 ? -15.039 29.906 5.68 1 93.81 12 LYS B C 1
ATOM 2705 O O . LYS B 1 12 ? -16.078 29.328 5.973 1 93.81 12 LYS B O 1
ATOM 2710 N N . ALA B 1 13 ? -14.953 30.828 4.836 1 95.5 13 ALA B N 1
ATOM 2711 C CA . ALA B 1 13 ? -16.141 31.281 4.109 1 95.5 13 ALA B CA 1
ATOM 2712 C C . ALA B 1 13 ? -16.703 30.156 3.246 1 95.5 13 ALA B C 1
ATOM 2714 O O . ALA B 1 13 ? -17.922 30.016 3.123 1 95.5 13 ALA B O 1
ATOM 2715 N N . LEU B 1 14 ? -15.844 29.406 2.617 1 97.25 14 LEU B N 1
ATOM 2716 C CA . LEU B 1 14 ? -16.281 28.281 1.795 1 97.25 14 LEU B CA 1
ATOM 2717 C C . LEU B 1 14 ? -17.016 27.25 2.637 1 97.25 14 LEU B C 1
ATOM 2719 O O . LEU B 1 14 ? -18.031 26.688 2.201 1 97.25 14 LEU B O 1
ATOM 2723 N N . LEU B 1 15 ? -16.531 26.984 3.826 1 97.5 15 LEU B N 1
ATOM 2724 C CA . LEU B 1 15 ? -17.203 26.031 4.707 1 97.5 15 LEU B CA 1
ATOM 2725 C C . LEU B 1 15 ? -18.594 26.562 5.094 1 97.5 15 LEU B C 1
ATOM 2727 O O . LEU B 1 15 ? -19.562 25.797 5.113 1 97.5 15 LEU B O 1
ATOM 2731 N N . ARG B 1 16 ? -18.703 27.797 5.316 1 96.06 16 ARG B N 1
ATOM 2732 C CA . ARG B 1 16 ? -19.969 28.391 5.684 1 96.06 16 ARG B CA 1
ATOM 2733 C C . ARG B 1 16 ? -20.984 28.281 4.543 1 96.06 16 ARG B C 1
ATOM 2735 O O . ARG B 1 16 ? -22.188 28.141 4.781 1 96.06 16 ARG B O 1
ATOM 2742 N N . GLU B 1 17 ? -20.453 28.391 3.314 1 97.19 17 GLU B N 1
ATOM 2743 C CA . GLU B 1 17 ? -21.312 28.25 2.141 1 97.19 17 GLU B CA 1
ATOM 2744 C C . GLU B 1 17 ? -22.094 26.953 2.182 1 97.19 17 GLU B C 1
ATOM 2746 O O . GLU B 1 17 ? -23.203 26.859 1.641 1 97.19 17 GLU B O 1
ATOM 2751 N N . ILE B 1 18 ? -21.547 25.969 2.781 1 97.75 18 ILE B N 1
ATOM 2752 C CA . ILE B 1 18 ? -22.219 24.672 2.77 1 97.75 18 ILE B CA 1
ATOM 2753 C C . ILE B 1 18 ? -22.75 24.359 4.164 1 97.75 18 ILE B C 1
ATOM 2755 O O . ILE B 1 18 ? -22.969 23.188 4.5 1 97.75 18 ILE B O 1
ATOM 2759 N N . GLY B 1 19 ? -22.797 25.328 5.023 1 96.81 19 GLY B N 1
ATOM 2760 C CA . GLY B 1 19 ? -23.422 25.203 6.332 1 96.81 19 GLY B CA 1
ATOM 2761 C C . GLY B 1 19 ? -22.516 24.547 7.363 1 96.81 19 GLY B C 1
ATOM 2762 O O . GLY B 1 19 ? -22.984 24.078 8.398 1 96.81 19 GLY B O 1
ATOM 2763 N N . ASP B 1 20 ? -21.266 24.422 7.031 1 96.75 20 ASP B N 1
ATOM 2764 C CA . ASP B 1 20 ? -20.297 23.875 7.969 1 96.75 20 ASP B CA 1
ATOM 2765 C C . ASP B 1 20 ? -19.656 24.969 8.812 1 96.75 20 ASP B C 1
ATOM 2767 O O . ASP B 1 20 ? -18.891 25.781 8.305 1 96.75 20 ASP B O 1
ATOM 2771 N N . ALA B 1 21 ? -19.875 24.969 10.172 1 91.44 21 ALA B N 1
ATOM 2772 C CA . ALA B 1 21 ? -19.422 26.047 11.062 1 91.44 21 ALA B CA 1
ATOM 2773 C C . ALA B 1 21 ? -18.203 25.609 11.875 1 91.44 21 ALA B C 1
ATOM 2775 O O . ALA B 1 21 ? -17.812 26.297 12.812 1 91.44 21 ALA B O 1
ATOM 2776 N N . GLU B 1 22 ? -17.672 24.531 11.5 1 90.94 22 GLU B N 1
ATOM 2777 C CA . GLU B 1 22 ? -16.531 24.016 12.266 1 90.94 22 GLU B CA 1
ATOM 2778 C C . GLU B 1 22 ? -15.328 24.953 12.156 1 90.94 22 GLU B C 1
ATOM 2780 O O . GLU B 1 22 ? -15.008 25.438 11.07 1 90.94 22 GLU B O 1
ATOM 2785 N N . GLN B 1 23 ? -14.711 25.281 13.305 1 86.88 23 GLN B N 1
ATOM 2786 C CA . GLN B 1 23 ? -13.484 26.078 13.32 1 86.88 23 GLN B CA 1
ATOM 2787 C C . GLN B 1 23 ? -12.25 25.203 13.148 1 86.88 23 GLN B C 1
ATOM 2789 O O . GLN B 1 23 ? -11.969 24.344 13.984 1 86.88 23 GLN B O 1
ATOM 2794 N N . ILE B 1 24 ? -11.516 25.422 12.125 1 89.44 24 ILE B N 1
ATOM 2795 C CA . ILE B 1 24 ? -10.336 24.609 11.828 1 89.44 24 ILE B CA 1
ATOM 2796 C C . ILE B 1 24 ? -9.078 25.344 12.297 1 89.44 24 ILE B C 1
ATOM 2798 O O . ILE B 1 24 ? -8.156 24.719 12.836 1 89.44 24 ILE B O 1
ATOM 2802 N N . PHE B 1 25 ? -9.078 26.625 12.133 1 83.81 25 PHE B N 1
ATOM 2803 C CA . PHE B 1 25 ? -7.895 27.422 12.422 1 83.81 25 PHE B CA 1
ATOM 2804 C C . PHE B 1 25 ? -8.188 28.453 13.508 1 83.81 25 PHE B C 1
ATOM 2806 O O . PHE B 1 25 ? -9.344 28.812 13.727 1 83.81 25 PHE B O 1
ATOM 2813 N N . ALA B 1 26 ? -7.117 28.844 14.156 1 74.06 26 ALA B N 1
ATOM 2814 C CA . ALA B 1 26 ? -7.27 29.938 15.125 1 74.06 26 ALA B CA 1
ATOM 2815 C C . ALA B 1 26 ? -7.539 31.266 14.422 1 74.06 26 ALA B C 1
ATOM 2817 O O . ALA B 1 26 ? -7.016 31.516 13.328 1 74.06 26 ALA B O 1
ATOM 2818 N N . GLU B 1 27 ? -8.578 31.922 14.852 1 59.06 27 GLU B N 1
ATOM 2819 C CA . GLU B 1 27 ? -8.859 33.25 14.297 1 59.06 27 GLU B CA 1
ATOM 2820 C C . GLU B 1 27 ? -7.715 34.219 14.57 1 59.06 27 GLU B C 1
ATOM 2822 O O . GLU B 1 27 ? -7.125 34.188 15.656 1 59.06 27 GLU B O 1
ATOM 2827 N N . THR B 1 28 ? -6.824 34.375 13.586 1 51.44 28 THR B N 1
ATOM 2828 C CA . THR B 1 28 ? -5.668 35.25 13.68 1 51.44 28 THR B CA 1
ATOM 2829 C C . THR B 1 28 ? -5.992 36.469 14.539 1 51.44 28 THR B C 1
ATOM 2831 O O . THR B 1 28 ? -6.949 37.219 14.258 1 51.44 28 THR B O 1
ATOM 2834 N N . MET B 1 29 ? -5.82 36.438 15.852 1 46.91 29 MET B N 1
ATOM 2835 C CA . MET B 1 29 ? -5.781 37.75 16.453 1 46.91 29 MET B CA 1
ATOM 2836 C C . MET B 1 29 ? -4.824 38.656 15.695 1 46.91 29 MET B C 1
ATOM 2838 O O . MET B 1 29 ? -3.998 38.188 14.914 1 46.91 29 MET B O 1
ATOM 2842 N N . ALA B 1 30 ? -4.688 39.969 16.188 1 42.84 30 ALA B N 1
ATOM 2843 C CA . ALA B 1 30 ? -3.844 41.062 15.695 1 42.84 30 ALA B CA 1
ATOM 2844 C C . ALA B 1 30 ? -2.404 40.594 15.508 1 42.84 30 ALA B C 1
ATOM 2846 O O . ALA B 1 30 ? -1.787 40.062 16.438 1 42.84 30 ALA B O 1
ATOM 2847 N N . VAL B 1 31 ? -2.08 40 14.406 1 42.97 31 VAL B N 1
ATOM 2848 C CA . VAL B 1 31 ? -0.682 39.844 14.023 1 42.97 31 VAL B CA 1
ATOM 2849 C C . VAL B 1 31 ? 0.138 41.031 14.508 1 42.97 31 VAL B C 1
ATOM 2851 O O . VAL B 1 31 ? -0.1 42.156 14.086 1 42.97 31 VAL B O 1
ATOM 2854 N N . ASP B 1 32 ? 0.501 41.125 15.75 1 40.19 32 ASP B N 1
ATOM 2855 C CA . ASP B 1 32 ? 1.543 42.125 15.969 1 40.19 32 ASP B CA 1
ATOM 2856 C C . ASP B 1 32 ? 2.768 41.844 15.102 1 40.19 32 ASP B C 1
ATOM 2858 O O . ASP B 1 32 ? 3.596 41 15.445 1 40.19 32 ASP B O 1
ATOM 2862 N N . ILE B 1 33 ? 2.729 42.188 13.812 1 42.78 33 ILE B N 1
ATOM 2863 C CA . ILE B 1 33 ? 3.76 42.094 12.789 1 42.78 33 ILE B CA 1
ATOM 2864 C C . ILE B 1 33 ? 5.117 42.469 13.383 1 42.78 33 ILE B C 1
ATOM 2866 O O . ILE B 1 33 ? 6.133 41.844 13.055 1 42.78 33 ILE B O 1
ATOM 2870 N N . ASP B 1 34 ? 5.07 43.406 14.148 1 44.19 34 ASP B N 1
ATOM 2871 C CA . ASP B 1 34 ? 6.344 44 14.57 1 44.19 34 ASP B CA 1
ATOM 2872 C C . ASP B 1 34 ? 7.117 43.031 15.461 1 44.19 34 ASP B C 1
ATOM 2874 O O . ASP B 1 34 ? 8.352 43.031 15.484 1 44.19 34 ASP B O 1
ATOM 2878 N N . ASN B 1 35 ? 6.406 42.219 16.234 1 45.47 35 ASN B N 1
ATOM 2879 C CA . ASN B 1 35 ? 7.16 41.375 17.141 1 45.47 35 ASN B CA 1
ATOM 2880 C C . ASN B 1 35 ? 7.07 39.906 16.734 1 45.47 35 ASN B C 1
ATOM 2882 O O . ASN B 1 35 ? 7.465 39 17.484 1 45.47 35 ASN B O 1
ATOM 2886 N N . SER B 1 36 ? 6.832 39.562 15.539 1 42.47 36 SER B N 1
ATOM 2887 C CA . SER B 1 36 ? 6.832 38.25 14.914 1 42.47 36 SER B CA 1
ATOM 2888 C C . SER B 1 36 ? 6.094 37.25 15.773 1 42.47 36 SER B C 1
ATOM 2890 O O . SER B 1 36 ? 6.387 36.031 15.727 1 42.47 36 SER B O 1
ATOM 2892 N N . ALA B 1 37 ? 5.645 37.531 16.953 1 40.91 37 ALA B N 1
ATOM 2893 C CA . ALA B 1 37 ? 4.953 36.594 17.812 1 40.91 37 ALA B CA 1
ATOM 2894 C C . ALA B 1 37 ? 3.471 36.5 17.469 1 40.91 37 ALA B C 1
ATOM 2896 O O . ALA B 1 37 ? 2.779 37.531 17.391 1 40.91 37 ALA B O 1
ATOM 2897 N N . LEU B 1 38 ? 3.078 35.625 16.531 1 46.34 38 LEU B N 1
ATOM 2898 C CA . LEU B 1 38 ? 1.678 35.312 16.281 1 46.34 38 LEU B CA 1
ATOM 2899 C C . LEU B 1 38 ? 0.915 35.125 17.594 1 46.34 38 LEU B C 1
ATOM 2901 O O . LEU B 1 38 ? 1.292 34.312 18.422 1 46.34 38 LEU B O 1
ATOM 2905 N N . ILE B 1 39 ? 0.536 36.219 18.219 1 43.88 39 ILE B N 1
ATOM 2906 C CA . ILE B 1 39 ? -0.284 36.188 19.422 1 43.88 39 ILE B CA 1
ATOM 2907 C C . ILE B 1 39 ? -1.523 35.344 19.172 1 43.88 39 ILE B C 1
ATOM 2909 O O . ILE B 1 39 ? -2.363 35.688 18.344 1 43.88 39 ILE B O 1
ATOM 2913 N N . PHE B 1 40 ? -1.371 34 19.062 1 49.25 40 PHE B N 1
ATOM 2914 C CA . PHE B 1 40 ? -2.508 33.094 18.969 1 49.25 40 PHE B CA 1
ATOM 2915 C C . PHE B 1 40 ? -3.553 33.438 20.031 1 49.25 40 PHE B C 1
ATOM 2917 O O . PHE B 1 40 ? -3.219 33.906 21.109 1 49.25 40 PHE B O 1
ATOM 2924 N N . GLU B 1 41 ? -4.766 33.812 19.734 1 52.66 41 GLU B N 1
ATOM 2925 C CA . GLU B 1 41 ? -5.879 33.938 20.656 1 52.66 41 GLU B CA 1
ATOM 2926 C C . GLU B 1 41 ? -5.652 33.094 21.922 1 52.66 41 GLU B C 1
ATOM 2928 O O . GLU B 1 41 ? -4.922 32.125 21.891 1 52.66 41 GLU B O 1
ATOM 2933 N N . ASP B 1 42 ? -5.844 33.688 23.047 1 59.09 42 ASP B N 1
ATOM 2934 C CA . ASP B 1 42 ? -5.883 33.031 24.359 1 59.09 42 ASP B CA 1
ATOM 2935 C C . ASP B 1 42 ? -6.566 31.672 24.266 1 59.09 42 ASP B C 1
ATOM 2937 O O . ASP B 1 42 ? -7.641 31.469 24.828 1 59.09 42 ASP B O 1
ATOM 2941 N N . LEU B 1 43 ? -6.125 30.906 23.172 1 63.09 43 LEU B N 1
ATOM 2942 C CA . LEU B 1 43 ? -6.711 29.578 23.078 1 63.09 43 LEU B CA 1
ATOM 2943 C C . LEU B 1 43 ? -6.664 28.875 24.438 1 63.09 43 LEU B C 1
ATOM 2945 O O . LEU B 1 43 ?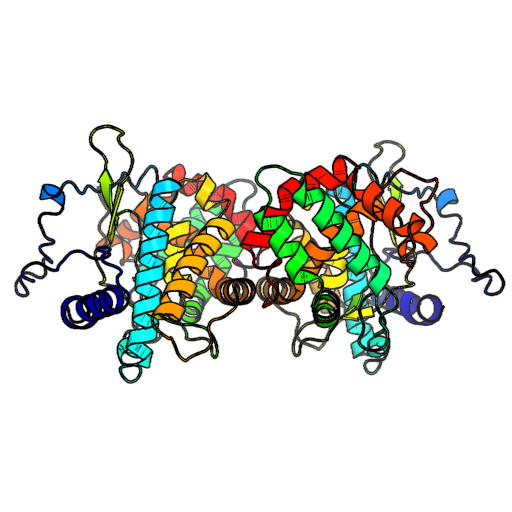 -7.562 28.094 24.766 1 63.09 43 LEU B O 1
ATOM 2949 N N . ASN B 1 44 ? -5.715 29.344 25.141 1 61.22 44 ASN B N 1
ATOM 2950 C CA . ASN B 1 44 ? -5.656 28.797 26.5 1 61.22 44 ASN B CA 1
ATOM 2951 C C . ASN B 1 44 ? -6.852 29.25 27.328 1 61.22 44 ASN B C 1
ATOM 2953 O O . ASN B 1 44 ? -7.391 28.469 28.125 1 61.22 44 ASN B O 1
ATOM 2957 N N . ALA B 1 45 ? -7.125 30.422 26.984 1 65 45 ALA B N 1
ATOM 2958 C CA . ALA B 1 45 ? -8.273 30.953 27.719 1 65 45 ALA B CA 1
ATOM 2959 C C . ALA B 1 45 ? -9.562 30.234 27.297 1 65 45 ALA B C 1
ATOM 2961 O O . ALA B 1 45 ? -10.508 30.156 28.094 1 65 45 ALA B O 1
ATOM 2962 N N . ARG B 1 46 ? -9.469 29.703 26.172 1 70.06 46 ARG B N 1
ATOM 2963 C CA . ARG B 1 46 ? -10.641 29 25.672 1 70.06 46 ARG B CA 1
ATOM 2964 C C . ARG B 1 46 ? -10.547 27.5 25.984 1 70.06 46 ARG B C 1
ATOM 2966 O O . ARG B 1 46 ? -11.375 26.719 25.531 1 70.06 46 ARG B O 1
ATOM 2973 N N . GLY B 1 47 ? -9.516 27.109 26.703 1 74.06 47 GLY B N 1
ATOM 2974 C CA . GLY B 1 47 ? -9.422 25.75 27.203 1 74.06 47 GLY B CA 1
ATOM 2975 C C . GLY B 1 47 ? -8.656 24.828 26.281 1 74.06 47 GLY B C 1
ATOM 2976 O O . GLY B 1 47 ? -8.695 23.594 26.453 1 74.06 47 GLY B O 1
ATOM 2977 N N . PHE B 1 48 ? -8.109 25.359 25.297 1 79.38 48 PHE B N 1
ATOM 2978 C CA . PHE B 1 48 ? -7.293 24.531 24.422 1 79.38 48 PHE B CA 1
ATOM 2979 C C . PHE B 1 48 ? -5.887 24.359 24.984 1 79.38 48 PHE B C 1
ATOM 2981 O O . PHE B 1 48 ? -5.293 25.328 25.484 1 79.38 48 PHE B O 1
ATOM 2988 N N . VAL B 1 49 ? -5.477 23.156 24.984 1 78.38 49 VAL B N 1
ATOM 2989 C CA . VAL B 1 49 ? -4.148 22.859 25.5 1 78.38 49 VAL B CA 1
ATOM 2990 C C . VAL B 1 49 ? -3.398 21.969 24.5 1 78.38 49 VAL B C 1
ATOM 2992 O O . VAL B 1 49 ? -4.016 21.266 23.703 1 78.38 49 VAL B O 1
ATOM 2995 N N . MET B 1 50 ? -2.105 22.078 24.578 1 80.56 50 MET B N 1
ATOM 2996 C CA . MET B 1 50 ? -1.268 21.203 23.75 1 80.56 50 MET B CA 1
ATOM 2997 C C . MET B 1 50 ? -1.205 19.797 24.344 1 80.56 50 MET B C 1
ATOM 2999 O O . MET B 1 50 ? -0.933 19.625 25.531 1 80.56 50 MET B O 1
ATOM 3003 N N . PRO B 1 51 ? -1.465 18.844 23.516 1 78.94 51 PRO B N 1
ATOM 3004 C CA . PRO B 1 51 ? -1.335 17.469 24.031 1 78.94 51 PRO B CA 1
ATOM 3005 C C . PRO B 1 51 ? 0.12 17.047 24.219 1 78.94 51 PRO B C 1
ATOM 3007 O O . PRO B 1 51 ? 1.031 17.734 23.734 1 78.94 51 PRO B O 1
ATOM 3010 N N . ASP B 1 52 ? 0.259 15.977 24.969 1 79.69 52 ASP B N 1
ATOM 3011 C CA . ASP B 1 52 ? 1.595 15.453 25.234 1 79.69 52 ASP B CA 1
ATOM 3012 C C . ASP B 1 52 ? 2.197 14.812 23.984 1 79.69 52 ASP B C 1
ATOM 3014 O O . ASP B 1 52 ? 1.82 13.703 23.609 1 79.69 52 ASP B O 1
ATOM 3018 N N . ARG B 1 53 ? 3.15 15.43 23.453 1 78.5 53 ARG B N 1
ATOM 3019 C CA . ARG B 1 53 ? 3.76 14.969 22.203 1 78.5 53 ARG B CA 1
ATOM 3020 C C . ARG B 1 53 ? 4.539 13.672 22.422 1 78.5 53 ARG B C 1
ATOM 3022 O O . ARG B 1 53 ? 4.816 12.945 21.469 1 78.5 53 ARG B O 1
ATOM 3029 N N . LEU B 1 54 ? 4.938 13.375 23.625 1 78.62 54 LEU B N 1
ATOM 3030 C CA . LEU B 1 54 ? 5.738 12.188 23.891 1 78.62 54 LEU B CA 1
ATOM 3031 C C . LEU B 1 54 ? 4.883 10.93 23.828 1 78.62 54 LEU B C 1
ATOM 3033 O O . LEU B 1 54 ? 5.387 9.844 23.531 1 78.62 54 LEU B O 1
ATOM 3037 N N . VAL B 1 55 ? 3.652 11.086 24.031 1 83 55 VAL B N 1
ATOM 3038 C CA . VAL B 1 55 ? 2.744 9.945 24.031 1 83 55 VAL B CA 1
ATOM 3039 C C . VAL B 1 55 ? 2.139 9.781 22.641 1 83 55 VAL B C 1
ATOM 3041 O O . VAL B 1 55 ? 1.948 8.656 22.156 1 83 55 VAL B O 1
ATOM 3044 N N . GLY B 1 56 ? 1.878 10.812 21.953 1 89.25 56 GLY B N 1
ATOM 3045 C CA . GLY B 1 56 ? 1.211 10.781 20.656 1 89.25 56 GLY B CA 1
ATOM 3046 C C . GLY B 1 56 ? -0.301 10.836 20.766 1 89.25 56 GLY B C 1
ATOM 3047 O O . GLY B 1 56 ? -0.864 10.562 21.828 1 89.25 56 GLY B O 1
ATOM 3048 N N . LEU B 1 57 ? -0.934 11.148 19.688 1 94.06 57 LEU B N 1
ATOM 3049 C CA . LEU B 1 57 ? -2.387 11.273 19.641 1 94.06 57 LEU B CA 1
ATOM 3050 C C . LEU B 1 57 ? -3.043 9.906 19.5 1 94.06 57 LEU B C 1
ATOM 3052 O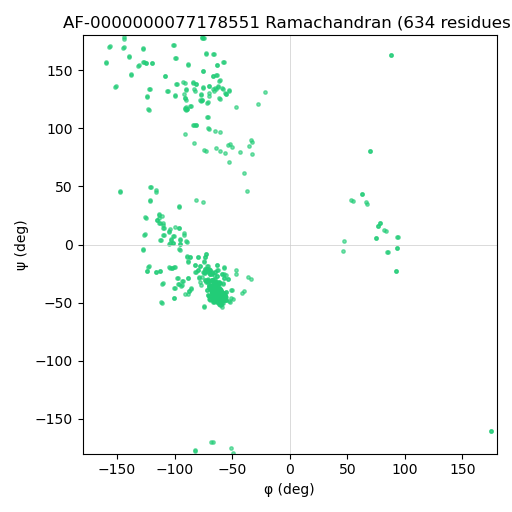 O . LEU B 1 57 ? -2.557 9.062 18.734 1 94.06 57 LEU B O 1
ATOM 3056 N N . ASP B 1 58 ? -4.102 9.719 20.219 1 94.12 58 ASP B N 1
ATOM 3057 C CA . ASP B 1 58 ? -4.863 8.477 20.078 1 94.12 58 ASP B CA 1
ATOM 3058 C C . ASP B 1 58 ? -5.816 8.547 18.891 1 94.12 58 ASP B C 1
ATOM 3060 O O . ASP B 1 58 ? -5.816 9.531 18.156 1 94.12 58 ASP B O 1
ATOM 3064 N N . GLN B 1 59 ? -6.578 7.512 18.734 1 95.75 59 GLN B N 1
ATOM 3065 C CA . GLN B 1 59 ? -7.43 7.379 17.562 1 95.75 59 GLN B CA 1
ATOM 3066 C C . GLN B 1 59 ? -8.492 8.477 17.516 1 95.75 59 GLN B C 1
ATOM 3068 O O . GLN B 1 59 ? -8.773 9.031 16.453 1 95.75 59 GLN B O 1
ATOM 3073 N N . LYS B 1 60 ? -9.141 8.75 18.625 1 95.75 60 LYS B N 1
ATOM 3074 C CA . LYS B 1 60 ? -10.188 9.758 18.672 1 95.75 60 LYS B CA 1
ATOM 3075 C C . LYS B 1 60 ? -9.664 11.125 18.234 1 95.75 60 LYS B C 1
ATOM 3077 O O . LYS B 1 60 ? -10.266 11.789 17.391 1 95.75 60 LYS B O 1
ATOM 3082 N N . LEU B 1 61 ? -8.555 11.531 18.828 1 95.31 61 LEU B N 1
ATOM 3083 C CA . LEU B 1 61 ? -7.941 12.812 18.5 1 95.31 61 LEU B CA 1
ATOM 3084 C C . LEU B 1 61 ? -7.469 12.836 17.047 1 95.31 61 LEU B C 1
ATOM 3086 O O . LEU B 1 61 ? -7.664 13.836 16.344 1 95.31 61 LEU B O 1
ATOM 3090 N N . ALA B 1 62 ? -6.832 11.742 16.625 1 97.12 62 ALA B N 1
ATOM 3091 C CA . ALA B 1 62 ? -6.375 11.641 15.242 1 97.12 62 ALA B CA 1
ATOM 3092 C C . ALA B 1 62 ? -7.527 11.859 14.266 1 97.12 62 ALA B C 1
ATOM 3094 O O . ALA B 1 62 ? -7.375 12.562 13.266 1 97.12 62 ALA B O 1
ATOM 3095 N N . ARG B 1 63 ? -8.695 11.312 14.562 1 97.62 63 ARG B N 1
ATOM 3096 C CA . ARG B 1 63 ? -9.852 11.422 13.688 1 97.62 63 ARG B CA 1
ATOM 3097 C C . ARG B 1 63 ? -10.359 12.859 13.625 1 97.62 63 ARG B C 1
ATOM 3099 O O . ARG B 1 63 ? -10.75 13.344 12.555 1 97.62 63 ARG B O 1
ATOM 3106 N N . ILE B 1 64 ? -10.336 13.578 14.727 1 97.69 64 ILE B N 1
ATOM 3107 C CA . ILE B 1 64 ? -10.758 14.969 14.727 1 97.69 64 ILE B CA 1
ATOM 3108 C C . ILE B 1 64 ? -9.805 15.805 13.875 1 97.69 64 ILE B C 1
ATOM 3110 O O . ILE B 1 64 ? -10.242 16.594 13.039 1 97.69 64 ILE B O 1
ATOM 3114 N N . VAL B 1 65 ? -8.516 15.562 14.055 1 97.69 65 VAL B N 1
ATOM 3115 C CA . VAL B 1 65 ? -7.516 16.297 13.297 1 97.69 65 VAL B CA 1
ATOM 3116 C C . VAL B 1 65 ? -7.664 16.016 11.805 1 97.69 65 VAL B C 1
ATOM 3118 O O . VAL B 1 65 ? -7.668 16.922 10.984 1 97.69 65 VAL B O 1
ATOM 3121 N N . LEU B 1 66 ? -7.875 14.75 11.477 1 98.62 66 LEU B N 1
ATOM 3122 C CA . LEU B 1 66 ? -7.949 14.352 10.078 1 98.62 66 LEU B CA 1
ATOM 3123 C C . LEU B 1 66 ? -9.219 14.883 9.43 1 98.62 66 LEU B C 1
ATOM 3125 O O . LEU B 1 66 ? -9.219 15.227 8.242 1 98.62 66 LEU B O 1
ATOM 3129 N N . ARG B 1 67 ? -10.289 14.898 10.156 1 98.56 67 ARG B N 1
ATOM 3130 C CA . ARG B 1 67 ? -11.523 15.5 9.641 1 98.56 67 ARG B CA 1
ATOM 3131 C C . ARG B 1 67 ? -11.312 16.969 9.312 1 98.56 67 ARG B C 1
ATOM 3133 O O . ARG B 1 67 ? -11.695 17.438 8.227 1 98.56 67 ARG B O 1
ATOM 3140 N N . LYS B 1 68 ? -10.727 17.672 10.18 1 98.06 68 LYS B N 1
ATOM 3141 C CA . LYS B 1 68 ? -10.484 19.094 9.969 1 98.06 68 LYS B CA 1
ATOM 3142 C C . LYS B 1 68 ? -9.469 19.328 8.852 1 98.06 68 LYS B C 1
ATOM 3144 O O . LYS B 1 68 ? -9.633 20.234 8.039 1 98.06 68 LYS B O 1
ATOM 3149 N N . LEU B 1 69 ? -8.477 18.5 8.859 1 98.56 69 LEU B N 1
ATOM 3150 C CA . LEU B 1 69 ? -7.5 18.562 7.777 1 98.56 69 LEU B CA 1
ATOM 3151 C C . LEU B 1 69 ? -8.164 18.328 6.426 1 98.56 69 LEU B C 1
ATOM 3153 O O . LEU B 1 69 ? -7.859 19.031 5.453 1 98.56 69 LEU B O 1
ATOM 3157 N N . ALA B 1 70 ? -9.055 17.328 6.344 1 98.88 70 ALA B N 1
ATOM 3158 C CA . ALA B 1 70 ? -9.789 17.016 5.117 1 98.88 70 ALA B CA 1
ATOM 3159 C C . ALA B 1 70 ? -10.555 18.234 4.617 1 98.88 70 ALA B C 1
ATOM 3161 O O . ALA B 1 70 ? -10.531 18.547 3.424 1 98.88 70 ALA B O 1
ATOM 3162 N N . LYS B 1 71 ? -11.211 18.906 5.516 1 98.62 71 LYS B N 1
ATOM 3163 C CA . LYS B 1 71 ? -11.984 20.094 5.16 1 98.62 71 LYS B CA 1
ATOM 3164 C C . LYS B 1 71 ? -11.078 21.234 4.707 1 98.62 71 LYS B C 1
ATOM 3166 O O . LYS B 1 71 ? -11.391 21.922 3.734 1 98.62 71 LYS B O 1
ATOM 3171 N N . MET B 1 72 ? -9.984 21.375 5.422 1 97.94 72 MET B N 1
ATOM 3172 C CA . MET B 1 72 ? -9.008 22.391 5.027 1 97.94 72 MET B CA 1
ATOM 3173 C C . MET B 1 72 ? -8.484 22.125 3.621 1 97.94 72 MET B C 1
ATOM 3175 O O . MET B 1 72 ? -8.445 23.031 2.789 1 97.94 72 MET B O 1
ATOM 3179 N N . HIS B 1 73 ? -8.133 20.906 3.352 1 98.81 73 HIS B N 1
ATOM 3180 C CA . HIS B 1 73 ? -7.625 20.5 2.043 1 98.81 73 HIS B CA 1
ATOM 3181 C C . HIS B 1 73 ? -8.68 20.703 0.96 1 98.81 73 HIS B C 1
ATOM 3183 O O . HIS B 1 73 ? -8.398 21.281 -0.092 1 98.81 73 HIS B O 1
ATOM 3189 N N . ALA B 1 74 ? -9.891 20.266 1.236 1 98.88 74 ALA B N 1
ATOM 3190 C CA . ALA B 1 74 ? -10.961 20.344 0.247 1 98.88 74 ALA B CA 1
ATOM 3191 C C . ALA B 1 74 ? -11.258 21.797 -0.111 1 98.88 74 ALA B C 1
ATOM 3193 O O . ALA B 1 74 ? -11.359 22.156 -1.29 1 98.88 74 ALA B O 1
ATOM 3194 N N . THR B 1 75 ? -11.359 22.688 0.893 1 98.5 75 THR B N 1
ATOM 3195 C CA . THR B 1 75 ? -11.648 24.094 0.638 1 98.5 75 THR B CA 1
ATOM 3196 C C . THR B 1 75 ? -10.5 24.75 -0.122 1 98.5 75 THR B C 1
ATOM 3198 O O . THR B 1 75 ? -10.727 25.641 -0.951 1 98.5 75 THR B O 1
ATOM 3201 N N . SER B 1 76 ? -9.273 24.297 0.15 1 98.5 76 SER B N 1
ATOM 3202 C CA . SER B 1 76 ? -8.148 24.875 -0.584 1 98.5 76 SER B CA 1
ATOM 3203 C C . SER B 1 76 ? -8.188 24.469 -2.055 1 98.5 76 SER B C 1
ATOM 3205 O O . SER B 1 76 ? -7.867 25.281 -2.932 1 98.5 76 SER B O 1
ATOM 3207 N N . ALA B 1 77 ? -8.562 23.25 -2.348 1 98.69 77 ALA B N 1
ATOM 3208 C CA . ALA B 1 77 ? -8.688 22.797 -3.732 1 98.69 77 ALA B CA 1
ATOM 3209 C C . ALA B 1 77 ? -9.758 23.594 -4.473 1 98.69 77 ALA B C 1
ATOM 3211 O O . ALA B 1 77 ? -9.531 24.062 -5.594 1 98.69 77 ALA B O 1
ATOM 3212 N N . VAL B 1 78 ? -10.859 23.797 -3.838 1 98.69 78 VAL B N 1
ATOM 3213 C CA . VAL B 1 78 ? -11.969 24.531 -4.434 1 98.69 78 VAL B CA 1
ATOM 3214 C C . VAL B 1 78 ? -11.555 26 -4.637 1 98.69 78 VAL B C 1
ATOM 3216 O O . VAL B 1 78 ? -11.805 26.562 -5.699 1 98.69 78 VAL B O 1
ATOM 3219 N N . LEU B 1 79 ? -10.945 26.562 -3.588 1 98.12 79 LEU B N 1
ATOM 3220 C CA . LEU B 1 79 ? -10.477 27.953 -3.676 1 98.12 79 LEU B CA 1
ATOM 3221 C C . LEU B 1 79 ? -9.523 28.125 -4.852 1 98.12 79 LEU B C 1
ATOM 3223 O O . LEU B 1 79 ? -9.617 29.109 -5.59 1 98.12 79 LEU B O 1
ATOM 3227 N N . ASN B 1 80 ? -8.609 27.172 -5.004 1 98.12 80 ASN B N 1
ATOM 3228 C CA . ASN B 1 80 ? -7.645 27.234 -6.098 1 98.12 80 ASN B CA 1
ATOM 3229 C C . ASN B 1 80 ? -8.336 27.203 -7.457 1 98.12 80 ASN B C 1
ATOM 3231 O O . ASN B 1 80 ? -7.945 27.922 -8.375 1 98.12 80 ASN B O 1
ATOM 3235 N N . GLU B 1 81 ? -9.297 26.359 -7.527 1 97.19 81 GLU B N 1
ATOM 3236 C CA . GLU B 1 81 ? -10.07 26.266 -8.758 1 97.19 81 GLU B CA 1
ATOM 3237 C C . GLU B 1 81 ? -10.82 27.562 -9.039 1 97.19 81 GLU B C 1
ATOM 3239 O O . GLU B 1 81 ? -10.844 28.047 -10.172 1 97.19 81 GLU B O 1
ATOM 3244 N N . ARG B 1 82 ? -11.391 28.172 -8.062 1 97.12 82 ARG B N 1
ATOM 3245 C CA . ARG B 1 82 ? -12.266 29.328 -8.219 1 97.12 82 ARG B CA 1
ATOM 3246 C C . ARG B 1 82 ? -11.453 30.609 -8.367 1 97.12 82 ARG B C 1
ATOM 3248 O O . ARG B 1 82 ? -11.953 31.625 -8.883 1 97.12 82 ARG B O 1
ATOM 3255 N N . GLU B 1 83 ? -10.25 30.609 -7.883 1 96.62 83 GLU B N 1
ATOM 3256 C CA . GLU B 1 83 ? -9.445 31.844 -7.902 1 96.62 83 GLU B CA 1
ATOM 3257 C C . GLU B 1 83 ? -8.219 31.672 -8.781 1 96.62 83 GLU B C 1
ATOM 3259 O O . GLU B 1 83 ? -7.098 31.984 -8.367 1 96.62 83 GLU B O 1
ATOM 3264 N N . ASN B 1 84 ? -8.359 31.156 -9.93 1 95.94 84 ASN B N 1
ATOM 3265 C CA . ASN B 1 84 ? -7.395 31.094 -11.023 1 95.94 84 ASN B CA 1
ATOM 3266 C C . ASN B 1 84 ? -6.066 30.5 -10.578 1 95.94 84 ASN B C 1
ATOM 3268 O O . ASN B 1 84 ? -5 31.031 -10.867 1 95.94 84 ASN B O 1
ATOM 3272 N N . HIS B 1 85 ? -6.121 29.469 -9.703 1 96.69 85 HIS B N 1
ATOM 3273 C CA . HIS B 1 85 ? -4.98 28.641 -9.312 1 96.69 85 HIS B CA 1
ATOM 3274 C C . HIS B 1 85 ? -3.957 29.453 -8.523 1 96.69 85 HIS B C 1
ATOM 3276 O O . HIS B 1 85 ? -2.75 29.25 -8.672 1 96.69 85 HIS B O 1
ATOM 3282 N N . ILE B 1 86 ? -4.414 30.391 -7.688 1 94.81 86 ILE B N 1
ATOM 3283 C CA . ILE B 1 86 ? -3.59 31.359 -6.973 1 94.81 86 ILE B CA 1
ATOM 3284 C C . ILE B 1 86 ? -2.762 30.641 -5.91 1 94.81 86 ILE B C 1
ATOM 3286 O O . ILE B 1 86 ? -1.668 31.094 -5.555 1 94.81 86 ILE B O 1
ATOM 3290 N N . LEU B 1 87 ? -3.225 29.516 -5.441 1 96.88 87 LEU B N 1
ATOM 3291 C CA . LEU B 1 87 ? -2.555 28.844 -4.332 1 96.88 87 LEU B CA 1
ATOM 3292 C C . LEU B 1 87 ? -1.325 28.078 -4.82 1 96.88 87 LEU B C 1
ATOM 3294 O O . LEU B 1 87 ? -0.49 27.656 -4.02 1 96.88 87 LEU B O 1
ATOM 3298 N N . GLU B 1 88 ? -1.164 27.938 -6.145 1 96.69 88 GLU B N 1
ATOM 3299 C CA . GLU B 1 88 ? -0.064 27.172 -6.715 1 96.69 88 GLU B CA 1
ATOM 3300 C C . GLU B 1 88 ? 1.262 27.906 -6.574 1 96.69 88 GLU B C 1
ATOM 3302 O O . GLU B 1 88 ? 2.33 27.328 -6.773 1 96.69 88 GLU B O 1
ATOM 3307 N N . SER B 1 89 ? 1.156 29.188 -6.109 1 94.88 89 SER B N 1
ATOM 3308 C CA . SER B 1 89 ? 2.371 29.953 -5.875 1 94.88 89 SER B CA 1
ATOM 3309 C C . SER B 1 89 ? 3.041 29.547 -4.566 1 94.88 89 SER B C 1
ATOM 3311 O O . SER B 1 89 ? 4.203 29.891 -4.324 1 94.88 89 SER B O 1
ATOM 3313 N N . TYR B 1 90 ? 2.287 28.891 -3.668 1 94.5 90 TYR B N 1
ATOM 3314 C CA . TYR B 1 90 ? 2.879 28.328 -2.455 1 94.5 90 TYR B CA 1
ATOM 3315 C C . TYR B 1 90 ? 3.701 27.094 -2.768 1 94.5 90 TYR B C 1
ATOM 3317 O O . TYR B 1 90 ? 3.248 25.969 -2.533 1 94.5 90 TYR B O 1
ATOM 3325 N N . ASP B 1 91 ? 4.93 27.25 -3.236 1 93 91 ASP B N 1
ATOM 3326 C CA . ASP B 1 91 ? 5.711 26.141 -3.77 1 93 91 ASP B CA 1
ATOM 3327 C C . ASP B 1 91 ? 7.059 26.016 -3.062 1 93 91 ASP B C 1
ATOM 3329 O O . ASP B 1 91 ? 8 25.453 -3.607 1 93 91 ASP B O 1
ATOM 3333 N N . ARG B 1 92 ? 7.137 26.562 -1.827 1 91.38 92 ARG B N 1
ATOM 3334 C CA . ARG B 1 92 ? 8.406 26.562 -1.1 1 91.38 92 ARG B CA 1
ATOM 3335 C C . ARG B 1 92 ? 8.273 25.812 0.222 1 91.38 92 ARG B C 1
ATOM 3337 O O . ARG B 1 92 ? 8.695 26.297 1.268 1 91.38 92 ARG B O 1
ATOM 3344 N N . GLY B 1 93 ? 7.734 24.625 0.19 1 92.31 93 GLY B N 1
ATOM 3345 C CA . GLY B 1 93 ? 7.648 23.781 1.368 1 92.31 93 GLY B CA 1
ATOM 3346 C C . GLY B 1 93 ? 9 23.281 1.849 1 92.31 93 GLY B C 1
ATOM 3347 O O . GLY B 1 93 ? 10.039 23.797 1.432 1 92.31 93 GLY B O 1
ATOM 3348 N N . PHE B 1 94 ? 9.023 22.391 2.74 1 93.12 94 PHE B N 1
ATOM 3349 C CA . PHE B 1 94 ? 10.25 21.859 3.314 1 93.12 94 PHE B CA 1
ATOM 3350 C C . PHE B 1 94 ? 11.227 21.453 2.221 1 93.12 94 PHE B C 1
ATOM 3352 O O . PHE B 1 94 ? 12.438 21.688 2.332 1 93.12 94 PHE B O 1
ATOM 3359 N N . PHE B 1 95 ? 10.695 20.734 1.245 1 96.25 95 PHE B N 1
ATOM 3360 C CA . PHE B 1 95 ? 11.438 20.422 0.031 1 96.25 95 PHE B CA 1
ATOM 3361 C C . PHE B 1 95 ? 10.93 21.25 -1.145 1 96.25 95 PHE B C 1
ATOM 3363 O O . PHE B 1 95 ? 9.719 21.422 -1.314 1 96.25 95 PHE B O 1
ATOM 3370 N N . ASN B 1 96 ? 11.836 21.859 -1.883 1 95.31 96 ASN B N 1
ATOM 3371 C CA . ASN B 1 96 ? 11.461 22.625 -3.066 1 95.31 96 ASN B CA 1
ATOM 3372 C C . ASN B 1 96 ? 12.625 22.75 -4.047 1 95.31 96 ASN B C 1
ATOM 3374 O O . ASN B 1 96 ? 13.758 22.375 -3.725 1 95.31 96 ASN B O 1
ATOM 3378 N N . ARG B 1 97 ? 12.328 23.219 -5.164 1 95.56 97 ARG B N 1
ATOM 3379 C CA . ARG B 1 97 ? 13.312 23.234 -6.234 1 95.56 97 ARG B CA 1
ATOM 3380 C C . ARG B 1 97 ? 14.094 24.547 -6.23 1 95.56 97 ARG B C 1
ATOM 3382 O O . ARG B 1 97 ? 14.922 24.781 -7.113 1 95.56 97 ARG B O 1
ATOM 3389 N N . TYR B 1 98 ? 13.93 25.375 -5.184 1 94.62 98 TYR B N 1
ATOM 3390 C CA . TYR B 1 98 ? 14.516 26.703 -5.199 1 94.62 98 TYR B CA 1
ATOM 3391 C C . TYR B 1 98 ? 15.656 26.812 -4.191 1 94.62 98 TYR B C 1
ATOM 3393 O O . TYR B 1 98 ? 16.594 27.578 -4.387 1 94.62 98 TYR B O 1
ATOM 3401 N N . THR B 1 99 ? 15.469 26.047 -3.029 1 90.88 99 THR B N 1
ATOM 3402 C CA . THR B 1 99 ? 16.469 26.141 -1.972 1 90.88 99 THR B CA 1
ATOM 3403 C C . THR B 1 99 ? 16.75 24.781 -1.366 1 90.88 99 THR B C 1
ATOM 3405 O O . THR B 1 99 ? 15.969 23.828 -1.563 1 90.88 99 THR B O 1
ATOM 3408 N N . ASP B 1 100 ? 17.875 24.703 -0.692 1 90.94 100 ASP B N 1
ATOM 3409 C CA . ASP B 1 100 ? 18.234 23.5 0.069 1 90.94 100 ASP B CA 1
ATOM 3410 C C . ASP B 1 100 ? 18.453 23.844 1.544 1 90.94 100 ASP B C 1
ATOM 3412 O O . ASP B 1 100 ? 19.328 23.281 2.195 1 90.94 100 ASP B O 1
ATOM 3416 N N . ASN B 1 101 ? 17.641 24.719 2.043 1 88.19 101 ASN B N 1
ATOM 3417 C CA . ASN B 1 101 ? 17.828 25.297 3.369 1 88.19 101 ASN B CA 1
ATOM 3418 C C . ASN B 1 101 ? 17.734 24.234 4.461 1 88.19 101 ASN B C 1
ATOM 3420 O O . ASN B 1 101 ? 18.359 24.359 5.512 1 88.19 101 ASN B O 1
ATOM 3424 N N . TYR B 1 102 ? 17.016 23.188 4.188 1 91.94 102 TYR B N 1
ATOM 3425 C CA . TYR B 1 102 ? 16.781 22.203 5.242 1 91.94 102 TYR B CA 1
ATOM 3426 C C . TYR B 1 102 ? 17.656 20.969 5.043 1 91.94 102 TYR B C 1
ATOM 3428 O O . TYR B 1 102 ? 17.547 20 5.793 1 91.94 102 TYR B O 1
ATOM 3436 N N . GLU B 1 103 ? 18.484 21 4.094 1 93.94 103 GLU B N 1
ATOM 3437 C CA . GLU B 1 103 ? 19.344 19.875 3.771 1 93.94 103 GLU B CA 1
ATOM 3438 C C . GLU B 1 103 ? 20.219 19.484 4.961 1 93.94 103 GLU B C 1
ATOM 3440 O O . GLU B 1 103 ? 20.297 18.312 5.324 1 93.94 103 GLU B O 1
ATOM 3445 N N . PRO B 1 104 ? 20.891 20.453 5.633 1 93.56 104 PRO B N 1
ATOM 3446 C CA . PRO B 1 104 ? 21.734 20.062 6.766 1 93.56 104 PRO B CA 1
ATOM 3447 C C . PRO B 1 104 ? 20.953 19.328 7.852 1 93.56 104 PRO B C 1
ATOM 3449 O O . PRO B 1 104 ? 21.484 18.406 8.477 1 93.56 104 PRO B O 1
ATOM 3452 N N . ALA B 1 105 ? 19.734 19.719 8 1 94.19 105 ALA B N 1
ATOM 3453 C CA . ALA B 1 105 ? 18.906 19.062 9.016 1 94.19 105 ALA B CA 1
ATOM 3454 C C . ALA B 1 105 ? 18.484 17.672 8.578 1 94.19 105 ALA B C 1
ATOM 3456 O O . ALA B 1 105 ? 18.75 16.688 9.281 1 94.19 105 ALA B O 1
ATOM 3457 N N . PHE B 1 106 ? 17.891 17.562 7.398 1 96.38 106 PHE B N 1
ATOM 3458 C CA . PHE B 1 106 ? 17.297 16.297 6.957 1 96.38 106 PHE B CA 1
ATOM 3459 C C . PHE B 1 106 ? 18.391 15.281 6.652 1 96.38 106 PHE B C 1
ATOM 3461 O O . PHE B 1 106 ? 18.328 14.141 7.113 1 96.38 106 PHE B O 1
ATOM 3468 N N . VAL B 1 107 ? 19.391 15.648 5.934 1 97.19 107 VAL B N 1
ATOM 3469 C CA . VAL B 1 107 ? 20.5 14.742 5.613 1 97.19 107 VAL B CA 1
ATOM 3470 C C . VAL B 1 107 ? 21.281 14.414 6.879 1 97.19 107 VAL B C 1
ATOM 3472 O O . VAL B 1 107 ? 21.688 13.273 7.09 1 97.19 107 VAL B O 1
ATOM 3475 N N . GLY B 1 108 ? 21.484 15.477 7.684 1 96.44 108 GLY B N 1
ATOM 3476 C CA . GLY B 1 108 ? 22.172 15.25 8.953 1 96.44 108 GLY B CA 1
ATOM 3477 C C . GLY B 1 108 ? 21.453 14.234 9.828 1 96.44 108 GLY B C 1
ATOM 3478 O O . GLY B 1 108 ? 22.094 13.383 10.438 1 96.44 108 GLY B O 1
ATOM 3479 N N . MET B 1 109 ? 20.172 14.367 9.906 1 97.38 109 MET B N 1
ATOM 3480 C CA . MET B 1 109 ? 19.391 13.43 10.703 1 97.38 109 MET B CA 1
ATOM 3481 C C . MET B 1 109 ? 19.469 12.023 10.117 1 97.38 109 MET B C 1
ATOM 3483 O O . MET B 1 109 ? 19.578 11.039 10.859 1 97.38 109 MET B O 1
ATOM 3487 N N . LEU B 1 110 ? 19.406 11.891 8.789 1 98.38 110 LEU B N 1
ATOM 3488 C CA . LEU B 1 110 ? 19.547 10.586 8.148 1 98.38 110 LEU B CA 1
ATOM 3489 C C . LEU B 1 110 ? 20.891 9.961 8.484 1 98.38 110 LEU B C 1
ATOM 3491 O O . LEU B 1 110 ? 20.969 8.766 8.766 1 98.38 110 LEU B O 1
ATOM 3495 N N . GLN B 1 111 ? 21.891 10.758 8.461 1 98.12 111 GLN B N 1
ATOM 3496 C CA . GLN B 1 111 ? 23.234 10.266 8.781 1 98.12 111 GLN B CA 1
ATOM 3497 C C . GLN B 1 111 ? 23.312 9.812 10.234 1 98.12 111 GLN B C 1
ATOM 3499 O O . GLN B 1 111 ? 23.922 8.781 10.539 1 98.12 111 GLN B O 1
ATOM 3504 N N . ALA B 1 112 ? 22.734 10.578 11.086 1 97.31 112 ALA B N 1
ATOM 3505 C CA . ALA B 1 112 ? 22.703 10.195 12.492 1 97.31 112 ALA B CA 1
ATOM 3506 C C . ALA B 1 112 ? 21.953 8.883 12.68 1 97.31 112 ALA B C 1
ATOM 3508 O O . ALA B 1 112 ? 22.375 8.008 13.438 1 97.31 112 ALA B O 1
ATOM 3509 N N . ALA B 1 113 ? 20.828 8.773 12.016 1 98.56 113 ALA B N 1
ATOM 3510 C CA . ALA B 1 113 ? 20.078 7.52 12.039 1 98.56 113 ALA B CA 1
ATOM 3511 C C . ALA B 1 113 ? 20.938 6.355 11.562 1 98.56 113 ALA B C 1
ATOM 3513 O O . ALA B 1 113 ? 20.938 5.277 12.164 1 98.56 113 ALA B O 1
ATOM 3514 N N . THR B 1 114 ? 21.672 6.566 10.5 1 98.5 114 THR B N 1
ATOM 3515 C CA . THR B 1 114 ? 22.547 5.551 9.922 1 98.5 114 THR B CA 1
ATOM 3516 C C . THR B 1 114 ? 23.578 5.082 10.945 1 98.5 114 THR B C 1
ATOM 3518 O O . THR B 1 114 ? 23.781 3.881 11.125 1 98.5 114 THR B O 1
ATOM 3521 N N . ARG B 1 115 ? 24.188 6.023 11.609 1 97.88 115 ARG B N 1
ATOM 3522 C CA . ARG B 1 115 ? 25.188 5.695 12.617 1 97.88 115 ARG B CA 1
ATOM 3523 C C . ARG B 1 115 ? 24.578 4.871 13.75 1 97.88 115 ARG B C 1
ATOM 3525 O O . ARG B 1 115 ? 25.188 3.898 14.203 1 97.88 115 ARG B O 1
ATOM 3532 N N . ARG B 1 116 ? 23.422 5.254 14.148 1 98.06 116 ARG B N 1
ATOM 3533 C CA . ARG B 1 116 ? 22.766 4.539 15.242 1 98.06 116 ARG B CA 1
ATOM 3534 C C . ARG B 1 116 ? 22.406 3.119 14.828 1 98.06 116 ARG B C 1
ATOM 3536 O O . ARG B 1 116 ? 22.703 2.16 15.547 1 98.06 116 ARG B O 1
ATOM 3543 N N . VAL B 1 117 ? 21.781 2.967 13.695 1 98.56 117 VAL B N 1
ATOM 3544 C CA . VAL B 1 117 ? 21.297 1.683 13.203 1 98.56 117 VAL B CA 1
ATOM 3545 C C . VAL B 1 117 ? 22.469 0.744 12.961 1 98.56 117 VAL B C 1
ATOM 3547 O O . VAL B 1 117 ? 22.375 -0.464 13.195 1 98.56 117 VAL B O 1
ATOM 3550 N N . ALA B 1 118 ? 23.578 1.295 12.562 1 98.12 118 ALA B N 1
ATOM 3551 C CA . ALA B 1 118 ? 24.781 0.501 12.297 1 98.12 118 ALA B CA 1
ATOM 3552 C C . ALA B 1 118 ? 25.266 -0.184 13.57 1 98.12 118 ALA B C 1
ATOM 3554 O O . ALA B 1 118 ? 26.016 -1.163 13.508 1 98.12 118 ALA B O 1
ATOM 3555 N N . GLN B 1 119 ? 24.828 0.279 14.711 1 97.5 119 GLN B N 1
ATOM 3556 C CA . GLN B 1 119 ? 25.281 -0.263 15.992 1 97.5 119 GLN B CA 1
ATOM 3557 C C . GLN B 1 119 ? 24.391 -1.417 16.438 1 97.5 119 GLN B C 1
ATOM 3559 O O . GLN B 1 119 ? 24.672 -2.088 17.422 1 97.5 119 GLN B O 1
ATOM 3564 N N . TRP B 1 120 ? 23.266 -1.635 15.773 1 97.75 120 TRP B N 1
ATOM 3565 C CA . TRP B 1 120 ? 22.312 -2.664 16.172 1 97.75 120 TRP B CA 1
ATOM 3566 C C . TRP B 1 120 ? 22.625 -3.988 15.477 1 97.75 120 TRP B C 1
ATOM 3568 O O . TRP B 1 120 ? 22.531 -4.094 14.258 1 97.75 120 TRP B O 1
ATOM 3578 N N . PRO B 1 121 ? 22.938 -4.996 16.266 1 97.38 121 PRO B N 1
ATOM 3579 C CA . PRO B 1 121 ? 23.172 -6.301 15.641 1 97.38 121 PRO B CA 1
ATOM 3580 C C . PRO B 1 121 ? 21.984 -6.758 14.789 1 97.38 121 PRO B C 1
ATOM 3582 O O . PRO B 1 121 ? 20.828 -6.688 15.234 1 97.38 121 PRO B O 1
ATOM 3585 N N . GLY B 1 122 ? 22.266 -7.145 13.578 1 96.94 122 GLY B N 1
ATOM 3586 C CA . GLY B 1 122 ? 21.219 -7.66 12.703 1 96.94 122 GLY B CA 1
ATOM 3587 C C . GLY B 1 122 ? 20.609 -6.59 11.82 1 96.94 122 GLY B C 1
ATOM 3588 O O . GLY B 1 122 ? 19.766 -6.891 10.969 1 96.94 122 GLY B O 1
ATOM 3589 N N . TYR B 1 123 ? 21.016 -5.355 11.969 1 97.88 123 TYR B N 1
ATOM 3590 C CA . TYR B 1 123 ? 20.406 -4.266 11.203 1 97.88 123 TYR B CA 1
ATOM 3591 C C . TYR B 1 123 ? 21.406 -3.67 10.227 1 97.88 123 TYR B C 1
ATOM 3593 O O . TYR B 1 123 ? 21.219 -2.555 9.734 1 97.88 123 TYR B O 1
ATOM 3601 N N . GLU B 1 124 ? 22.453 -4.41 9.938 1 97.38 124 GLU B N 1
ATOM 3602 C CA . GLU B 1 124 ? 23.531 -3.932 9.078 1 97.38 124 GLU B CA 1
ATOM 3603 C C . GLU B 1 124 ? 23.016 -3.568 7.688 1 97.38 124 GLU B C 1
ATOM 3605 O O . GLU B 1 124 ? 23.406 -2.545 7.125 1 97.38 124 GLU B O 1
ATOM 3610 N N . LYS B 1 125 ? 22.125 -4.395 7.234 1 97.19 125 LYS B N 1
ATOM 3611 C CA . LYS B 1 125 ? 21.594 -4.148 5.895 1 97.19 125 LYS B CA 1
ATOM 3612 C C . LYS B 1 125 ? 20.828 -2.832 5.84 1 97.19 125 LYS B C 1
ATOM 3614 O O . LYS B 1 125 ? 20.906 -2.105 4.848 1 97.19 125 LYS B O 1
ATOM 3619 N N . TYR B 1 126 ? 20.109 -2.545 6.863 1 98.12 126 TYR B N 1
ATOM 3620 C CA . TYR B 1 126 ? 19.344 -1.301 6.91 1 98.12 126 TYR B CA 1
ATOM 3621 C C . TYR B 1 126 ? 20.281 -0.095 6.984 1 98.12 126 TYR B C 1
ATOM 3623 O O . TYR B 1 126 ? 20.047 0.916 6.316 1 98.12 126 TYR B O 1
ATOM 3631 N N . ALA B 1 127 ? 21.344 -0.193 7.758 1 98.38 127 ALA B N 1
ATOM 3632 C CA . ALA B 1 127 ? 22.328 0.885 7.855 1 98.38 127 ALA B CA 1
ATOM 3633 C C . ALA B 1 127 ? 22.969 1.159 6.5 1 98.38 127 ALA B C 1
ATOM 3635 O O . ALA B 1 127 ? 23.172 2.316 6.121 1 98.38 127 ALA B O 1
ATOM 3636 N N . GLU B 1 128 ? 23.25 0.092 5.832 1 98.31 128 GLU B N 1
ATOM 3637 C CA . GLU B 1 128 ? 23.859 0.232 4.508 1 98.31 128 GLU B CA 1
ATOM 3638 C C . GLU B 1 128 ? 22.906 0.931 3.539 1 98.31 128 GLU B C 1
ATOM 3640 O O . GLU B 1 128 ? 23.328 1.784 2.756 1 98.31 128 GLU B O 1
ATOM 3645 N N . LYS B 1 129 ? 21.688 0.562 3.592 1 98.38 129 LYS B N 1
ATOM 3646 C CA . LYS B 1 129 ? 20.688 1.176 2.717 1 98.38 129 LYS B CA 1
ATOM 3647 C C . LYS B 1 129 ? 20.484 2.648 3.061 1 98.38 129 LYS B C 1
ATOM 3649 O O . LYS B 1 129 ? 20.359 3.486 2.168 1 98.38 129 LYS B O 1
ATOM 3654 N N . LEU B 1 130 ? 20.453 2.973 4.363 1 98.69 130 LEU B N 1
ATOM 3655 C CA . LEU B 1 130 ? 20.328 4.367 4.781 1 98.69 130 LEU B CA 1
ATOM 3656 C C . LEU B 1 130 ? 21.516 5.184 4.281 1 98.69 130 LEU B C 1
ATOM 3658 O O . LEU B 1 130 ? 21.344 6.305 3.795 1 98.69 130 LEU B O 1
ATOM 3662 N N . LYS B 1 131 ? 22.672 4.621 4.375 1 98.44 131 LYS B N 1
ATOM 3663 C CA . LYS B 1 131 ? 23.875 5.289 3.898 1 98.44 131 LYS B CA 1
ATOM 3664 C C . LYS B 1 131 ? 23.797 5.566 2.4 1 98.44 131 LYS B C 1
ATOM 3666 O O . LYS B 1 131 ? 24.172 6.645 1.942 1 98.44 131 LYS B O 1
ATOM 3671 N N . ALA B 1 132 ? 23.266 4.637 1.688 1 98.25 132 ALA B N 1
ATOM 3672 C CA . ALA B 1 132 ? 23.188 4.734 0.234 1 98.25 132 ALA B CA 1
ATOM 3673 C C . ALA B 1 132 ? 22.156 5.789 -0.185 1 98.25 132 ALA B C 1
ATOM 3675 O O . ALA B 1 132 ? 22.188 6.273 -1.318 1 98.25 132 ALA B O 1
ATOM 3676 N N . LEU B 1 133 ? 21.266 6.168 0.692 1 98.25 133 LEU B N 1
ATOM 3677 C CA . LEU B 1 133 ? 20.234 7.145 0.397 1 98.25 133 LEU B CA 1
ATOM 3678 C C . LEU B 1 133 ? 20.781 8.562 0.469 1 98.25 133 LEU B C 1
ATOM 3680 O O . LEU B 1 133 ? 20.188 9.492 -0.08 1 98.25 133 LEU B O 1
ATOM 3684 N N . VAL B 1 134 ? 21.859 8.789 1.161 1 97.88 134 VAL B N 1
ATOM 3685 C CA . VAL B 1 134 ? 22.344 10.102 1.552 1 97.88 134 VAL B CA 1
ATOM 3686 C C . VAL B 1 134 ? 22.516 10.977 0.312 1 97.88 134 VAL B C 1
ATOM 3688 O O . VAL B 1 134 ? 21.984 12.086 0.249 1 97.88 134 VAL B O 1
ATOM 3691 N N . PRO B 1 135 ? 23.125 10.484 -0.799 1 97.69 135 PRO B N 1
ATOM 3692 C CA . PRO B 1 135 ? 23.391 11.375 -1.933 1 97.69 135 PRO B CA 1
ATOM 3693 C C . PRO B 1 135 ? 22.125 11.789 -2.672 1 97.69 135 PRO B C 1
ATOM 3695 O O . PRO B 1 135 ? 22.109 12.828 -3.34 1 97.69 135 PRO B O 1
ATOM 3698 N N . ILE B 1 136 ? 21.047 11 -2.559 1 98.19 136 ILE B N 1
ATOM 3699 C CA . ILE B 1 136 ? 19.875 11.266 -3.371 1 98.19 136 ILE B CA 1
ATOM 3700 C C . ILE B 1 136 ? 18.719 11.727 -2.477 1 98.19 136 ILE B C 1
ATOM 3702 O O . ILE B 1 136 ? 17.625 11.992 -2.961 1 98.19 136 ILE B O 1
ATOM 3706 N N . TYR B 1 137 ? 18.938 11.891 -1.205 1 98.12 137 TYR B N 1
ATOM 3707 C CA . TYR B 1 137 ? 17.922 12.109 -0.185 1 98.12 137 TYR B CA 1
ATOM 3708 C C . TYR B 1 137 ? 17.094 13.367 -0.491 1 98.12 137 TYR B C 1
ATOM 3710 O O . TYR B 1 137 ? 15.867 13.328 -0.487 1 98.12 137 TYR B O 1
ATOM 3718 N N . MET B 1 138 ? 17.734 14.469 -0.806 1 97.75 138 MET B N 1
ATOM 3719 C CA . MET B 1 138 ? 17.047 15.734 -1.063 1 97.75 138 MET B CA 1
ATOM 3720 C C . MET B 1 138 ? 16.234 15.656 -2.348 1 97.75 138 MET B C 1
ATOM 3722 O O . MET B 1 138 ? 15.117 16.188 -2.41 1 97.75 138 MET B O 1
ATOM 3726 N N . GLU B 1 139 ? 16.766 14.961 -3.285 1 98 139 GLU B N 1
ATOM 3727 C CA . GLU B 1 139 ? 16.016 14.805 -4.531 1 98 139 GLU B CA 1
ATOM 3728 C C . GLU B 1 139 ? 14.75 13.984 -4.32 1 98 139 GLU B C 1
ATOM 3730 O O . GLU B 1 139 ? 13.695 14.312 -4.871 1 98 139 GLU B O 1
ATOM 3735 N N . LEU B 1 140 ? 14.867 12.93 -3.549 1 98.06 140 LEU B N 1
ATOM 3736 C CA . LEU B 1 140 ? 13.68 12.141 -3.23 1 98.06 140 LEU B CA 1
ATOM 3737 C C . LEU B 1 140 ? 12.633 12.992 -2.521 1 98.06 140 LEU B C 1
ATOM 3739 O O . LEU B 1 140 ? 11.438 12.891 -2.822 1 98.06 140 LEU B O 1
ATOM 3743 N N . GLY B 1 141 ? 13.07 13.836 -1.599 1 97.81 141 GLY B N 1
ATOM 3744 C CA . GLY B 1 141 ? 12.156 14.758 -0.941 1 97.81 141 GLY B CA 1
ATOM 3745 C C . GLY B 1 141 ? 11.492 15.727 -1.901 1 97.81 141 GLY B C 1
ATOM 3746 O O . GLY B 1 141 ? 10.289 15.961 -1.817 1 97.81 141 GLY B O 1
ATOM 3747 N N . LYS B 1 142 ? 12.273 16.281 -2.809 1 97.94 142 LYS B N 1
ATOM 3748 C CA . LYS B 1 142 ? 11.758 17.234 -3.777 1 97.94 142 LYS B CA 1
ATOM 3749 C C . LYS B 1 142 ? 10.719 16.594 -4.688 1 97.94 142 LYS B C 1
ATOM 3751 O O . LYS B 1 142 ? 9.711 17.219 -5.027 1 97.94 142 LYS B O 1
ATOM 3756 N N . ARG B 1 143 ? 10.898 15.336 -5.027 1 97.5 143 ARG B N 1
ATOM 3757 C CA . ARG B 1 143 ? 9.953 14.625 -5.883 1 97.5 143 ARG B CA 1
ATOM 3758 C C . ARG B 1 143 ? 8.594 14.5 -5.207 1 97.5 143 ARG B C 1
ATOM 3760 O O . ARG B 1 143 ? 7.555 14.523 -5.875 1 97.5 143 ARG B O 1
ATOM 3767 N N . ILE B 1 144 ? 8.625 14.391 -3.916 1 97.56 144 ILE B N 1
ATOM 3768 C CA . ILE B 1 144 ? 7.379 14.281 -3.158 1 97.56 144 ILE B CA 1
ATOM 3769 C C . ILE B 1 144 ? 6.586 15.578 -3.268 1 97.56 144 ILE B C 1
ATOM 3771 O O . ILE B 1 144 ? 5.355 15.562 -3.336 1 97.56 144 ILE B O 1
ATOM 3775 N N . PHE B 1 145 ? 7.262 16.672 -3.332 1 97.75 145 PHE B N 1
ATOM 3776 C CA . PHE B 1 145 ? 6.617 17.984 -3.344 1 97.75 145 PHE B CA 1
ATOM 3777 C C . PHE B 1 145 ? 6.281 18.406 -4.77 1 97.75 145 PHE B C 1
ATOM 3779 O O . PHE B 1 145 ? 5.5 19.344 -4.977 1 97.75 145 PHE B O 1
ATOM 3786 N N . ASP B 1 146 ? 6.867 17.719 -5.789 1 97.69 146 ASP B N 1
ATOM 3787 C CA . ASP B 1 146 ? 6.516 17.984 -7.184 1 97.69 146 ASP B CA 1
ATOM 3788 C C . ASP B 1 146 ? 5.055 17.641 -7.457 1 97.69 146 ASP B C 1
ATOM 3790 O O . ASP B 1 146 ? 4.52 16.688 -6.902 1 97.69 146 ASP B O 1
ATOM 3794 N N . ILE B 1 147 ? 4.504 18.422 -8.328 1 97.38 147 ILE B N 1
ATOM 3795 C CA . ILE B 1 147 ? 3.127 18.188 -8.75 1 97.38 147 ILE B CA 1
ATOM 3796 C C . ILE B 1 147 ? 3.09 17.016 -9.742 1 97.38 147 ILE B C 1
ATOM 3798 O O . ILE B 1 147 ? 3.824 17.016 -10.727 1 97.38 147 ILE B O 1
ATOM 3802 N N . SER B 1 148 ? 2.291 16.016 -9.398 1 96.12 148 SER B N 1
ATOM 3803 C CA . SER B 1 148 ? 2.059 14.914 -10.336 1 96.12 148 SER B CA 1
ATOM 3804 C C . SER B 1 148 ? 0.849 15.195 -11.219 1 96.12 148 SER B C 1
ATOM 3806 O O . SER B 1 148 ? -0.251 15.438 -10.719 1 96.12 148 SER B O 1
ATOM 3808 N N . PRO B 1 149 ? 1.037 15.117 -12.492 1 93.62 149 PRO B N 1
ATOM 3809 C CA . PRO B 1 149 ? -0.085 15.391 -13.391 1 93.62 149 PRO B CA 1
ATOM 3810 C C . PRO B 1 149 ? -1.278 14.477 -13.148 1 93.62 149 PRO B C 1
ATOM 3812 O O . PRO B 1 149 ? -1.104 13.266 -12.969 1 93.62 149 PRO B O 1
ATOM 3815 N N . GLY B 1 150 ? -2.408 15.117 -13.109 1 94.06 150 GLY B N 1
ATOM 3816 C CA . GLY B 1 150 ? -3.639 14.352 -12.992 1 94.06 150 GLY B CA 1
ATOM 3817 C C . GLY B 1 150 ? -3.986 14.008 -11.562 1 94.06 150 GLY B C 1
ATOM 3818 O O . GLY B 1 150 ? -5.059 13.461 -11.289 1 94.06 150 GLY B O 1
ATOM 3819 N N . HIS B 1 151 ? -3.111 14.312 -10.656 1 97.38 151 HIS B N 1
ATOM 3820 C CA . HIS B 1 151 ? -3.379 14.016 -9.25 1 97.38 151 HIS B CA 1
ATOM 3821 C C . HIS B 1 151 ? -4.109 15.164 -8.57 1 97.38 151 HIS B C 1
ATOM 3823 O O . HIS B 1 151 ? -4.039 16.312 -9.031 1 97.38 151 HIS B O 1
ATOM 3829 N N . ILE B 1 152 ? -4.797 14.844 -7.562 1 97.75 152 ILE B N 1
ATOM 3830 C CA . ILE B 1 152 ? -5.449 15.883 -6.77 1 97.75 152 ILE B CA 1
ATOM 3831 C C . ILE B 1 152 ? -4.41 16.594 -5.902 1 97.75 152 ILE B C 1
ATOM 3833 O O . ILE B 1 152 ? -3.514 15.953 -5.348 1 97.75 152 ILE B O 1
ATOM 3837 N N . ASN B 1 153 ? -4.496 17.906 -5.883 1 98.44 153 ASN B N 1
ATOM 3838 C CA . ASN B 1 153 ? -3.604 18.734 -5.074 1 98.44 153 ASN B CA 1
ATOM 3839 C C . ASN B 1 153 ? -4.383 19.656 -4.145 1 98.44 153 ASN B C 1
ATOM 3841 O O . ASN B 1 153 ? -5.559 19.938 -4.387 1 98.44 153 ASN B O 1
ATOM 3845 N N . VAL B 1 154 ? -3.744 20.047 -3.102 1 98.75 154 VAL B N 1
ATOM 3846 C CA . VAL B 1 154 ? -4.32 20.906 -2.068 1 98.75 154 VAL B CA 1
ATOM 3847 C C . VAL B 1 154 ? -3.254 21.844 -1.524 1 98.75 154 VAL B C 1
ATOM 3849 O O . VAL B 1 154 ? -2.076 21.734 -1.865 1 98.75 154 VAL B O 1
ATOM 3852 N N . LEU B 1 155 ? -3.721 22.812 -0.75 1 98.19 155 LEU B N 1
ATOM 3853 C CA . LEU B 1 155 ? -2.777 23.547 0.083 1 98.19 155 LEU B CA 1
ATOM 3854 C C . LEU B 1 155 ? -2.502 22.797 1.384 1 98.19 155 LEU B C 1
ATOM 3856 O O . LEU B 1 155 ? -3.318 22.828 2.309 1 98.19 155 LEU B O 1
ATOM 3860 N N . ALA B 1 156 ? -1.358 22.156 1.442 1 98.44 156 ALA B N 1
ATOM 3861 C CA . ALA B 1 156 ? -0.967 21.391 2.629 1 98.44 156 ALA B CA 1
ATOM 3862 C C . ALA B 1 156 ? -0.521 22.328 3.752 1 98.44 156 ALA B C 1
ATOM 3864 O O . ALA B 1 156 ? 0.03 23.406 3.496 1 98.44 156 ALA B O 1
ATOM 3865 N N . HIS B 1 157 ? -0.746 21.906 4.992 1 97 157 HIS B N 1
ATOM 3866 C CA . HIS B 1 157 ? -0.238 22.609 6.164 1 97 157 HIS B CA 1
ATOM 3867 C C . HIS B 1 157 ? 1.286 22.656 6.168 1 97 157 HIS B C 1
ATOM 3869 O O . HIS B 1 157 ? 1.888 23.672 6.484 1 97 157 HIS B O 1
ATOM 3875 N N . GLY B 1 158 ? 1.829 21.484 5.859 1 96.62 158 GLY B N 1
ATOM 3876 C CA . GLY B 1 158 ? 3.266 21.391 5.656 1 96.62 158 GLY B CA 1
ATOM 3877 C C . GLY B 1 158 ? 4.027 21.016 6.91 1 96.62 158 GLY B C 1
ATOM 3878 O O . GLY B 1 158 ? 5.148 20.516 6.836 1 96.62 158 GLY B O 1
ATOM 3879 N N . ASP B 1 159 ? 3.463 21.266 8.055 1 95.25 159 ASP B N 1
ATOM 3880 C CA . ASP B 1 159 ? 4.125 20.938 9.312 1 95.25 159 ASP B CA 1
ATOM 3881 C C . ASP B 1 159 ? 3.109 20.547 10.383 1 95.25 159 ASP B C 1
ATOM 3883 O O . ASP B 1 159 ? 3.178 21.016 11.516 1 95.25 159 ASP B O 1
ATOM 3887 N N . LEU B 1 160 ? 2.162 19.703 9.992 1 96.06 160 LEU B N 1
ATOM 3888 C CA . LEU B 1 160 ? 1.104 19.281 10.906 1 96.06 160 LEU B CA 1
ATOM 3889 C C . LEU B 1 160 ? 1.581 18.156 11.812 1 96.06 160 LEU B C 1
ATOM 3891 O O . LEU B 1 160 ? 1.665 17 11.391 1 96.06 160 LEU B O 1
ATOM 3895 N N . TRP B 1 161 ? 1.889 18.516 13.039 1 94.75 161 TRP B N 1
ATOM 3896 C CA . TRP B 1 161 ? 2.236 17.531 14.07 1 94.75 161 TRP B CA 1
ATOM 3897 C C . TRP B 1 161 ? 1.693 17.969 15.43 1 94.75 161 TRP B C 1
ATOM 3899 O O . TRP B 1 161 ? 1.044 19.016 15.547 1 94.75 161 TRP B O 1
ATOM 3909 N N . THR B 1 162 ? 1.857 17.25 16.422 1 92.5 162 THR B N 1
ATOM 3910 C CA . THR B 1 162 ? 1.211 17.359 17.734 1 92.5 162 THR B CA 1
ATOM 3911 C C . THR B 1 162 ? 1.33 18.781 18.266 1 92.5 162 THR B C 1
ATOM 3913 O O . THR B 1 162 ? 0.365 19.328 18.812 1 92.5 162 THR B O 1
ATOM 3916 N N . ASN B 1 163 ? 2.479 19.453 18.078 1 87.94 163 ASN B N 1
ATOM 3917 C CA . ASN B 1 163 ? 2.719 20.781 18.656 1 87.94 163 ASN B CA 1
ATOM 3918 C C . ASN B 1 163 ? 1.935 21.859 17.922 1 87.94 163 ASN B C 1
ATOM 3920 O O . ASN B 1 163 ? 1.831 23 18.391 1 87.94 163 ASN B O 1
ATOM 3924 N N . ASN B 1 164 ? 1.363 21.516 16.797 1 90.19 164 ASN B N 1
ATOM 3925 C CA . ASN B 1 164 ? 0.582 22.484 16.047 1 90.19 164 ASN B CA 1
ATOM 3926 C C . ASN B 1 164 ? -0.909 22.156 16.078 1 90.19 164 ASN B C 1
ATOM 3928 O O . ASN B 1 164 ? -1.666 22.594 15.211 1 90.19 164 ASN B O 1
ATOM 3932 N N . VAL B 1 165 ? -1.275 21.312 17.062 1 91.31 165 VAL B N 1
ATOM 3933 C CA . VAL B 1 165 ? -2.662 20.938 17.297 1 91.31 165 VAL B CA 1
ATOM 3934 C C . VAL B 1 165 ? -3.047 21.281 18.734 1 91.31 165 VAL B C 1
ATOM 3936 O O . VAL B 1 165 ? -2.473 20.75 19.688 1 91.31 165 VAL B O 1
ATOM 3939 N N . LEU B 1 166 ? -3.959 22.156 18.938 1 90 166 LEU B N 1
ATOM 3940 C CA . LEU B 1 166 ? -4.508 22.469 20.25 1 90 166 LEU B CA 1
ATOM 3941 C C . LEU B 1 166 ? -5.828 21.734 20.469 1 90 166 LEU B C 1
ATOM 3943 O O . LEU B 1 166 ? -6.664 21.672 19.562 1 90 166 LEU B O 1
ATOM 3947 N N . VAL B 1 167 ? -5.988 21.219 21.672 1 90.94 167 VAL B N 1
ATOM 3948 C CA . VAL B 1 167 ? -7.113 20.312 21.906 1 90.94 167 VAL B CA 1
ATOM 3949 C C . VAL B 1 167 ? -7.984 20.875 23.031 1 90.94 167 VAL B C 1
ATOM 3951 O O . VAL B 1 167 ? -7.469 21.375 24.047 1 90.94 167 VAL B O 1
ATOM 3954 N N . LYS B 1 168 ? -9.18 20.875 22.828 1 90.75 168 LYS B N 1
ATOM 3955 C CA . LYS B 1 168 ? -10.164 21.125 23.891 1 90.75 168 LYS B CA 1
ATOM 3956 C C . LYS B 1 168 ? -10.742 19.812 24.406 1 90.75 168 LYS B C 1
ATOM 3958 O O . LYS B 1 168 ? -11.227 18.984 23.641 1 90.75 168 LYS B O 1
ATOM 3963 N N . TYR B 1 169 ? -10.68 19.688 25.703 1 90.38 169 TYR B N 1
ATOM 3964 C CA . TYR B 1 169 ? -11.18 18.484 26.344 1 90.38 169 TYR B CA 1
ATOM 3965 C C . TYR B 1 169 ? -12.469 18.75 27.094 1 90.38 169 TYR B C 1
ATOM 3967 O O . TYR B 1 169 ? -12.664 19.844 27.641 1 90.38 169 TYR B O 1
ATOM 3975 N N . ASP B 1 170 ? -13.281 17.75 27.047 1 91.75 170 ASP B N 1
ATOM 3976 C CA . ASP B 1 170 ? -14.453 17.812 27.906 1 91.75 170 ASP B CA 1
ATOM 3977 C C . ASP B 1 170 ? -14.055 17.797 29.375 1 91.75 170 ASP B C 1
ATOM 3979 O O . ASP B 1 170 ? -13.273 16.953 29.812 1 91.75 170 ASP B O 1
ATOM 3983 N N . LYS B 1 171 ? -14.648 18.656 30.109 1 89.06 171 LYS B N 1
ATOM 3984 C CA . LYS B 1 171 ? -14.258 18.828 31.516 1 89.06 171 LYS B CA 1
ATOM 3985 C C . LYS B 1 171 ? -14.703 17.625 32.344 1 89.06 171 LYS B C 1
ATOM 3987 O O . LYS B 1 171 ? -14.039 17.266 33.312 1 89.06 171 LYS B O 1
ATOM 3992 N N . GLN B 1 172 ? -15.742 17.047 31.953 1 91.69 172 GLN B N 1
ATOM 3993 C CA . GLN B 1 172 ? -16.312 15.953 32.75 1 91.69 172 GLN B CA 1
ATOM 3994 C C . GLN B 1 172 ? -15.703 14.609 32.344 1 91.69 172 GLN B C 1
ATOM 3996 O O . GLN B 1 172 ? -15.281 13.836 33.188 1 91.69 172 GLN B O 1
ATOM 4001 N N . THR B 1 173 ? -15.516 14.32 31.062 1 91.44 173 THR B N 1
ATOM 4002 C CA . THR B 1 173 ? -15.125 13 30.594 1 91.44 173 THR B CA 1
ATOM 4003 C C . THR B 1 173 ? -13.625 12.953 30.297 1 91.44 173 THR B C 1
ATOM 4005 O O . THR B 1 173 ? -13.039 11.875 30.188 1 91.44 173 THR B O 1
ATOM 4008 N N . GLY B 1 174 ? -13.055 14.148 30.125 1 89.62 174 GLY B N 1
ATOM 4009 C CA . GLY B 1 174 ? -11.648 14.188 29.75 1 89.62 174 GLY B CA 1
ATOM 4010 C C . GLY B 1 174 ? -11.406 13.828 28.297 1 89.62 174 GLY B C 1
ATOM 4011 O O . GLY B 1 174 ? -10.258 13.703 27.859 1 89.62 174 GLY B O 1
ATOM 4012 N N . GLU B 1 175 ? -12.445 13.648 27.547 1 91.56 175 GLU B N 1
ATOM 4013 C CA . GLU B 1 175 ? -12.352 13.281 26.141 1 91.56 175 GLU B CA 1
ATOM 4014 C C . GLU B 1 175 ? -12.141 14.508 25.266 1 91.56 175 GLU B C 1
ATOM 4016 O O . GLU B 1 175 ? -12.68 15.578 25.547 1 91.56 175 GLU B O 1
ATOM 4021 N N . PRO B 1 176 ? -11.273 14.336 24.281 1 92.88 176 PRO B N 1
ATOM 4022 C CA . PRO B 1 176 ? -11.133 15.461 23.344 1 92.88 176 PRO B CA 1
ATOM 4023 C C . PRO B 1 176 ? -12.43 15.773 22.594 1 92.88 176 PRO B C 1
ATOM 4025 O O . PRO B 1 176 ? -13.094 14.859 22.109 1 92.88 176 PRO B O 1
ATOM 4028 N N . ILE B 1 177 ? -12.789 17.031 22.484 1 91.88 177 ILE B N 1
ATOM 4029 C CA . ILE B 1 177 ? -14.055 17.375 21.844 1 91.88 177 ILE B CA 1
ATOM 4030 C C . ILE B 1 177 ? -13.812 18.297 20.672 1 91.88 177 ILE B C 1
ATOM 4032 O O . ILE B 1 177 ? -14.672 18.438 19.797 1 91.88 177 ILE B O 1
ATOM 4036 N N . ASP B 1 178 ? -12.625 18.938 20.656 1 91.81 178 ASP B N 1
ATOM 4037 C CA . ASP B 1 178 ? -12.328 19.844 19.547 1 91.81 178 ASP B CA 1
ATOM 4038 C C . ASP B 1 178 ? -10.828 20.078 19.422 1 91.81 178 ASP B C 1
ATOM 4040 O O . ASP B 1 178 ? -10.07 19.828 20.359 1 91.81 178 ASP B O 1
ATOM 4044 N N . VAL B 1 179 ? -10.484 20.453 18.203 1 93.38 179 VAL B N 1
ATOM 4045 C CA . VAL B 1 179 ? -9.078 20.734 17.922 1 93.38 179 VAL B CA 1
ATOM 4046 C C . VAL B 1 179 ? -8.977 22 17.062 1 93.38 179 VAL B C 1
ATOM 4048 O O . VAL B 1 179 ? -9.891 22.328 16.297 1 93.38 179 VAL B O 1
ATOM 4051 N N . VAL B 1 180 ? -7.895 22.734 17.312 1 91 180 VAL B N 1
ATOM 4052 C CA . VAL B 1 180 ? -7.543 23.859 16.453 1 91 180 VAL B CA 1
ATOM 4053 C C . VAL B 1 180 ? -6.125 23.672 15.914 1 91 180 VAL B C 1
ATOM 4055 O O . VAL B 1 180 ? -5.211 23.344 16.672 1 91 180 VAL B O 1
ATOM 4058 N N . ILE B 1 181 ? -5.984 23.75 14.617 1 92 181 ILE B N 1
ATOM 4059 C CA . ILE B 1 181 ? -4.684 23.625 13.977 1 92 181 ILE B CA 1
ATOM 4060 C C . ILE B 1 181 ? -4.035 25 13.852 1 92 181 ILE B C 1
ATOM 4062 O O . ILE B 1 181 ? -4.691 25.969 13.453 1 92 181 ILE B O 1
ATOM 4066 N N . ILE B 1 182 ? -2.748 25.094 14.219 1 87.94 182 ILE B N 1
ATOM 4067 C CA . ILE B 1 182 ? -2.072 26.375 14.227 1 87.94 182 ILE B CA 1
ATOM 4068 C C . ILE B 1 182 ? -0.776 26.281 13.422 1 87.94 182 ILE B C 1
ATOM 4070 O O . ILE B 1 182 ? -0.406 25.203 12.953 1 87.94 182 ILE B O 1
ATOM 4074 N N . ASP B 1 183 ? -0.134 27.406 13.117 1 86.38 183 ASP B N 1
ATOM 4075 C CA . ASP B 1 183 ? 1.2 27.562 12.539 1 86.38 183 ASP B CA 1
ATOM 4076 C C . ASP B 1 183 ? 1.231 27.094 11.086 1 86.38 183 ASP B C 1
ATOM 4078 O O . ASP B 1 183 ? 1.769 26.031 10.781 1 86.38 183 ASP B O 1
ATOM 4082 N N . PHE B 1 184 ? 0.795 27.906 10.188 1 90.62 184 PHE B N 1
ATOM 4083 C CA . PHE B 1 184 ? 0.703 27.609 8.758 1 90.62 184 PHE B CA 1
ATOM 4084 C C . PHE B 1 184 ? 1.917 28.141 8.016 1 90.62 184 PHE B C 1
ATOM 4086 O O . PHE B 1 184 ? 1.826 28.484 6.832 1 90.62 184 PHE B O 1
ATOM 4093 N N . GLN B 1 185 ? 3.002 28.156 8.641 1 85.38 185 GLN B N 1
ATOM 4094 C CA . GLN B 1 185 ? 4.211 28.781 8.117 1 85.38 185 GLN B CA 1
ATOM 4095 C C . GLN B 1 185 ? 4.816 27.953 6.992 1 85.38 185 GLN B C 1
ATOM 4097 O O . GLN B 1 185 ? 5.527 28.484 6.137 1 85.38 185 GLN B O 1
ATOM 4102 N N . TYR B 1 186 ? 4.535 26.688 6.918 1 91.38 186 TYR B N 1
ATOM 4103 C CA . TYR B 1 186 ? 5.191 25.797 5.953 1 91.38 186 TYR B CA 1
ATOM 4104 C C . TYR B 1 186 ? 4.195 25.281 4.926 1 91.38 186 TYR B C 1
ATOM 4106 O O . TYR B 1 186 ? 4.391 24.203 4.348 1 91.38 186 TYR B O 1
ATOM 4114 N N . THR B 1 187 ? 3.178 26.047 4.734 1 95.19 187 THR B N 1
ATOM 4115 C CA . THR B 1 187 ? 2.146 25.656 3.777 1 95.19 187 THR B CA 1
ATOM 4116 C C . THR B 1 187 ? 2.732 25.531 2.375 1 95.19 187 THR B C 1
ATOM 4118 O O . THR B 1 187 ? 3.59 26.312 1.976 1 95.19 187 THR B O 1
ATOM 4121 N N . ALA B 1 188 ? 2.277 24.531 1.645 1 96.94 188 ALA B N 1
ATOM 4122 C CA . ALA B 1 188 ? 2.742 24.297 0.281 1 96.94 188 ALA B CA 1
ATOM 4123 C C . ALA B 1 188 ? 1.653 23.625 -0.558 1 96.94 188 ALA B C 1
ATOM 4125 O O . ALA B 1 188 ? 0.946 22.734 -0.08 1 96.94 188 ALA B O 1
ATOM 4126 N N . TRP B 1 189 ? 1.521 24.156 -1.797 1 98.06 189 TRP B N 1
ATOM 4127 C CA . TRP B 1 189 ? 0.615 23.516 -2.746 1 98.06 189 TRP B CA 1
ATOM 4128 C C . TRP B 1 189 ? 1.179 22.188 -3.23 1 98.06 189 TRP B C 1
ATOM 4130 O O . TRP B 1 189 ? 2.33 22.109 -3.664 1 98.06 189 TRP B O 1
ATOM 4140 N N . GLY B 1 190 ? 0.461 21.109 -3.057 1 98.38 190 GLY B N 1
ATOM 4141 C CA . GLY B 1 190 ? 0.912 19.797 -3.467 1 98.38 190 GLY B CA 1
ATOM 4142 C C . GLY B 1 190 ? -0.032 18.688 -3.049 1 98.38 190 GLY B C 1
ATOM 4143 O O . GLY B 1 190 ? -1.214 18.938 -2.797 1 98.38 190 GLY B O 1
ATOM 4144 N N . SER B 1 191 ? 0.447 17.516 -3.018 1 98.56 191 SER B N 1
ATOM 4145 C CA . SER B 1 191 ? -0.345 16.328 -2.715 1 98.56 191 SER B CA 1
ATOM 4146 C C . SER B 1 191 ? -0.827 16.344 -1.268 1 98.56 191 SER B C 1
ATOM 4148 O O . SER B 1 191 ? -0.087 16.734 -0.365 1 98.56 191 SER B O 1
ATOM 4150 N N . PRO B 1 192 ? -2.062 15.812 -0.973 1 98.75 192 PRO B N 1
ATOM 4151 C CA . PRO B 1 192 ? -2.484 15.602 0.414 1 98.75 192 PRO B CA 1
ATOM 4152 C C . PRO B 1 192 ? -1.524 14.711 1.196 1 98.75 192 PRO B C 1
ATOM 4154 O O . PRO B 1 192 ? -1.515 14.742 2.43 1 98.75 192 PRO B O 1
ATOM 4157 N N . ALA B 1 193 ? -0.712 13.93 0.49 1 98.56 193 ALA B N 1
ATOM 4158 C CA . ALA B 1 193 ? 0.256 13.023 1.104 1 98.56 193 ALA B CA 1
ATOM 4159 C C . ALA B 1 193 ? 1.205 13.781 2.027 1 98.56 193 ALA B C 1
ATOM 4161 O O . ALA B 1 193 ? 1.699 13.227 3.012 1 98.56 193 ALA B O 1
ATOM 4162 N N . LEU B 1 194 ? 1.436 15.031 1.721 1 98.69 194 LEU B N 1
ATOM 4163 C CA . LEU B 1 194 ? 2.379 15.836 2.492 1 98.69 194 LEU B CA 1
ATOM 4164 C C . LEU B 1 194 ? 1.951 15.922 3.953 1 98.69 194 LEU B C 1
ATOM 4166 O O . LEU B 1 194 ? 2.752 15.664 4.855 1 98.69 194 LEU B O 1
ATOM 4170 N N . ASP B 1 195 ? 0.667 16.172 4.148 1 98.81 195 ASP B N 1
ATOM 4171 C CA . ASP B 1 195 ? 0.181 16.312 5.52 1 98.81 195 ASP B CA 1
ATOM 4172 C C . ASP B 1 195 ? -0.169 14.938 6.109 1 98.81 195 ASP B C 1
ATOM 4174 O O . ASP B 1 195 ? 0.066 14.695 7.297 1 98.81 195 ASP B O 1
ATOM 4178 N N . LEU B 1 196 ? -0.729 14.062 5.301 1 98.81 196 LEU B N 1
ATOM 4179 C CA . LEU B 1 196 ? -1.156 12.766 5.809 1 98.81 196 LEU B CA 1
ATOM 4180 C C . LEU B 1 196 ? 0.037 11.953 6.312 1 98.81 196 LEU B C 1
ATOM 4182 O O . LEU B 1 196 ? 0.028 11.469 7.445 1 98.81 196 LEU B O 1
ATOM 4186 N N . PHE B 1 197 ? 1.08 11.844 5.527 1 98.75 197 PHE B N 1
ATOM 4187 C CA . PHE B 1 197 ? 2.236 11.055 5.934 1 98.75 197 PHE B CA 1
ATOM 4188 C C . PHE B 1 197 ? 3.027 11.773 7.02 1 98.75 197 PHE B C 1
ATOM 4190 O O . PHE B 1 197 ? 3.602 11.133 7.906 1 98.75 197 PHE B O 1
ATOM 4197 N N . TYR B 1 198 ? 3.035 13.109 6.996 1 98.56 198 TYR B N 1
ATOM 4198 C CA . TYR B 1 198 ? 3.721 13.859 8.047 1 98.56 198 TYR B CA 1
ATOM 4199 C C . TYR B 1 198 ? 3.035 13.664 9.391 1 98.56 198 TYR B C 1
ATOM 4201 O O . TYR B 1 198 ? 3.678 13.273 10.367 1 98.56 198 TYR B O 1
ATOM 4209 N N . PHE B 1 199 ? 1.758 13.812 9.398 1 98.5 199 PHE B N 1
ATOM 4210 C CA . PHE B 1 199 ? 0.974 13.742 10.633 1 98.5 199 PHE B CA 1
ATOM 4211 C C . PHE B 1 199 ? 0.949 12.32 11.18 1 98.5 199 PHE B C 1
ATOM 4213 O O . PHE B 1 199 ? 1.255 12.102 12.352 1 98.5 199 PHE B O 1
ATOM 4220 N N . MET B 1 200 ? 0.694 11.352 10.352 1 98.25 200 MET B N 1
ATOM 4221 C CA . MET B 1 200 ? 0.472 9.984 10.812 1 98.25 200 MET B CA 1
ATOM 4222 C C . MET B 1 200 ? 1.783 9.336 11.242 1 98.25 200 MET B C 1
ATOM 4224 O O . MET B 1 200 ? 1.78 8.391 12.031 1 98.25 200 MET B O 1
ATOM 4228 N N . ASN B 1 201 ? 2.896 9.875 10.766 1 98.06 201 ASN B N 1
ATOM 4229 C CA . ASN B 1 201 ? 4.164 9.227 11.07 1 98.06 201 ASN B CA 1
ATOM 4230 C C . ASN B 1 201 ? 4.996 10.062 12.047 1 98.06 201 ASN B C 1
ATOM 4232 O O . ASN B 1 201 ? 6.16 9.742 12.305 1 98.06 201 ASN B O 1
ATOM 4236 N N . SER B 1 202 ? 4.418 11.117 12.586 1 96.88 202 SER B N 1
ATOM 4237 C CA . SER B 1 202 ? 5.129 11.914 13.578 1 96.88 202 SER B CA 1
ATOM 4238 C C . SER B 1 202 ? 4.328 12.023 14.875 1 96.88 202 SER B C 1
ATOM 4240 O O . SER B 1 202 ? 4.902 12.195 15.953 1 96.88 202 SER B O 1
ATOM 4242 N N . SER B 1 203 ? 3.01 11.836 14.812 1 96.56 203 SER B N 1
ATOM 4243 C CA . SER B 1 203 ? 2.236 12.461 15.883 1 96.56 203 SER B CA 1
ATOM 4244 C C . SER B 1 203 ? 1.311 11.445 16.562 1 96.56 203 SER B C 1
ATOM 4246 O O . SER B 1 203 ? 0.674 11.758 17.562 1 96.56 203 SER B O 1
ATOM 4248 N N . LEU B 1 204 ? 1.266 10.219 16.047 1 96.19 204 LEU B N 1
ATOM 4249 C CA . LEU B 1 204 ? 0.286 9.266 16.562 1 96.19 204 LEU B CA 1
ATOM 4250 C C . LEU B 1 204 ? 0.922 8.32 17.578 1 96.19 204 LEU B C 1
ATOM 4252 O O . LEU B 1 204 ? 2.148 8.219 17.641 1 96.19 204 LEU B O 1
ATOM 4256 N N . GLU B 1 205 ? 0.06 7.738 18.359 1 94.88 205 GLU B N 1
ATOM 4257 C CA . GLU B 1 205 ? 0.515 6.633 19.188 1 94.88 205 GLU B CA 1
ATOM 4258 C C . GLU B 1 205 ? 1.118 5.516 18.344 1 94.88 205 GLU B C 1
ATOM 4260 O O . GLU B 1 205 ? 0.773 5.363 17.172 1 94.88 205 GLU B O 1
ATOM 4265 N N . PHE B 1 206 ? 1.927 4.738 18.953 1 92.06 206 PHE B N 1
ATOM 4266 C CA . PHE B 1 206 ? 2.771 3.779 18.25 1 92.06 206 PHE B CA 1
ATOM 4267 C C . PHE B 1 206 ? 1.929 2.836 17.391 1 92.06 206 PHE B C 1
ATOM 4269 O O . PHE B 1 206 ? 2.246 2.594 16.234 1 92.06 206 PHE B O 1
ATOM 4276 N N . ASP B 1 207 ? 0.892 2.295 17.938 1 92.12 207 ASP B N 1
ATOM 4277 C CA . ASP B 1 207 ? 0.086 1.323 17.203 1 92.12 207 ASP B CA 1
ATOM 4278 C C . ASP B 1 207 ? -0.51 1.943 15.938 1 92.12 207 ASP B C 1
ATOM 4280 O O . ASP B 1 207 ? -0.539 1.31 14.883 1 92.12 207 ASP B O 1
ATOM 4284 N N . LEU B 1 208 ? -0.935 3.188 16.016 1 93.31 208 LEU B N 1
ATOM 4285 C CA . LEU B 1 208 ? -1.513 3.883 14.867 1 93.31 208 LEU B CA 1
ATOM 4286 C C . LEU B 1 208 ? -0.434 4.258 13.852 1 93.31 208 LEU B C 1
ATOM 4288 O O . LEU B 1 208 ? -0.697 4.312 12.648 1 93.31 208 LEU B O 1
ATOM 4292 N N . HIS B 1 209 ? 0.743 4.5 14.391 1 91.44 209 HIS B N 1
ATOM 4293 C CA . HIS B 1 209 ? 1.892 4.777 13.531 1 91.44 209 HIS B CA 1
ATOM 4294 C C . HIS B 1 209 ? 2.238 3.572 12.664 1 91.44 209 HIS B C 1
ATOM 4296 O O . HIS B 1 209 ? 2.578 3.725 11.492 1 91.44 209 HIS B O 1
ATOM 4302 N N . GLN B 1 210 ? 2.059 2.461 13.227 1 90.19 210 GLN B N 1
ATOM 4303 C CA . GLN B 1 210 ? 2.492 1.238 12.562 1 90.19 210 GLN B CA 1
ATOM 4304 C C . GLN B 1 210 ? 1.337 0.576 11.812 1 90.19 210 GLN B C 1
ATOM 4306 O O . GLN B 1 210 ? 1.534 -0.021 10.758 1 90.19 210 GLN B O 1
ATOM 4311 N N . ASN B 1 211 ? 0.211 0.765 12.461 1 89.56 211 ASN B N 1
ATOM 4312 C CA . ASN B 1 211 ? -0.939 0.017 11.969 1 89.56 211 ASN B CA 1
ATOM 4313 C C . ASN B 1 211 ? -2.127 0.934 11.688 1 89.56 211 ASN B C 1
ATOM 4315 O O . ASN B 1 211 ? -2.146 2.082 12.133 1 89.56 211 ASN B O 1
ATOM 4319 N N . HIS B 1 212 ? -3.043 0.567 10.875 1 90.38 212 HIS B N 1
ATOM 4320 C CA . HIS B 1 212 ? -4.375 1.134 10.703 1 90.38 212 HIS B CA 1
ATOM 4321 C C . HIS B 1 212 ? -4.324 2.445 9.93 1 90.38 212 HIS B C 1
ATOM 4323 O O . HIS B 1 212 ? -5.23 3.273 10.039 1 90.38 212 HIS B O 1
ATOM 4329 N N . GLN B 1 213 ? -3.242 2.742 9.266 1 95.06 213 GLN B N 1
ATOM 4330 C CA . GLN B 1 213 ? -3.125 4.012 8.562 1 95.06 213 GLN B CA 1
ATOM 4331 C C . GLN B 1 213 ? -4.094 4.078 7.383 1 95.06 213 GLN B C 1
ATOM 4333 O O . GLN B 1 213 ? -4.621 5.145 7.066 1 95.06 213 GLN B O 1
ATOM 4338 N N . GLU B 1 214 ? -4.383 2.889 6.781 1 96.38 214 GLU B N 1
ATOM 4339 C CA . GLU B 1 214 ? -5.344 2.871 5.684 1 96.38 214 GLU B CA 1
ATOM 4340 C C . GLU B 1 214 ? -6.738 3.268 6.16 1 96.38 214 GLU B C 1
ATOM 4342 O O . GLU B 1 214 ? -7.48 3.936 5.438 1 96.38 214 GLU B O 1
ATOM 4347 N N . GLN B 1 215 ? -7.09 2.855 7.348 1 97.31 215 GLN B N 1
ATOM 4348 C CA . GLN B 1 215 ? -8.391 3.213 7.906 1 97.31 215 GLN B CA 1
ATOM 4349 C C . GLN B 1 215 ? -8.469 4.711 8.195 1 97.31 215 GLN B C 1
ATOM 4351 O O . GLN B 1 215 ? -9.508 5.336 7.961 1 97.31 215 GLN B O 1
ATOM 4356 N N . LEU B 1 216 ? -7.363 5.289 8.68 1 98.38 216 LEU B N 1
ATOM 4357 C CA . LEU B 1 216 ? -7.312 6.723 8.945 1 98.38 216 LEU B CA 1
ATOM 4358 C C . LEU B 1 216 ? -7.379 7.52 7.648 1 98.38 216 LEU B C 1
ATOM 4360 O O . LEU B 1 216 ? -8.062 8.547 7.578 1 98.38 216 LEU B O 1
ATOM 4364 N N . ILE B 1 217 ? -6.719 7.004 6.637 1 98.75 217 ILE B N 1
ATOM 4365 C CA . ILE B 1 217 ? -6.734 7.656 5.336 1 98.75 217 ILE B CA 1
ATOM 4366 C C . ILE B 1 217 ? -8.141 7.609 4.75 1 98.75 217 ILE B C 1
ATOM 4368 O O . ILE B 1 217 ? -8.625 8.602 4.199 1 98.75 217 ILE B O 1
ATOM 4372 N N . ALA B 1 218 ? -8.805 6.477 4.883 1 98.69 218 ALA B N 1
ATOM 4373 C CA . ALA B 1 218 ? -10.172 6.352 4.395 1 98.69 218 ALA B CA 1
ATOM 4374 C C . ALA B 1 218 ? -11.102 7.328 5.109 1 98.69 218 ALA B C 1
ATOM 4376 O O . ALA B 1 218 ? -11.977 7.93 4.484 1 98.69 218 ALA B O 1
ATOM 4377 N N . TYR B 1 219 ? -10.898 7.441 6.387 1 98.62 219 TYR B N 1
ATOM 4378 C CA . TYR B 1 219 ? -11.688 8.383 7.172 1 98.62 219 TYR B CA 1
ATOM 4379 C C . TYR B 1 219 ? -11.477 9.812 6.688 1 98.62 219 TYR B C 1
ATOM 4381 O O . TYR B 1 219 ? -12.445 10.531 6.43 1 98.62 219 TYR B O 1
ATOM 4389 N N . TYR B 1 220 ? -10.25 10.211 6.57 1 98.88 220 TYR B N 1
ATOM 4390 C CA . TYR B 1 220 ? -9.906 11.516 6.008 1 98.88 220 TYR B CA 1
ATOM 4391 C C . TYR B 1 220 ? -10.562 11.711 4.645 1 98.88 220 TYR B C 1
ATOM 4393 O O . TYR B 1 220 ? -11.195 12.734 4.398 1 98.88 220 TYR B O 1
ATOM 4401 N N . PHE B 1 221 ? -10.438 10.742 3.768 1 98.94 221 PHE B N 1
ATOM 4402 C CA . PHE B 1 221 ? -10.875 10.836 2.379 1 98.94 221 PHE B CA 1
ATOM 4403 C C . PHE B 1 221 ? -12.383 11.023 2.293 1 98.94 221 PHE B C 1
ATOM 4405 O O . PHE B 1 221 ? -12.875 11.75 1.429 1 98.94 221 PHE B O 1
ATOM 4412 N N . SER B 1 222 ? -13.078 10.336 3.148 1 98.75 222 SER B N 1
ATOM 4413 C CA . SER B 1 222 ? -14.531 10.461 3.131 1 98.75 222 SER B CA 1
ATOM 4414 C C . SER B 1 222 ? -14.961 11.906 3.363 1 98.75 222 SER B C 1
ATOM 4416 O O . SER B 1 222 ? -15.828 12.422 2.656 1 98.75 222 SER B O 1
ATOM 4418 N N . HIS B 1 223 ? -14.328 12.602 4.309 1 98.75 223 HIS B N 1
ATOM 4419 C CA . HIS B 1 223 ? -14.648 14 4.586 1 98.75 223 HIS B CA 1
ATOM 4420 C C . HIS B 1 223 ? -14.148 14.914 3.471 1 98.75 223 HIS B C 1
ATOM 4422 O O . HIS B 1 223 ? -14.82 15.883 3.105 1 98.75 223 HIS B O 1
ATOM 4428 N N . PHE B 1 224 ? -12.992 14.609 2.957 1 98.88 224 PHE B N 1
ATOM 4429 C CA . PHE B 1 224 ? -12.383 15.367 1.87 1 98.88 224 PHE B CA 1
ATOM 4430 C C . PHE B 1 224 ? -13.273 15.352 0.635 1 98.88 224 PHE B C 1
ATOM 4432 O O . PHE B 1 224 ? -13.664 16.406 0.127 1 98.88 224 PHE B O 1
ATOM 4439 N N . ALA B 1 225 ? -13.672 14.141 0.212 1 98.81 225 ALA B N 1
ATOM 4440 C CA . ALA B 1 225 ? -14.492 13.969 -0.981 1 98.81 225 ALA B CA 1
ATOM 4441 C C . ALA B 1 225 ? -15.875 14.578 -0.788 1 98.81 225 ALA B C 1
ATOM 4443 O O . ALA B 1 225 ? -16.406 15.242 -1.688 1 98.81 225 ALA B O 1
ATOM 4444 N N . ASP B 1 226 ? -16.438 14.359 0.372 1 98.62 226 ASP B N 1
ATOM 4445 C CA . ASP B 1 226 ? -17.75 14.906 0.667 1 98.62 226 ASP B CA 1
ATOM 4446 C C . ASP B 1 226 ? -17.734 16.438 0.602 1 98.62 226 ASP B C 1
ATOM 4448 O O . ASP B 1 226 ? -18.641 17.047 0.022 1 98.62 226 ASP B O 1
ATOM 4452 N N . THR B 1 227 ? -16.719 17.047 1.201 1 98.81 227 THR B N 1
ATOM 4453 C CA . THR B 1 227 ? -16.609 18.5 1.201 1 98.81 227 THR B CA 1
ATOM 4454 C C . THR B 1 227 ? -16.406 19.016 -0.218 1 98.81 227 THR B C 1
ATOM 4456 O O . THR B 1 227 ? -17.016 20.016 -0.604 1 98.81 227 THR B O 1
ATOM 4459 N N . LEU B 1 228 ? -15.602 18.375 -1.021 1 98.81 228 LEU B N 1
ATOM 4460 C CA . LEU B 1 228 ? -15.414 18.75 -2.418 1 98.81 228 LEU B CA 1
ATOM 4461 C C . LEU B 1 228 ? -16.734 18.719 -3.172 1 98.81 228 LEU B C 1
ATOM 4463 O O . LEU B 1 228 ? -17.062 19.656 -3.908 1 98.81 228 LEU B O 1
ATOM 4467 N N . LYS B 1 229 ? -17.484 17.656 -2.955 1 98.69 229 LYS B N 1
ATOM 4468 C CA . LYS B 1 229 ? -18.75 17.5 -3.648 1 98.69 229 LYS B CA 1
ATOM 4469 C C . LYS B 1 229 ? -19.75 18.578 -3.234 1 98.69 229 LYS B C 1
ATOM 4471 O O . LYS B 1 229 ? -20.406 19.172 -4.082 1 98.69 229 LYS B O 1
ATOM 4476 N N . LYS B 1 230 ? -19.859 18.828 -1.979 1 98.62 230 LYS B N 1
ATOM 4477 C CA . LYS B 1 230 ? -20.781 19.844 -1.462 1 98.62 230 LYS B CA 1
ATOM 4478 C C . LYS B 1 230 ? -20.438 21.219 -2.006 1 98.62 230 LYS B C 1
ATOM 4480 O O . LYS B 1 230 ? -21.328 22.031 -2.24 1 98.62 230 LYS B O 1
ATOM 4485 N N . LEU B 1 231 ? -19.156 21.422 -2.203 1 98.62 231 LEU B N 1
ATOM 4486 C CA . LEU B 1 231 ? -18.703 22.719 -2.689 1 98.62 231 LEU B CA 1
ATOM 4487 C C . LEU B 1 231 ? -18.672 22.75 -4.215 1 98.62 231 LEU B C 1
ATOM 4489 O O . LEU B 1 231 ? -18.172 23.703 -4.812 1 98.62 231 LEU B O 1
ATOM 4493 N N . GLN B 1 232 ? -19.094 21.672 -4.855 1 97.94 232 GLN B N 1
ATOM 4494 C CA . GLN B 1 232 ? -19.234 21.562 -6.305 1 97.94 232 GLN B CA 1
ATOM 4495 C C . GLN B 1 232 ? -17.875 21.719 -6.996 1 97.94 232 GLN B C 1
ATOM 4497 O O . GLN B 1 232 ? -17.75 22.484 -7.957 1 97.94 232 GLN B O 1
ATOM 4502 N N . TYR B 1 233 ? -16.891 21.047 -6.387 1 98.19 233 TYR B N 1
ATOM 4503 C CA . TYR B 1 233 ? -15.594 20.969 -7.043 1 98.19 233 TYR B CA 1
ATOM 4504 C C . TYR B 1 233 ? -15.734 20.453 -8.469 1 98.19 233 TYR B C 1
ATOM 4506 O O . TYR B 1 233 ? -16.422 19.453 -8.703 1 98.19 233 TYR B O 1
ATOM 4514 N N . ARG B 1 234 ? -15.094 21.094 -9.5 1 96.56 234 ARG B N 1
ATOM 4515 C CA . ARG B 1 234 ? -15.367 20.828 -10.906 1 96.56 234 ARG B CA 1
ATOM 4516 C C . ARG B 1 234 ? -14.398 19.781 -11.461 1 96.56 234 ARG B C 1
ATOM 4518 O O . ARG B 1 234 ? -14.758 19 -12.344 1 96.56 234 ARG B O 1
ATOM 4525 N N . SER B 1 235 ? -13.242 19.797 -10.922 1 96.12 235 SER B N 1
ATOM 4526 C CA . SER B 1 235 ? -12.25 18.859 -11.422 1 96.12 235 SER B CA 1
ATOM 4527 C C . SER B 1 235 ? -12.516 17.438 -10.914 1 96.12 235 SER B C 1
ATOM 4529 O O . SER B 1 235 ? -13.477 17.219 -10.172 1 96.12 235 SER B O 1
ATOM 4531 N N . THR B 1 236 ? -11.742 16.5 -11.305 1 96.19 236 THR B N 1
ATOM 4532 C CA . THR B 1 236 ? -11.969 15.086 -11.008 1 96.19 236 THR B CA 1
ATOM 4533 C C . THR B 1 236 ? -11.594 14.773 -9.562 1 96.19 236 THR B C 1
ATOM 4535 O O . THR B 1 236 ? -10.508 15.117 -9.102 1 96.19 236 THR B O 1
ATOM 4538 N N . ILE B 1 237 ? -12.523 14.242 -8.867 1 98 237 ILE B N 1
ATOM 4539 C CA . ILE B 1 237 ? -12.258 13.664 -7.551 1 98 237 ILE B CA 1
ATOM 4540 C C . ILE B 1 237 ? -11.875 12.195 -7.703 1 98 237 ILE B C 1
ATOM 4542 O O . ILE B 1 237 ? -12.656 11.398 -8.227 1 98 237 ILE B O 1
ATOM 4546 N N . PRO B 1 238 ? -10.672 11.852 -7.328 1 98.31 238 PRO B N 1
ATOM 4547 C CA . PRO B 1 238 ? -10.312 10.438 -7.457 1 98.31 238 PRO B CA 1
ATOM 4548 C C . PRO B 1 238 ? -11.172 9.531 -6.582 1 98.31 238 PRO B C 1
ATOM 4550 O O . PRO B 1 238 ? -11.742 9.984 -5.582 1 98.31 238 PRO B O 1
ATOM 4553 N N . SER B 1 239 ? -11.297 8.234 -7.004 1 98.31 239 SER B N 1
ATOM 4554 C CA . SER B 1 239 ? -11.828 7.25 -6.07 1 98.31 239 SER B CA 1
ATOM 4555 C C . SER B 1 239 ? -10.875 7.031 -4.898 1 98.31 239 SER B C 1
ATOM 4557 O O . SER B 1 239 ? -9.711 7.426 -4.957 1 98.31 239 SER B O 1
ATOM 4559 N N . LEU B 1 240 ? -11.367 6.426 -3.846 1 98.69 240 LEU B N 1
ATOM 4560 C CA . LEU B 1 240 ? -10.516 6.129 -2.701 1 98.69 240 LEU B CA 1
ATOM 4561 C C . LEU B 1 240 ? -9.328 5.266 -3.117 1 98.69 240 LEU B C 1
ATOM 4563 O O . LEU B 1 240 ? -8.195 5.5 -2.672 1 98.69 240 LEU B O 1
ATOM 4567 N N . HIS B 1 241 ? -9.547 4.258 -3.936 1 98.62 241 HIS B N 1
ATOM 4568 C CA . HIS B 1 241 ? -8.461 3.391 -4.387 1 98.62 241 HIS B CA 1
ATOM 4569 C C . HIS B 1 241 ? -7.441 4.168 -5.211 1 98.62 241 HIS B C 1
ATOM 4571 O O . HIS B 1 241 ? -6.23 3.988 -5.043 1 98.62 241 HIS B O 1
ATOM 4577 N N . GLN B 1 242 ? -7.926 5.035 -6.113 1 98.25 242 GLN B N 1
ATOM 4578 C CA . GLN B 1 242 ? -7.031 5.898 -6.879 1 98.25 242 GLN B CA 1
ATOM 4579 C C . GLN B 1 242 ? -6.258 6.844 -5.961 1 98.25 242 GLN B C 1
ATOM 4581 O O . GLN B 1 242 ? -5.086 7.129 -6.207 1 98.25 242 GLN B O 1
ATOM 4586 N N . PHE B 1 243 ? -6.992 7.371 -4.953 1 98.81 243 PHE B N 1
ATOM 4587 C CA . PHE B 1 243 ? -6.352 8.242 -3.971 1 98.81 243 PHE B CA 1
ATOM 4588 C C . PHE B 1 243 ? -5.191 7.52 -3.289 1 98.81 243 PHE B C 1
ATOM 4590 O O . PHE B 1 243 ? -4.109 8.086 -3.131 1 98.81 243 PHE B O 1
ATOM 4597 N N . HIS B 1 244 ? -5.371 6.234 -2.947 1 98.69 244 HIS B N 1
ATOM 4598 C CA . HIS B 1 244 ? -4.305 5.43 -2.365 1 98.69 244 HIS B CA 1
ATOM 4599 C C . HIS B 1 244 ? -3.143 5.266 -3.34 1 98.69 244 HIS B C 1
ATOM 4601 O O . HIS B 1 244 ? -1.979 5.266 -2.932 1 98.69 244 HIS B O 1
ATOM 4607 N N . GLN B 1 245 ? -3.436 5.109 -4.59 1 98.12 245 GLN B N 1
ATOM 4608 C CA . GLN B 1 245 ? -2.383 5.004 -5.594 1 98.12 245 GLN B CA 1
ATOM 4609 C C . GLN B 1 245 ? -1.555 6.285 -5.66 1 98.12 245 GLN B C 1
ATOM 4611 O O . GLN B 1 245 ? -0.326 6.23 -5.754 1 98.12 245 GLN B O 1
ATOM 4616 N N . GLN B 1 246 ? -2.258 7.387 -5.594 1 98.44 246 GLN B N 1
ATOM 4617 C CA . GLN B 1 246 ? -1.559 8.664 -5.594 1 98.44 246 GLN B CA 1
ATOM 4618 C C . GLN B 1 246 ? -0.674 8.812 -4.359 1 98.44 246 GLN B C 1
ATOM 4620 O O . GLN B 1 246 ? 0.474 9.25 -4.461 1 98.44 246 GLN B O 1
ATOM 4625 N N . LEU B 1 247 ? -1.191 8.398 -3.211 1 98.62 247 LEU B N 1
ATOM 4626 C CA . LEU B 1 247 ? -0.435 8.5 -1.969 1 98.62 247 LEU B CA 1
ATOM 4627 C C . LEU B 1 247 ? 0.81 7.617 -2.016 1 98.62 247 LEU B C 1
ATOM 4629 O O . LEU B 1 247 ? 1.875 8.016 -1.54 1 98.62 247 LEU B O 1
ATOM 4633 N N . LEU B 1 248 ? 0.659 6.449 -2.592 1 98.31 248 LEU B N 1
ATOM 4634 C CA . LEU B 1 248 ? 1.767 5.5 -2.615 1 98.31 248 LEU B CA 1
ATOM 4635 C C . LEU B 1 248 ? 2.959 6.078 -3.373 1 98.31 248 LEU B C 1
ATOM 4637 O O . LEU B 1 248 ? 4.109 5.82 -3.014 1 98.31 248 LEU B O 1
ATOM 4641 N N . GLN B 1 249 ? 2.725 6.863 -4.355 1 97.56 249 GLN B N 1
ATOM 4642 C CA . GLN B 1 249 ? 3.793 7.48 -5.133 1 97.56 249 GLN B CA 1
ATOM 4643 C C . GLN B 1 249 ? 4.645 8.398 -4.266 1 97.56 249 GLN B C 1
ATOM 4645 O O . GLN B 1 249 ? 5.793 8.695 -4.605 1 97.56 249 GLN B O 1
ATOM 4650 N N . LYS B 1 250 ? 4.047 8.844 -3.156 1 98.19 250 LYS B N 1
ATOM 4651 C CA . LYS B 1 250 ? 4.719 9.82 -2.301 1 98.19 250 LYS B CA 1
ATOM 4652 C C . LYS B 1 250 ? 5.035 9.227 -0.933 1 98.19 250 LYS B C 1
ATOM 4654 O O . LYS B 1 250 ? 5.312 9.961 0.02 1 98.19 250 LYS B O 1
ATOM 4659 N N . LYS B 1 251 ? 5.074 7.914 -0.86 1 98.25 251 LYS B N 1
ATOM 4660 C CA . LYS B 1 251 ? 5.137 7.23 0.427 1 98.25 251 LYS B CA 1
ATOM 4661 C C . LYS B 1 251 ? 6.527 7.355 1.049 1 98.25 251 LYS B C 1
ATOM 4663 O O . LYS B 1 251 ? 6.711 7.07 2.234 1 98.25 251 LYS B O 1
ATOM 4668 N N . PHE B 1 252 ? 7.539 7.77 0.282 1 98.62 252 PHE B N 1
ATOM 4669 C CA . PHE B 1 252 ? 8.852 8.016 0.87 1 98.62 252 PHE B CA 1
ATOM 4670 C C . PHE B 1 252 ? 8.75 9.039 1.996 1 98.62 252 PHE B C 1
ATOM 4672 O O . PHE B 1 252 ? 9.523 9 2.953 1 98.62 252 PHE B O 1
ATOM 4679 N N . TYR B 1 253 ? 7.754 9.883 1.936 1 98.69 253 TYR B N 1
ATOM 4680 C CA . TYR B 1 253 ? 7.605 10.938 2.939 1 98.69 253 TYR B CA 1
ATOM 4681 C C . TYR B 1 253 ? 7.266 10.344 4.301 1 98.69 253 TYR B C 1
ATOM 4683 O O . TYR B 1 253 ? 7.609 10.914 5.336 1 98.69 253 TYR B O 1
ATOM 4691 N N . ALA B 1 254 ? 6.578 9.211 4.312 1 98.56 254 ALA B N 1
ATOM 4692 C CA . ALA B 1 254 ? 6.344 8.5 5.566 1 98.56 254 ALA B CA 1
ATOM 4693 C C . ALA B 1 254 ? 7.656 8.023 6.18 1 98.56 254 ALA B C 1
ATOM 4695 O O . ALA B 1 254 ? 7.883 8.18 7.383 1 98.56 254 ALA B O 1
ATOM 4696 N N . ALA B 1 255 ? 8.531 7.457 5.344 1 98.69 255 ALA B N 1
ATOM 4697 C CA . ALA B 1 255 ? 9.836 6.996 5.812 1 98.69 255 ALA B CA 1
ATOM 4698 C C . ALA B 1 255 ? 10.688 8.164 6.301 1 98.69 255 ALA B C 1
ATOM 4700 O O . ALA B 1 255 ? 11.258 8.109 7.395 1 98.69 255 ALA B O 1
ATOM 4701 N N . HIS B 1 256 ? 10.688 9.219 5.508 1 98.75 256 HIS B N 1
ATOM 4702 C CA . HIS B 1 256 ? 11.414 10.43 5.883 1 98.75 256 HIS B CA 1
ATOM 4703 C C . HIS B 1 256 ? 10.961 10.938 7.246 1 98.75 256 HIS B C 1
ATOM 4705 O O . HIS B 1 256 ? 11.789 11.234 8.109 1 98.75 256 HIS B O 1
ATOM 4711 N N . THR B 1 257 ? 9.656 11 7.414 1 98.5 257 THR B N 1
ATOM 4712 C CA . THR B 1 257 ? 9.094 11.562 8.641 1 98.5 257 THR B CA 1
ATOM 4713 C C . THR B 1 257 ? 9.445 10.68 9.844 1 98.5 257 THR B C 1
ATOM 4715 O O . THR B 1 257 ? 9.867 11.188 10.883 1 98.5 257 THR B O 1
ATOM 4718 N N . SER B 1 258 ? 9.375 9.398 9.672 1 98.31 258 SER B N 1
ATOM 4719 C CA . SER B 1 258 ? 9.672 8.469 10.766 1 98.31 258 SER B CA 1
ATOM 4720 C C . SER B 1 258 ? 11.156 8.461 11.102 1 98.31 258 SER B C 1
ATOM 4722 O O . SER B 1 258 ? 11.531 8.359 12.273 1 98.31 258 SER B O 1
ATOM 4724 N N . ILE B 1 259 ? 11.984 8.602 10.102 1 98.5 259 ILE B N 1
ATOM 4725 C CA . ILE B 1 259 ? 13.422 8.422 10.281 1 98.5 259 ILE B CA 1
ATOM 4726 C C . ILE B 1 259 ? 14.047 9.742 10.719 1 98.5 259 ILE B C 1
ATOM 4728 O O . ILE B 1 259 ? 14.883 9.766 11.633 1 98.5 259 ILE B O 1
ATOM 4732 N N . SER B 1 260 ? 13.609 10.852 10.141 1 97.81 260 SER B N 1
ATOM 4733 C CA . SER B 1 260 ? 14.406 12.07 10.273 1 97.81 260 SER B CA 1
ATOM 4734 C C . SER B 1 260 ? 13.656 13.148 11.047 1 97.81 260 SER B C 1
ATOM 4736 O O . SER B 1 260 ? 14.266 14.047 11.617 1 97.81 260 SER B O 1
ATOM 4738 N N . VAL B 1 261 ? 12.312 13.055 11.055 1 96.75 261 VAL B N 1
ATOM 4739 C CA . VAL B 1 261 ? 11.531 14.133 11.664 1 96.75 261 VAL B CA 1
ATOM 4740 C C . VAL B 1 261 ? 11.086 13.711 13.062 1 96.75 261 VAL B C 1
ATOM 4742 O O . VAL B 1 261 ? 11.305 14.438 14.031 1 96.75 261 VAL B O 1
ATOM 4745 N N . PHE B 1 262 ? 10.594 12.523 13.188 1 96.38 262 PHE B N 1
ATOM 4746 C CA . PHE B 1 262 ? 10 11.992 14.406 1 96.38 262 PHE B CA 1
ATOM 4747 C C . PHE B 1 262 ? 10.984 12.055 15.562 1 96.38 262 PHE B C 1
ATOM 4749 O O . PHE B 1 262 ? 10.633 12.516 16.656 1 96.38 262 PHE B O 1
ATOM 4756 N N . PRO B 1 263 ? 12.273 11.703 15.383 1 95.06 263 PRO B N 1
ATOM 4757 C CA . PRO B 1 263 ? 13.203 11.719 16.516 1 95.06 263 PRO B CA 1
ATOM 4758 C C . PRO B 1 263 ? 13.445 13.125 17.062 1 95.06 263 PRO B C 1
ATOM 4760 O O . PRO B 1 263 ? 13.68 13.297 18.25 1 95.06 263 PRO B O 1
ATOM 4763 N N . VAL B 1 264 ? 13.336 14.102 16.156 1 92.69 264 VAL B N 1
ATOM 4764 C CA . VAL B 1 264 ? 13.5 15.484 16.578 1 92.69 264 VAL B CA 1
ATOM 4765 C C . VAL B 1 264 ? 12.297 15.914 17.422 1 92.69 264 VAL B C 1
ATOM 4767 O O . VAL B 1 264 ? 12.469 16.5 18.5 1 92.69 264 VAL B O 1
ATOM 4770 N N . GLN B 1 265 ? 11.148 15.555 16.969 1 90.44 265 GLN B N 1
ATOM 4771 C CA . GLN B 1 265 ? 9.898 16 17.594 1 90.44 265 GLN B CA 1
ATOM 4772 C C . GLN B 1 265 ? 9.68 15.305 18.938 1 90.44 265 GLN B C 1
ATOM 4774 O O . GLN B 1 265 ? 8.992 15.836 19.812 1 90.44 265 GLN B O 1
ATOM 4779 N N . ARG B 1 266 ? 10.344 14.156 19.125 1 89.25 266 ARG B N 1
ATOM 4780 C CA . ARG B 1 266 ? 10.133 13.383 20.344 1 89.25 266 ARG B CA 1
ATOM 4781 C C . ARG B 1 266 ? 11.312 13.539 21.297 1 89.25 266 ARG B C 1
ATOM 4783 O O . ARG B 1 266 ? 11.32 12.953 22.375 1 89.25 266 ARG B O 1
ATOM 4790 N N . ASN B 1 267 ? 12.195 14.297 20.844 1 85.81 267 ASN B N 1
ATOM 4791 C CA . ASN B 1 267 ? 13.391 14.492 21.672 1 85.81 267 ASN B CA 1
ATOM 4792 C C . ASN B 1 267 ? 13.086 15.312 22.922 1 85.81 267 ASN B C 1
ATOM 4794 O O . ASN B 1 267 ? 12.344 16.297 22.859 1 85.81 267 ASN B O 1
ATOM 4798 N N . VAL B 1 268 ? 13.609 14.898 24.078 1 76.75 268 VAL B N 1
ATOM 4799 C CA . VAL B 1 268 ? 13.391 15.586 25.359 1 76.75 268 VAL B CA 1
ATOM 4800 C C . VAL B 1 268 ? 14.641 16.359 25.75 1 76.75 268 VAL B C 1
ATOM 4802 O O . VAL B 1 268 ? 14.594 17.25 26.609 1 76.75 268 VAL B O 1
ATOM 4805 N N . GLU B 1 269 ? 15.773 16.016 25.172 1 65.62 269 GLU B N 1
ATOM 4806 C CA . GLU B 1 269 ? 17.031 16.625 25.578 1 65.62 269 GLU B CA 1
ATOM 4807 C C . GLU B 1 269 ? 17.109 18.078 25.125 1 65.62 269 GLU B C 1
ATOM 4809 O O . GLU B 1 269 ? 16.922 18.391 23.953 1 65.62 269 GLU B O 1
ATOM 4814 N N . THR B 1 270 ? 16.859 19.062 25.969 1 58.53 270 THR B N 1
ATOM 4815 C CA . THR B 1 270 ? 16.719 20.5 25.75 1 58.53 270 THR B CA 1
ATOM 4816 C C . THR B 1 270 ? 18.078 21.172 25.609 1 58.53 270 THR B C 1
ATOM 4818 O O . THR B 1 270 ? 18.172 22.297 25.109 1 58.53 270 THR B O 1
ATOM 4821 N N . ALA B 1 271 ? 19.125 20.719 26.172 1 51.62 271 ALA B N 1
ATOM 4822 C CA . ALA B 1 271 ? 20.281 21.594 26.328 1 51.62 271 ALA B CA 1
ATOM 4823 C C . ALA B 1 271 ? 20.766 22.094 24.969 1 51.62 271 ALA B C 1
ATOM 4825 O O . ALA B 1 271 ? 21.094 23.281 24.812 1 51.62 271 ALA B O 1
ATOM 4826 N N . ASP B 1 272 ? 21.031 21.25 24.047 1 52.81 272 ASP B N 1
ATOM 4827 C CA . ASP B 1 272 ? 21.578 21.656 22.75 1 52.81 272 ASP B CA 1
ATOM 4828 C C . ASP B 1 272 ? 20.469 21.719 21.688 1 52.81 272 ASP B C 1
ATOM 4830 O O . ASP B 1 272 ? 20.766 21.797 20.5 1 52.81 272 ASP B O 1
ATOM 4834 N N . ALA B 1 273 ? 19.156 21.719 22.141 1 57.75 273 ALA B N 1
ATOM 4835 C CA . ALA B 1 273 ? 17.984 21.453 21.312 1 57.75 273 ALA B CA 1
ATOM 4836 C C . ALA B 1 273 ? 17.578 22.703 20.531 1 57.75 273 ALA B C 1
ATOM 4838 O O . ALA B 1 273 ? 16.391 23.031 20.438 1 57.75 273 ALA B O 1
ATOM 4839 N N . ASP B 1 274 ? 18.578 23.438 20.078 1 60 274 ASP B N 1
ATOM 4840 C CA . ASP B 1 274 ? 18.062 24.594 19.359 1 60 274 ASP B CA 1
ATOM 4841 C C . ASP B 1 274 ? 17.922 24.281 17.859 1 60 274 ASP B C 1
ATOM 4843 O O . ASP B 1 274 ? 18.688 23.484 17.312 1 60 274 ASP B O 1
ATOM 4847 N N . PHE B 1 275 ? 16.688 24.594 17.344 1 62.62 275 PHE B N 1
ATOM 4848 C CA . PHE B 1 275 ? 16.422 24.547 15.906 1 62.62 275 PHE B CA 1
ATOM 4849 C C . PHE B 1 275 ? 17.641 25.016 15.125 1 62.62 275 PHE B C 1
ATOM 4851 O O . PHE B 1 275 ? 17.953 24.453 14.07 1 62.62 275 PHE B O 1
ATOM 4858 N N . ASN B 1 276 ? 18.359 25.828 15.742 1 67.44 276 ASN B N 1
ATOM 4859 C CA . ASN B 1 276 ? 19.562 26.297 15.078 1 67.44 276 ASN B CA 1
ATOM 4860 C C . ASN B 1 276 ? 20.625 25.203 14.969 1 67.44 276 ASN B C 1
ATOM 4862 O O . ASN B 1 276 ? 21.328 25.125 13.961 1 67.44 276 ASN B O 1
ATOM 4866 N N . ALA B 1 277 ? 20.578 24.422 15.906 1 72.31 277 ALA B N 1
ATOM 4867 C CA . ALA B 1 277 ? 21.547 23.344 15.891 1 72.31 277 ALA B CA 1
ATOM 4868 C C . ALA B 1 277 ? 21.219 22.328 14.797 1 72.31 277 ALA B C 1
ATOM 4870 O O . ALA B 1 277 ? 22.109 21.781 14.148 1 72.31 277 ALA B O 1
ATOM 4871 N N . LEU B 1 278 ? 19.953 22.203 14.555 1 80.94 278 LEU B N 1
ATOM 4872 C CA . LEU B 1 278 ? 19.5 21.234 13.562 1 80.94 278 LEU B CA 1
ATOM 4873 C C . LEU B 1 278 ? 19.938 21.641 12.164 1 80.94 278 LEU B C 1
ATOM 4875 O O . LEU B 1 278 ? 20.234 20.781 11.328 1 80.94 278 LEU B O 1
ATOM 4879 N N . MET B 1 279 ? 20.156 22.922 12.016 1 83.62 279 MET B N 1
ATOM 4880 C CA . MET B 1 279 ? 20.438 23.438 10.68 1 83.62 279 MET B CA 1
ATOM 4881 C C . MET B 1 279 ? 21.953 23.562 10.469 1 83.62 279 MET B C 1
ATOM 4883 O O . MET B 1 279 ? 22.391 23.828 9.352 1 83.62 279 MET B O 1
ATOM 4887 N N . GLU B 1 280 ? 22.688 23.281 11.508 1 84.5 280 GLU B N 1
ATOM 4888 C CA . GLU B 1 280 ? 24.141 23.438 11.422 1 84.5 280 GLU B CA 1
ATOM 4889 C C . GLU B 1 280 ? 24.812 22.078 11.211 1 84.5 280 GLU B C 1
ATOM 4891 O O . GLU B 1 280 ? 24.156 21.047 11.203 1 84.5 280 GLU B O 1
ATOM 4896 N N . THR B 1 281 ? 26.172 22.125 10.938 1 85.56 281 THR B N 1
ATOM 4897 C CA . THR B 1 281 ? 26.922 20.906 10.672 1 85.56 281 THR B CA 1
ATOM 4898 C C . THR B 1 281 ? 28.141 20.797 11.602 1 85.56 281 THR B C 1
ATOM 4900 O O . THR B 1 281 ? 29.016 19.953 11.391 1 85.56 281 THR B O 1
ATOM 4903 N N . ASN B 1 282 ? 28.156 21.672 12.516 1 87.44 282 ASN B N 1
ATOM 4904 C CA . ASN B 1 282 ? 29.281 21.625 13.453 1 87.44 282 ASN B CA 1
ATOM 4905 C C . ASN B 1 282 ? 29.125 20.469 14.445 1 87.44 282 ASN B C 1
ATOM 4907 O O . ASN B 1 282 ? 28.125 19.75 14.414 1 87.44 282 ASN B O 1
ATOM 4911 N N . GLN B 1 283 ? 30.094 20.297 15.312 1 88.81 283 GLN B N 1
ATOM 4912 C CA . GLN B 1 283 ? 30.125 19.156 16.219 1 88.81 283 GLN B CA 1
ATOM 4913 C C . GLN B 1 283 ? 28.953 19.156 17.172 1 88.81 283 GLN B C 1
ATOM 4915 O O . GLN B 1 283 ? 28.375 18.109 17.484 1 88.81 283 GLN B O 1
ATOM 4920 N N . ARG B 1 284 ? 28.656 20.281 17.609 1 85.69 284 ARG B N 1
ATOM 4921 C CA . ARG B 1 284 ? 27.516 20.422 18.516 1 85.69 284 ARG B CA 1
ATOM 4922 C C . ARG B 1 284 ? 26.234 19.938 17.844 1 85.69 284 ARG B C 1
ATOM 4924 O O . ARG B 1 284 ? 25.438 19.234 18.469 1 85.69 284 ARG B O 1
ATOM 4931 N N . ALA B 1 285 ? 26.031 20.422 16.656 1 87.69 285 ALA B N 1
ATOM 4932 C CA . ALA B 1 285 ? 24.875 20.016 15.875 1 87.69 285 ALA B CA 1
ATOM 4933 C C . ALA B 1 285 ? 24.844 18.5 15.664 1 87.69 285 ALA B C 1
ATOM 4935 O O . ALA B 1 285 ? 23.797 17.875 15.789 1 87.69 285 ALA B O 1
ATOM 4936 N N . MET B 1 286 ? 25.984 17.969 15.398 1 90.06 286 MET B N 1
ATOM 4937 C CA . MET B 1 286 ? 26.094 16.516 15.18 1 90.06 286 MET B CA 1
ATOM 4938 C C . MET B 1 286 ? 25.766 15.75 16.453 1 90.06 286 MET B C 1
ATOM 4940 O O . MET B 1 286 ? 25.078 14.734 16.406 1 90.06 286 MET B O 1
ATOM 4944 N N . ASN B 1 287 ? 26.234 16.25 17.531 1 89.31 287 ASN B N 1
ATOM 4945 C CA . ASN B 1 287 ? 25.953 15.625 18.812 1 89.31 287 ASN B CA 1
ATOM 4946 C C . ASN B 1 287 ? 24.453 15.641 19.125 1 89.31 287 ASN B C 1
ATOM 4948 O O . ASN B 1 287 ? 23.922 14.672 19.656 1 89.31 287 ASN B O 1
ATOM 4952 N N . PHE B 1 288 ? 23.922 16.734 18.812 1 89.38 288 PHE B N 1
ATOM 4953 C CA . PHE B 1 288 ? 22.484 16.844 19.031 1 89.38 288 PHE B CA 1
ATOM 4954 C C . PHE B 1 288 ? 21.719 15.836 18.172 1 89.38 288 PHE B C 1
ATOM 4956 O O . PHE B 1 288 ? 20.812 15.148 18.672 1 89.38 288 PHE B O 1
ATOM 4963 N N . LYS B 1 289 ? 22.031 15.773 16.953 1 93.5 289 LYS B N 1
ATOM 4964 C CA . LYS B 1 289 ? 21.359 14.852 16.047 1 93.5 289 LYS B CA 1
ATOM 4965 C C . LYS B 1 289 ? 21.531 13.406 16.5 1 93.5 289 LYS B C 1
ATOM 4967 O O . LYS B 1 289 ? 20.578 12.625 16.5 1 93.5 289 LYS B O 1
ATOM 4972 N N . ASP B 1 290 ? 22.688 13.109 16.953 1 93.38 290 ASP B N 1
ATOM 4973 C CA . ASP B 1 290 ? 22.938 11.766 17.469 1 93.38 290 ASP B CA 1
ATOM 4974 C C . ASP B 1 290 ? 22.109 11.5 18.719 1 93.38 290 ASP B C 1
ATOM 4976 O O . ASP B 1 290 ? 21.625 10.383 18.922 1 93.38 290 ASP B O 1
ATOM 4980 N N . ALA B 1 291 ? 21.984 12.523 19.516 1 91.88 291 ALA B N 1
ATOM 4981 C CA . ALA B 1 291 ? 21.25 12.398 20.766 1 91.88 291 ALA B CA 1
ATOM 4982 C C . ALA B 1 291 ? 19.781 12.078 20.516 1 91.88 291 ALA B C 1
ATOM 4984 O O . ALA B 1 291 ? 19.156 11.352 21.297 1 91.88 291 ALA B O 1
ATOM 4985 N N . CYS B 1 292 ? 19.203 12.562 19.453 1 93.38 292 CYS B N 1
ATOM 4986 C CA . CYS B 1 292 ? 17.812 12.312 19.109 1 93.38 292 CYS B CA 1
ATOM 4987 C C . CYS B 1 292 ? 17.547 10.82 18.953 1 93.38 292 CYS B C 1
ATOM 4989 O O . CYS B 1 292 ? 16.453 10.344 19.234 1 93.38 292 CYS B O 1
ATOM 4991 N N . TYR B 1 293 ? 18.547 10.031 18.625 1 96 293 TYR B N 1
ATOM 4992 C CA . TYR B 1 293 ? 18.359 8.617 18.328 1 96 293 TYR B CA 1
ATOM 4993 C C . TYR B 1 293 ? 18.766 7.758 19.516 1 96 293 TYR B C 1
ATOM 4995 O O . TYR B 1 293 ? 18.719 6.527 19.453 1 96 293 TYR B O 1
ATOM 5003 N N . ARG B 1 294 ? 19.172 8.438 20.578 1 93 294 ARG B N 1
ATOM 5004 C CA . ARG B 1 294 ? 19.359 7.719 21.844 1 93 294 ARG B CA 1
ATOM 5005 C C . ARG B 1 294 ? 18.031 7.562 22.578 1 93 294 ARG B C 1
ATOM 5007 O O . ARG B 1 294 ? 17.922 6.746 23.5 1 93 294 ARG B O 1
ATOM 5014 N N . ASN B 1 295 ? 17.078 8.383 22.156 1 92.19 295 ASN B N 1
ATOM 5015 C CA . ASN B 1 295 ? 15.727 8.266 22.703 1 92.19 295 ASN B CA 1
ATOM 5016 C C . ASN B 1 295 ? 15.117 6.898 22.406 1 92.19 295 ASN B C 1
ATOM 5018 O O . ASN B 1 295 ? 15.031 6.492 21.25 1 92.19 295 ASN B O 1
ATOM 5022 N N . PRO B 1 296 ? 14.648 6.168 23.422 1 93.25 296 PRO B N 1
ATOM 5023 C CA . PRO B 1 296 ? 14.117 4.82 23.219 1 93.25 296 PRO B CA 1
ATOM 5024 C C . PRO B 1 296 ? 12.898 4.793 22.297 1 93.25 296 PRO B C 1
ATOM 5026 O O . PRO B 1 296 ? 12.68 3.812 21.578 1 93.25 296 PRO B O 1
ATOM 5029 N N . ILE B 1 297 ? 12.125 5.801 22.312 1 93.19 297 ILE B N 1
ATOM 5030 C CA . ILE B 1 297 ? 10.938 5.863 21.469 1 93.19 297 ILE B CA 1
ATOM 5031 C C . ILE B 1 297 ? 11.344 5.953 20 1 93.19 297 ILE B C 1
ATOM 5033 O O . ILE B 1 297 ? 10.789 5.25 19.156 1 93.19 297 ILE B O 1
ATOM 5037 N N . ALA B 1 298 ? 12.289 6.781 19.766 1 94.56 298 ALA B N 1
ATOM 5038 C CA . ALA B 1 298 ? 12.805 6.898 18.391 1 94.56 298 ALA B CA 1
ATOM 5039 C C . ALA B 1 298 ? 13.43 5.586 17.938 1 94.56 298 ALA B C 1
ATOM 5041 O O . ALA B 1 298 ? 13.234 5.172 16.781 1 94.56 298 ALA B O 1
ATOM 5042 N N . GLN B 1 299 ? 14.102 4.914 18.812 1 96.5 299 GLN B N 1
ATOM 5043 C CA . GLN B 1 299 ? 14.742 3.648 18.469 1 96.5 299 GLN B CA 1
ATOM 5044 C C . GLN B 1 299 ? 13.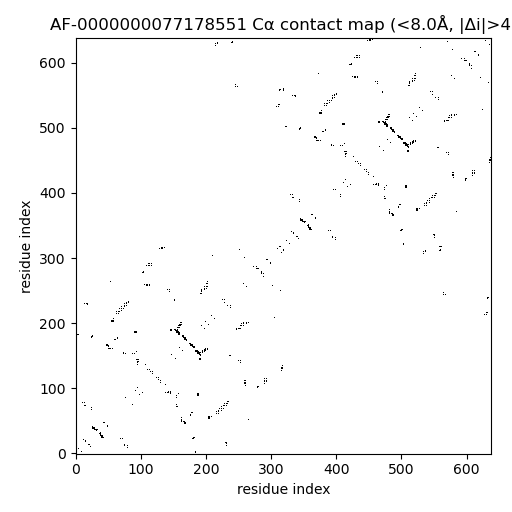703 2.578 18.141 1 96.5 299 GLN B C 1
ATOM 5046 O O . GLN B 1 299 ? 13.867 1.806 17.203 1 96.5 299 GLN B O 1
ATOM 5051 N N . ARG B 1 300 ? 12.703 2.578 18.938 1 95.81 300 ARG B N 1
ATOM 5052 C CA . ARG B 1 300 ? 11.648 1.594 18.703 1 95.81 300 ARG B CA 1
ATOM 5053 C C . ARG B 1 300 ? 11.023 1.778 17.328 1 95.81 300 ARG B C 1
ATOM 5055 O O . ARG B 1 300 ? 10.82 0.805 16.594 1 95.81 300 ARG B O 1
ATOM 5062 N N . ILE B 1 301 ? 10.742 2.994 17 1 95.44 301 ILE B N 1
ATOM 5063 C CA . ILE B 1 301 ? 10.125 3.307 15.711 1 95.44 301 ILE B CA 1
ATOM 5064 C C . ILE B 1 301 ? 11.031 2.838 14.578 1 95.44 301 ILE B C 1
ATOM 5066 O O . ILE B 1 301 ? 10.57 2.174 13.641 1 95.44 301 ILE B O 1
ATOM 5070 N N . LEU B 1 302 ? 12.297 3.119 14.68 1 96.81 302 LEU B N 1
ATOM 5071 C CA . LEU B 1 302 ? 13.227 2.721 13.633 1 96.81 302 LEU B CA 1
ATOM 5072 C C . LEU B 1 302 ? 13.336 1.201 13.555 1 96.81 302 LEU B C 1
ATOM 5074 O O . LEU B 1 302 ? 13.258 0.628 12.461 1 96.81 302 LEU B O 1
ATOM 5078 N N . ARG B 1 303 ? 13.422 0.586 14.688 1 97.25 303 ARG B N 1
ATOM 5079 C CA . ARG B 1 303 ? 13.578 -0.863 14.727 1 97.25 303 ARG B CA 1
ATOM 5080 C C . ARG B 1 303 ? 12.375 -1.565 14.109 1 97.25 303 ARG B C 1
ATOM 5082 O O . ARG B 1 303 ? 12.523 -2.566 13.406 1 97.25 303 ARG B O 1
ATOM 5089 N N . GLU B 1 304 ? 11.289 -1.016 14.344 1 96.38 304 GLU B N 1
ATOM 5090 C CA . GLU B 1 304 ? 10.07 -1.702 13.938 1 96.38 304 GLU B CA 1
ATOM 5091 C C . GLU B 1 304 ? 9.688 -1.344 12.508 1 96.38 304 GLU B C 1
ATOM 5093 O O . GLU B 1 304 ? 9.086 -2.154 11.797 1 96.38 304 GLU B O 1
ATOM 5098 N N . LEU B 1 305 ? 10.039 -0.162 12.055 1 96.94 305 LEU B N 1
ATOM 5099 C CA . LEU B 1 305 ? 9.477 0.289 10.789 1 96.94 305 LEU B CA 1
ATOM 5100 C C . LEU B 1 305 ? 10.492 0.135 9.656 1 96.94 305 LEU B C 1
ATOM 5102 O O . LEU B 1 305 ? 10.109 0.07 8.484 1 96.94 305 LEU B O 1
ATOM 5106 N N . LEU B 1 306 ? 11.781 0.04 9.953 1 98.06 306 LEU B N 1
ATOM 5107 C CA . LEU B 1 306 ? 12.789 -0.047 8.898 1 98.06 306 LEU B CA 1
ATOM 5108 C C . LEU B 1 306 ? 12.57 -1.287 8.039 1 98.06 306 LEU B C 1
ATOM 5110 O O . LEU B 1 306 ? 12.656 -1.221 6.816 1 98.06 306 LEU B O 1
ATOM 5114 N N . PRO B 1 307 ? 12.203 -2.439 8.625 1 97.12 307 PRO B N 1
ATOM 5115 C CA . PRO B 1 307 ? 11.93 -3.609 7.785 1 97.12 307 PRO B CA 1
ATOM 5116 C C . PRO B 1 307 ? 10.773 -3.387 6.816 1 97.12 307 PRO B C 1
ATOM 5118 O O . PRO B 1 307 ? 10.828 -3.842 5.672 1 97.12 307 PRO B O 1
ATOM 5121 N N . ASP B 1 308 ? 9.789 -2.686 7.25 1 96.81 308 ASP B N 1
ATOM 5122 C CA . ASP B 1 308 ? 8.641 -2.4 6.391 1 96.81 308 ASP B CA 1
ATOM 5123 C C . ASP B 1 308 ? 9.023 -1.432 5.273 1 96.81 308 ASP B C 1
ATOM 5125 O O . ASP B 1 308 ? 8.641 -1.629 4.117 1 96.81 308 ASP B O 1
ATOM 5129 N N . PHE B 1 309 ? 9.758 -0.4 5.656 1 98.25 309 PHE B N 1
ATOM 5130 C CA . PHE B 1 309 ? 10.211 0.55 4.648 1 98.25 309 PHE B CA 1
ATOM 5131 C C . PHE B 1 309 ? 11.078 -0.142 3.605 1 98.25 309 PHE B C 1
ATOM 5133 O O . PHE B 1 309 ? 10.977 0.149 2.412 1 98.25 309 PHE B O 1
ATOM 5140 N N . GLU B 1 310 ? 11.898 -1.039 4.094 1 98.25 310 GLU B N 1
ATOM 5141 C CA . GLU B 1 310 ? 12.742 -1.804 3.184 1 98.25 310 GLU B CA 1
ATOM 5142 C C . GLU B 1 310 ? 11.906 -2.686 2.26 1 98.25 310 GLU B C 1
ATOM 5144 O O . GLU B 1 310 ? 12.148 -2.729 1.051 1 98.25 310 GLU B O 1
ATOM 5149 N N . ALA B 1 311 ? 10.922 -3.35 2.791 1 97.88 311 ALA B N 1
ATOM 5150 C CA . ALA B 1 311 ? 10.07 -4.262 2.031 1 97.88 311 ALA B CA 1
ATOM 5151 C C . ALA B 1 311 ? 9.258 -3.508 0.984 1 97.88 311 ALA B C 1
ATOM 5153 O O . ALA B 1 311 ? 8.883 -4.074 -0.046 1 97.88 311 ALA B O 1
ATOM 5154 N N . GLU B 1 312 ? 9.047 -2.227 1.207 1 97.88 312 GLU B N 1
ATOM 5155 C CA . GLU B 1 312 ? 8.25 -1.411 0.294 1 97.88 312 GLU B CA 1
ATOM 5156 C C . GLU B 1 312 ? 9.141 -0.684 -0.712 1 97.88 312 GLU B C 1
ATOM 5158 O O . GLU B 1 312 ? 8.648 0.076 -1.548 1 97.88 312 GLU B O 1
ATOM 5163 N N . GLY B 1 313 ? 10.438 -0.9 -0.605 1 98.5 313 GLY B N 1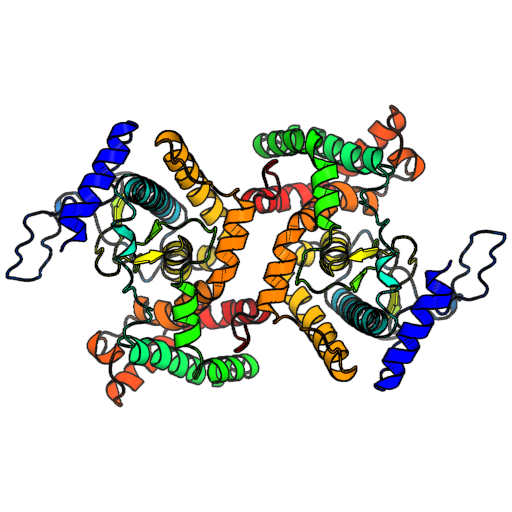
ATOM 5164 C CA . GLY B 1 313 ? 11.383 -0.301 -1.532 1 98.5 313 GLY B CA 1
ATOM 5165 C C . GLY B 1 313 ? 11.672 1.157 -1.229 1 98.5 313 GLY B C 1
ATOM 5166 O O . GLY B 1 313 ? 12.227 1.872 -2.066 1 98.5 313 GLY B O 1
ATOM 5167 N N . LEU B 1 314 ? 11.359 1.606 0.006 1 98.62 314 LEU B N 1
ATOM 5168 C CA . LEU B 1 314 ? 11.453 3.025 0.334 1 98.62 314 LEU B CA 1
ATOM 5169 C C . LEU B 1 314 ? 12.859 3.385 0.793 1 98.62 314 LEU B C 1
ATOM 5171 O O . LEU B 1 314 ? 13.203 4.566 0.904 1 98.62 314 LEU B O 1
ATOM 5175 N N . LEU B 1 315 ? 13.703 2.352 1.032 1 98.5 315 LEU B N 1
ATOM 5176 C CA . LEU B 1 315 ? 15.086 2.607 1.434 1 98.5 315 LEU B CA 1
ATOM 5177 C C . LEU B 1 315 ? 16.031 2.426 0.255 1 98.5 315 LEU B C 1
ATOM 5179 O O . LEU B 1 315 ? 17.25 2.465 0.426 1 98.5 315 LEU B O 1
ATOM 5183 N N . ASP B 1 316 ? 15.461 2.232 -0.952 1 98 316 ASP B N 1
ATOM 5184 C CA . ASP B 1 316 ? 16.297 2.035 -2.139 1 98 316 ASP B CA 1
ATOM 5185 C C . ASP B 1 316 ? 16.562 3.361 -2.846 1 98 316 ASP B C 1
ATOM 5187 O O . ASP B 1 316 ? 15.648 4.168 -3.031 1 98 316 ASP B O 1
ATOM 5191 N N . ALA B 1 317 ? 17.75 3.578 -3.322 1 95.5 317 ALA B N 1
ATOM 5192 C CA . ALA B 1 317 ? 18.156 4.82 -3.975 1 95.5 317 ALA B CA 1
ATOM 5193 C C . ALA B 1 317 ? 17.469 4.98 -5.328 1 95.5 317 ALA B C 1
ATOM 5195 O O . ALA B 1 317 ? 17.266 6.102 -5.801 1 95.5 317 ALA B O 1
ATOM 5196 N N . ASP B 1 318 ? 17.094 3.871 -5.906 1 94.25 318 ASP B N 1
ATOM 5197 C CA . ASP B 1 318 ? 16.516 3.914 -7.246 1 94.25 318 ASP B CA 1
ATOM 5198 C C . ASP B 1 318 ? 15 3.92 -7.188 1 94.25 318 ASP B C 1
ATOM 5200 O O . ASP B 1 318 ? 14.328 3.732 -8.203 1 94.25 318 ASP B O 1
ATOM 5204 N N . GLN B 1 319 ? 14.5 4.176 -6.055 1 95.88 319 GLN B N 1
ATOM 5205 C CA . GLN B 1 319 ? 13.047 4.078 -5.898 1 95.88 319 GLN B CA 1
ATOM 5206 C C . GLN B 1 319 ? 12.328 5.039 -6.844 1 95.88 319 GLN B C 1
ATOM 5208 O O . GLN B 1 319 ? 12.906 6.035 -7.281 1 95.88 319 GLN B O 1
#

Organism: Drosophila simulans (NCBI:txid7240)

pLDDT: mean 90.83, std 13.04, range [40.19, 98.94]

Radius of gyration: 27.06 Å; Cα contacts (8 Å, |Δi|>4): 1005; chains: 2; bounding box: 61×86×63 Å

Nearest PDB structures (foldseek):
  8bi5-assembly1_A  TM=4.761E-01  e=1.537E-05  Homo sapiens
  3zm9-assembly2_B  TM=4.456E-01  e=9.055E-06  Homo sapiens
  2i7q-assembly1_A  TM=4.658E-01  e=6.203E-05  Homo sapiens
  7nb2-assembly1_AAA  TM=4.651E-01  e=9.115E-05  Homo sapiens
  4cg8-assembly1_A  TM=4.331E-01  e=7.167E-05  Homo sapiens

InterPro domains:
  IPR004119 Ecdysteroid kinase-like [PF02958] (2-233)
  IPR011009 Protein kinase-like domain superfamily [SSF56112] (12-249)
  IPR015897 CHK kinase-like [SM00587] (38-230)

Foldseek 3Di:
DCCLPPPQVQLCVLCVVLPHNAAAAFNQDPCPVVVNDSPGDCVVVVAWDFDDQQQFDEDQVLLQNLLSQLSQFLSQLQCCVVVVNVQQVQQDFCAHDPDCQLLLQLLLLLLLLLVVQCPDPPSVVLSVLSVVQSVCVSVLVHVLSDADPPARKGWHLRQDARRQKIFHADPPPRHTDHIYGYDSPRIGIHANLNRLLLHQLAGHGPCSNADDSLVSLVSSLVSNVVSNVSSPPPDDDDDSVVSVVVNLSNNLSNVSNLRRPNLLSNDPPPPLNDPVLSSDDDPSSSVVSNSSCVDPVSVVSCVVCSVVCVVSVSSHNVD/DCCLPPPQVQLCVLCVVLPHNAAAAQNQDPPPVVVNPSPRPCVVVVQWDFDDQQQFDEDQVLLQNLLSQLSQFLSQLQCCVVVVNVQQVQADFCAHDPDCQLLLQLLLLLLLLLVVQCPDPPSVVLSVLSVVQSVCVSVLVHVLSDADPPARKGWHLRQDARRQKIFHADPPPRHTDHIYGYDSPRIGIHANLNRLLLHQLAGHGPCSNVDDSLVSLVSSLVSNVVSNVSSPPPGDDDDSVVSVVVNLSNNLSNVSNLRRPNLLSNDPPPPLNDPVLSSDDDPSSSVVSNSSCVDPVSVVSCVVCSVVCVVSVSSHNVD

Sequence (638 aa):
MIIYEQVLPKQKALLREIGDAEQIFAETMAVDIDNSALIFEDLNARGFVMPDRLVGLDQKLARIVLRKLAKMHATSAVLNERENHILESYDRGFFNRYTDNYEPAFVGMLQAATRRVAQWPGYEKYAEKLKALVPIYMELGKRIFDISPGHINVLAHGDLWTNNVLVKYDKQTGEPIDVVIIDFQYTAWGSPALDLFYFMNSSLEFDLHQNHQEQLIAYYFSHFADTLKKLQYRSTIPSLHQFHQQLLQKKFYAAHTSISVFPVQRNVETADADFNALMETNQRAMNFKDACYRNPIAQRILRELLPDFEAEGLLDADQMIIYEQVLPKQKALLREIGDAEQIFAETMAVDIDNSALIFEDLNARGFVMPDRLVGLDQKLARIVLRKLAKMHATSAVLNERENHILESYDRGFFNRYTDNYEPAFVGMLQAATRRVAQWPGYEKYAEKLKALVPIYMELGKRIFDISPGHINVLAHGDLWTNNVLVKYDKQTGEPIDVVIIDFQYTAWGSPALDLFYFMNSSLEFDLHQNHQEQLIAYYFSHFADTLKKLQYRSTIPSLHQFHQQLLQKKFYAAHTSISVFPVQRNVETADADFNALMETNQRAMNFKDACYRNPIAQRILRELLPDFEAEGLLDADQ